Protein AF-0000000072577270 (afdb_homodimer)

Radius of gyration: 27.25 Å; Cα contacts (8 Å, |Δi|>4): 1438; chains: 2; bounding box: 67×80×68 Å

Sequence (692 aa):
MARPRIKDVARHAGVSEKTVSNVINDYAHVSDRTRQVVREAIEHLGYRVNLAGRHLRKGRTGIIALVVPELDIPYFAELARHVIREAEERSLTVLIHQSGADRDHELAALAGFGSTFVDGIILSPLALTADDLRDRTGFPPTVLLGELLEEGADHVAIDNERAAREATRHLIGLGRRTVLAVGGRDDSGLGTAQARTRGYRAALAEAGIAYDPAALLPVGSFRMPDGARAVARALAQGARPDALLCLNDQLALGALRALHEHGVSVPGDVAVIGFDDVEGGRFSVPTLSTVAPDKAAVAKVAVQLLQHRIEEATAPDGAVPGVQAQDRIVAHRLVLRESTQGHERRMARPRIKDVARHAGVSEKTVSNVINDYAHVSDRTRQVVREAIEHLGYRVNLAGRHLRKGRTGIIALVVPELDIPYFAELARHVIREAEERSLTVLIHQSGADRDHELAALAGFGSTFVDGIILSPLALTADDLRDRTGFPPTVLLGELLEEGADHVAIDNERAAREATRHLIGLGRRTVLAVGGRDDSGLGTAQARTRGYRAALAEAGIAYDPAALLPVGSFRMPDGARAVARALAQGARPDALLCLNDQLALGALRALHEHGVSVPGDVAVIGFDDVEGGRFSVPTLSTVAPDKAAVAKVAVQLLQHRIEEATAPDGAVPGVQAQDRIVAHRLVLRESTQGHERR

Solvent-accessible surface area (backbone atoms only — not comparable to full-atom values): 34987 Å² total; per-residue (Å²): 129,81,79,50,43,64,62,50,33,8,61,69,42,71,45,52,50,66,53,44,50,33,48,75,63,63,42,80,88,57,54,69,67,58,41,49,44,39,52,51,25,26,60,74,59,58,40,61,72,26,45,35,53,69,23,44,74,75,78,32,40,45,25,32,34,39,36,38,37,48,48,65,41,57,61,49,16,48,37,47,52,35,34,43,54,50,30,47,79,68,68,32,45,58,36,32,33,70,37,65,52,32,46,68,44,47,51,38,50,51,50,38,54,32,32,85,62,44,46,26,37,38,34,39,60,76,48,72,54,42,72,69,46,64,76,47,83,86,41,48,39,50,23,34,34,62,39,62,52,93,48,74,45,28,31,38,26,58,59,44,29,60,52,27,19,50,55,42,40,51,46,42,71,74,68,38,78,43,63,29,28,42,50,32,38,87,61,92,56,65,38,60,48,25,34,25,32,52,10,38,51,50,31,32,53,76,69,70,45,84,86,53,79,83,36,40,36,65,53,94,53,83,34,35,70,36,20,18,50,43,48,44,51,40,46,72,73,65,54,76,54,31,24,36,45,17,73,26,38,39,21,30,47,13,29,52,34,33,32,52,76,68,72,48,45,61,28,79,52,29,25,40,32,22,27,54,62,44,72,66,34,72,44,38,76,58,23,45,12,18,34,26,56,42,47,59,55,48,23,43,53,44,53,52,53,39,50,52,42,35,51,45,66,63,36,85,84,47,68,74,72,72,79,67,62,45,79,44,73,45,63,66,44,79,45,84,30,24,13,61,68,36,74,76,76,126,130,80,78,50,44,64,61,51,34,8,61,67,43,70,46,52,49,65,54,43,50,32,49,75,64,63,43,80,88,56,54,69,68,56,42,48,43,37,52,50,25,25,61,73,59,59,39,62,73,26,45,35,52,68,22,45,77,76,78,33,40,46,26,32,33,40,36,36,35,48,47,64,40,56,60,48,16,49,38,47,52,35,34,42,52,50,31,48,79,68,68,32,44,58,37,31,33,71,36,64,51,32,46,68,44,46,52,40,51,51,49,38,55,30,30,85,62,43,45,27,37,39,35,39,59,78,48,72,53,37,73,67,49,65,74,49,82,87,42,48,38,51,24,34,35,64,42,62,56,69,68,71,45,28,31,38,28,58,59,44,29,60,51,28,20,52,53,42,41,51,47,42,71,73,68,38,79,43,62,28,28,42,48,32,38,88,62,91,59,64,39,59,48,25,33,26,32,52,10,37,51,50,32,32,53,75,70,71,43,83,85,52,79,82,36,40,36,65,53,93,51,84,34,34,69,36,20,18,50,42,48,44,52,42,45,72,72,65,54,77,53,31,24,37,44,18,74,25,38,39,20,31,47,13,28,52,35,33,34,52,76,68,73,47,45,61,29,81,52,30,25,40,32,21,27,54,62,44,72,66,34,73,44,38,76,56,22,45,12,18,35,26,55,43,49,60,56,48,24,44,52,43,52,52,53,38,49,53,42,35,50,44,68,63,35,84,88,46,68,74,73,73,77,67,60,44,80,44,72,45,62,65,45,80,46,83,30,23,14,62,68,36,74,76,76,124

pLDDT: mean 86.1, std 15.37, range [37.66, 98.94]

Nearest PDB structures (foldseek):
  4kmr-assembly1_A  TM=9.549E-01  e=3.436E-30  Sanguibacter keddieii DSM 10542
  3oqo-assembly1_C  TM=8.670E-01  e=2.669E-25  Bacillus subtilis
  1rzr-assembly1_G  TM=8.436E-01  e=1.363E-25  Priestia megaterium
  1zvv-assembly2_B  TM=8.594E-01  e=1.793E-24  Bacillus subtilis
  3kjx-assembly2_C  TM=7.580E-01  e=2.885E-19  Ruegeria pomeroyi

Secondary structure (DSSP, 8-state):
-PPPPHHHHHHHHTS-HHHHHHHHTT-TTS-HHHHHHHHHHHHHHT----HHHHHHTTT--SEEEEEES-TTSHHHHHHHHHHHHHHHTTT-EEEEEE-TT-HHHHHHHHTGGGSTT-SEEEE--SS--HHHHHT-TT---EEEESS--SSSSEEEEE-HHHHHHHHHHHHHHTT---EEEET---SS--SHHHHHHHHHHHHHHHTTPPP-GGGEE--SSSSHHHHHHHHHHHHHTT---SEEEESSHHHHHHHHHHHHHTT--TTTT-EEEEES--HHHHHSSS--EEEEE-HHHHHHHHHHHHHHHHHHHH-TT---TT----EEEEPEEEE--HHHH-----/-PPPPHHHHHHHHTS-HHHHHHHHTT-TTS-HHHHHHHHHHHHHHT----HHHHHHTTT--SEEEEEES-TTSHHHHHHHHHHHHHHHTTT-EEEEEE-TT-HHHHHHHHTGGGSTT-SEEEE--SS--HHHHHT-TT---EEEESS--SSSSEEEEE-HHHHHHHHHHHHHHTT---EEEET---SS--SHHHHHHHHHHHHHHHHTPPP-GGGEE--SSSSHHHHHHHHHHHHHTT---SEEEESSHHHHHHHHHHHHHTT--TTTT-EEEEES--HHHHHSSS--EEEEE-HHHHHHHHHHHHHHHHHHHH-TT---TT----EEEEPEEEE--HHHH-----

Structure (mmCIF, N/CA/C/O backbone):
data_AF-0000000072577270-model_v1
#
loop_
_entity.id
_entity.type
_entity.pdbx_description
1 polymer 'LacI-family transcriptional regulator'
#
loop_
_atom_site.group_PDB
_atom_site.id
_atom_site.type_symbol
_atom_site.label_atom_id
_atom_site.label_alt_id
_atom_site.label_comp_id
_atom_site.label_asym_id
_atom_site.label_entity_id
_atom_site.label_seq_id
_atom_site.pdbx_PDB_ins_code
_atom_site.Cartn_x
_atom_site.Cartn_y
_atom_site.Cartn_z
_atom_site.occupancy
_atom_site.B_iso_or_equiv
_atom_site.auth_seq_id
_atom_site.auth_comp_id
_atom_site.auth_asym_id
_atom_site.auth_atom_id
_atom_site.pdbx_PDB_model_num
ATOM 1 N N . MET A 1 1 ? 16.25 36.812 12.57 1 38.94 1 MET A N 1
ATOM 2 C CA . MET A 1 1 ? 15.531 37.812 11.781 1 38.94 1 MET A CA 1
ATOM 3 C C . MET A 1 1 ? 14.086 37.375 11.555 1 38.94 1 MET A C 1
ATOM 5 O O . MET A 1 1 ? 13.789 36.188 11.539 1 38.94 1 MET A O 1
ATOM 9 N N . ALA A 1 2 ? 13.164 38.219 11.617 1 50.41 2 ALA A N 1
ATOM 10 C CA . ALA A 1 2 ? 11.742 37.906 11.469 1 50.41 2 ALA A CA 1
ATOM 11 C C . ALA A 1 2 ? 11.469 37.219 10.141 1 50.41 2 ALA A C 1
ATOM 13 O O . ALA A 1 2 ? 12.148 37.469 9.141 1 50.41 2 ALA A O 1
ATOM 14 N N . ARG A 1 3 ? 10.766 36.188 10.086 1 54.56 3 ARG A N 1
ATOM 15 C CA . ARG A 1 3 ? 10.391 35.5 8.852 1 54.56 3 ARG A CA 1
ATOM 16 C C . ARG A 1 3 ? 9.758 36.469 7.855 1 54.56 3 ARG A C 1
ATOM 18 O O . ARG A 1 3 ? 8.883 37.281 8.219 1 54.56 3 ARG A O 1
ATOM 25 N N . PRO A 1 4 ? 10.375 36.531 6.645 1 67.69 4 PRO A N 1
ATOM 26 C CA . PRO A 1 4 ? 9.82 37.5 5.672 1 67.69 4 PRO A CA 1
ATOM 27 C C . PRO A 1 4 ? 8.336 37.25 5.395 1 67.69 4 PRO A C 1
ATOM 29 O O . PRO A 1 4 ? 7.883 36.094 5.395 1 67.69 4 PRO A O 1
ATOM 32 N N . ARG A 1 5 ? 7.52 38.219 5.465 1 70.69 5 ARG A N 1
ATOM 33 C CA . ARG A 1 5 ? 6.094 38.219 5.148 1 70.69 5 ARG A CA 1
ATOM 34 C C . ARG A 1 5 ? 5.852 38.688 3.719 1 70.69 5 ARG A C 1
ATOM 36 O O . ARG A 1 5 ? 6.766 39.188 3.057 1 70.69 5 ARG A O 1
ATOM 43 N N . ILE A 1 6 ? 4.695 38.406 3.338 1 74.19 6 ILE A N 1
ATOM 44 C CA . ILE A 1 6 ? 4.324 38.812 1.989 1 74.19 6 IL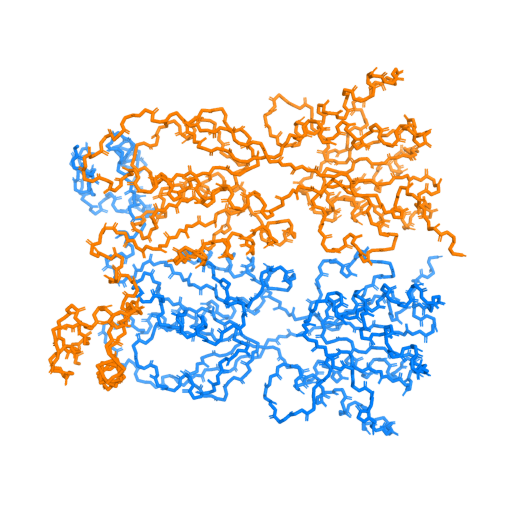E A CA 1
ATOM 45 C C . ILE A 1 6 ? 4.617 40.312 1.809 1 74.19 6 ILE A C 1
ATOM 47 O O . ILE A 1 6 ? 5.043 40.75 0.734 1 74.19 6 ILE A O 1
ATOM 51 N N . LYS A 1 7 ? 4.484 41.094 2.877 1 79.25 7 LYS A N 1
ATOM 52 C CA . LYS A 1 7 ? 4.723 42.531 2.82 1 79.25 7 LYS A CA 1
ATOM 53 C C . LYS A 1 7 ? 6.199 42.844 2.578 1 79.25 7 LYS A C 1
ATOM 55 O O . LYS A 1 7 ? 6.535 43.781 1.876 1 79.25 7 LYS A O 1
ATOM 60 N N . ASP A 1 8 ? 7.039 41.969 3.059 1 83.44 8 ASP A N 1
ATOM 61 C CA . ASP A 1 8 ? 8.469 42.156 2.863 1 83.44 8 ASP A CA 1
ATOM 62 C C . ASP A 1 8 ? 8.875 41.844 1.422 1 83.44 8 ASP A C 1
ATOM 64 O O . ASP A 1 8 ? 9.695 42.562 0.837 1 83.44 8 ASP A O 1
ATOM 68 N N . VAL A 1 9 ? 8.234 40.844 0.907 1 84 9 VAL A N 1
ATOM 69 C CA . VAL A 1 9 ? 8.453 40.469 -0.492 1 84 9 VAL A CA 1
ATOM 70 C C . VAL A 1 9 ? 7.98 41.625 -1.392 1 84 9 VAL A C 1
ATOM 72 O O . VAL A 1 9 ? 8.68 42.031 -2.326 1 84 9 VAL A O 1
ATOM 75 N N . ALA A 1 10 ? 6.867 42.125 -1.047 1 87.19 10 ALA A N 1
ATOM 76 C CA . ALA A 1 10 ? 6.289 43.219 -1.812 1 87.19 10 ALA A CA 1
ATOM 77 C C . ALA A 1 10 ? 7.199 44.438 -1.786 1 87.19 10 ALA A C 1
ATOM 79 O O . ALA A 1 10 ? 7.465 45.062 -2.826 1 87.19 10 ALA A O 1
ATOM 80 N N . ARG A 1 11 ? 7.684 44.75 -0.703 1 87.62 11 ARG A N 1
ATOM 81 C CA . ARG A 1 11 ? 8.57 45.875 -0.524 1 87.62 11 ARG A CA 1
ATOM 82 C C . ARG A 1 11 ? 9.867 45.688 -1.304 1 87.62 11 ARG A C 1
ATOM 84 O O . ARG A 1 11 ? 10.32 46.625 -1.99 1 87.62 11 ARG A O 1
ATOM 91 N N . HIS A 1 12 ? 10.32 44.531 -1.205 1 88.44 12 HIS A N 1
ATOM 92 C CA . HIS A 1 12 ? 11.586 44.25 -1.875 1 88.44 12 HIS A CA 1
ATOM 93 C C . HIS A 1 12 ? 11.422 44.25 -3.391 1 88.44 12 HIS A C 1
ATOM 95 O O . HIS A 1 12 ? 12.297 44.75 -4.113 1 88.44 12 HIS A O 1
ATOM 101 N N . ALA A 1 13 ? 10.352 43.75 -3.822 1 87.38 13 ALA A N 1
ATOM 102 C CA . ALA A 1 13 ? 10.078 43.656 -5.25 1 87.38 13 ALA A CA 1
ATOM 103 C C . ALA A 1 13 ? 9.516 44.938 -5.809 1 87.38 13 ALA A C 1
ATOM 105 O O . ALA A 1 13 ? 9.453 45.125 -7.027 1 87.38 13 ALA A O 1
ATOM 106 N N . GLY A 1 14 ? 9.156 45.844 -4.926 1 89.5 14 GLY A N 1
ATOM 107 C CA . GLY A 1 14 ? 8.57 47.094 -5.344 1 89.5 14 GLY A CA 1
ATOM 108 C C . GLY A 1 14 ? 7.18 46.938 -5.93 1 89.5 14 GLY A C 1
ATOM 109 O O . GLY A 1 14 ? 6.824 47.625 -6.883 1 89.5 14 GLY A O 1
ATOM 110 N N . VAL A 1 15 ? 6.547 45.938 -5.512 1 89.06 15 VAL A N 1
ATOM 111 C CA . VAL A 1 15 ? 5.188 45.688 -5.984 1 89.06 15 VAL A CA 1
ATOM 112 C C . VAL A 1 15 ? 4.23 45.656 -4.797 1 89.06 15 VAL A C 1
ATOM 114 O O . VAL A 1 15 ? 4.656 45.719 -3.643 1 89.06 15 VAL A O 1
ATOM 117 N N . SER A 1 16 ? 2.926 45.688 -5.074 1 82.25 16 SER A N 1
ATOM 118 C CA . SER A 1 16 ? 1.933 45.562 -4.012 1 82.25 16 SER A CA 1
ATOM 119 C C . SER A 1 16 ? 1.913 44.156 -3.436 1 82.25 16 SER A C 1
ATOM 121 O O . SER A 1 16 ? 2.361 43.188 -4.082 1 82.25 16 SER A O 1
ATOM 123 N N . GLU A 1 17 ? 1.423 43.938 -2.209 1 81.25 17 GLU A N 1
ATOM 124 C CA . GLU A 1 17 ? 1.242 42.625 -1.606 1 81.25 17 GLU A CA 1
ATOM 125 C C . GLU A 1 17 ? 0.325 41.75 -2.455 1 81.25 17 GLU A C 1
ATOM 127 O O . GLU A 1 17 ? 0.548 40.531 -2.578 1 81.25 17 GLU A O 1
ATOM 132 N N . LYS A 1 18 ? -0.621 42.406 -3.061 1 77 18 LYS A N 1
ATOM 133 C CA . LYS A 1 18 ? -1.542 41.719 -3.951 1 77 18 LYS A CA 1
ATOM 134 C C . LYS A 1 18 ? -0.81 41.125 -5.16 1 77 18 LYS A C 1
ATOM 136 O O . LYS A 1 18 ? -1.095 40.031 -5.594 1 77 18 LYS A O 1
ATOM 141 N N . THR A 1 19 ? 0.1 41.938 -5.68 1 80.38 19 THR A N 1
ATOM 142 C CA . THR A 1 19 ? 0.881 41.469 -6.824 1 80.38 19 THR A CA 1
ATOM 143 C C . THR A 1 19 ? 1.747 40.281 -6.445 1 80.38 19 THR A C 1
ATOM 145 O O . THR A 1 19 ? 1.86 39.312 -7.215 1 80.38 19 THR A O 1
ATOM 148 N N . VAL A 1 20 ? 2.318 40.281 -5.254 1 79.19 20 VAL A N 1
ATOM 149 C CA . VAL A 1 20 ? 3.109 39.156 -4.77 1 79.19 20 VAL A CA 1
ATOM 150 C C . VAL A 1 20 ? 2.223 37.906 -4.645 1 79.19 20 VAL A C 1
ATOM 152 O O . VAL A 1 20 ? 2.596 36.844 -5.09 1 79.19 20 VAL A O 1
ATOM 155 N N . SER A 1 21 ? 1.062 38.094 -4.117 1 72.69 21 SER A N 1
ATOM 156 C CA . SER A 1 21 ? 0.091 37.031 -3.984 1 72.69 21 SER A CA 1
ATOM 157 C C . SER A 1 21 ? -0.294 36.438 -5.348 1 72.69 21 SER A C 1
ATOM 159 O O . SER A 1 21 ? -0.379 35.219 -5.512 1 72.69 21 SER A O 1
ATOM 161 N N . ASN A 1 22 ? -0.431 37.375 -6.242 1 72.31 22 ASN A N 1
ATOM 162 C CA . ASN A 1 22 ? -0.801 36.969 -7.598 1 72.31 22 ASN A CA 1
ATOM 163 C C . ASN A 1 22 ? 0.3 36.156 -8.258 1 72.31 22 ASN A C 1
ATOM 165 O O . ASN A 1 22 ? 0.017 35.188 -8.938 1 72.31 22 ASN A O 1
ATOM 169 N N . VAL A 1 23 ? 1.443 36.531 -8.023 1 74.81 23 VAL A N 1
ATOM 170 C CA . VAL A 1 23 ? 2.572 35.812 -8.602 1 74.81 23 VAL A CA 1
ATOM 171 C C . VAL A 1 23 ? 2.701 34.438 -7.949 1 74.81 23 VAL A C 1
ATOM 173 O O . VAL A 1 23 ? 2.889 33.438 -8.641 1 74.81 23 VAL A O 1
ATOM 176 N N . ILE A 1 24 ? 2.51 34.406 -6.668 1 69.75 24 ILE A N 1
ATOM 177 C CA . ILE A 1 24 ? 2.646 33.188 -5.891 1 69.75 24 ILE A CA 1
ATOM 178 C C . ILE A 1 24 ? 1.554 32.188 -6.297 1 69.75 24 ILE A C 1
ATOM 180 O O . ILE A 1 24 ? 1.797 31 -6.375 1 69.75 24 ILE A O 1
ATOM 184 N N . ASN A 1 25 ? 0.423 32.75 -6.75 1 61.34 25 ASN A N 1
ATOM 185 C CA . ASN A 1 25 ? -0.723 31.938 -7.117 1 61.34 25 ASN A CA 1
ATOM 186 C C . ASN A 1 25 ? -0.826 31.75 -8.633 1 61.34 25 ASN A C 1
ATOM 188 O O . ASN A 1 25 ? -1.874 31.359 -9.148 1 61.34 25 ASN A O 1
ATOM 192 N N . ASP A 1 26 ? 0.134 32.031 -9.227 1 65.44 26 ASP A N 1
ATOM 193 C CA . ASP A 1 26 ? 0.275 31.938 -10.672 1 65.44 26 ASP A CA 1
ATOM 194 C C . ASP A 1 26 ? -0.909 32.562 -11.391 1 65.44 26 ASP A C 1
ATOM 196 O O . ASP A 1 26 ? -1.446 32 -12.344 1 65.44 26 ASP A O 1
ATOM 200 N N . TYR A 1 27 ? -1.293 33.656 -10.906 1 60.97 27 TYR A N 1
ATOM 201 C CA . TYR A 1 27 ? -2.348 34.438 -11.562 1 60.97 27 TYR A CA 1
ATOM 202 C C . TYR A 1 27 ? -1.917 34.875 -12.953 1 60.97 27 TYR A C 1
ATOM 204 O O . TYR A 1 27 ? -0.819 35.406 -13.133 1 60.97 27 TYR A O 1
ATOM 212 N N . ALA A 1 28 ? -2.678 34.5 -13.914 1 66.38 28 ALA A N 1
ATOM 213 C CA . ALA A 1 28 ? -2.348 34.625 -15.328 1 66.38 28 ALA A CA 1
ATOM 214 C C . ALA A 1 28 ? -2.084 36.062 -15.711 1 66.38 28 ALA A C 1
ATOM 216 O O . ALA A 1 28 ? -1.322 36.344 -16.641 1 66.38 28 ALA A O 1
ATOM 217 N N . HIS A 1 29 ? -2.615 36.969 -15.109 1 68.12 29 HIS A N 1
ATOM 218 C CA . HIS A 1 29 ? -2.553 38.344 -15.609 1 68.12 29 HIS A CA 1
ATOM 219 C C . HIS A 1 29 ? -1.383 39.094 -14.984 1 68.12 29 HIS A C 1
ATOM 221 O O . HIS A 1 29 ? -1.386 40.312 -14.953 1 68.12 29 HIS A O 1
ATOM 227 N N . VAL A 1 30 ? -0.421 38.438 -14.57 1 77.31 30 VAL A N 1
ATOM 228 C CA . VAL A 1 30 ? 0.791 39.094 -14.078 1 77.31 30 VAL A CA 1
ATOM 229 C C . VAL A 1 30 ? 1.874 39.031 -15.156 1 77.31 30 VAL A C 1
ATOM 231 O O . VAL A 1 30 ? 2.084 38 -15.781 1 77.31 30 VAL A O 1
ATOM 234 N N . SER A 1 31 ? 2.438 40.25 -15.516 1 81.44 31 SER A N 1
ATOM 235 C CA . SER A 1 31 ? 3.455 40.312 -16.562 1 81.44 31 SER A CA 1
ATOM 236 C C . SER A 1 31 ? 4.664 39.469 -16.219 1 81.44 31 SER A C 1
ATOM 238 O O . SER A 1 31 ? 4.941 39.219 -15.039 1 81.44 31 SER A O 1
ATOM 240 N N . ASP A 1 32 ? 5.387 39.094 -17.203 1 82.25 32 ASP A N 1
ATOM 241 C CA . ASP A 1 32 ? 6.57 38.25 -17.031 1 82.25 32 ASP A CA 1
ATOM 242 C C . ASP A 1 32 ? 7.637 38.969 -16.203 1 82.25 32 ASP A C 1
ATOM 244 O O . ASP A 1 32 ? 8.336 38.344 -15.406 1 82.25 32 ASP A O 1
ATOM 248 N N . ARG A 1 33 ? 7.75 40.188 -16.484 1 83.38 33 ARG A N 1
ATOM 249 C CA . ARG A 1 33 ? 8.734 40.969 -15.766 1 83.38 33 ARG A CA 1
ATOM 250 C C . ARG A 1 33 ? 8.414 41 -14.273 1 83.38 33 ARG A C 1
ATOM 252 O O . ARG A 1 33 ? 9.297 40.781 -13.445 1 83.38 33 ARG A O 1
ATOM 259 N N . THR A 1 34 ? 7.18 41.25 -13.945 1 85.06 34 THR A N 1
ATOM 260 C CA . THR A 1 34 ? 6.734 41.312 -12.555 1 85.06 34 THR A CA 1
ATOM 261 C C . THR A 1 34 ? 6.891 39.969 -11.875 1 85.06 34 THR A C 1
ATOM 263 O O . THR A 1 34 ? 7.332 39.875 -10.727 1 85.06 34 THR A O 1
ATOM 266 N N . ARG A 1 35 ? 6.566 38.969 -12.5 1 85.12 35 ARG A N 1
ATOM 267 C CA . ARG A 1 35 ? 6.715 37.594 -12 1 85.12 35 ARG A CA 1
ATOM 268 C C . ARG A 1 35 ? 8.172 37.312 -11.641 1 85.12 35 ARG A C 1
ATOM 270 O O . ARG A 1 35 ? 8.453 36.719 -10.586 1 85.12 35 ARG A O 1
ATOM 277 N N . GLN A 1 36 ? 8.953 37.719 -12.555 1 85.69 36 GLN A N 1
ATOM 278 C CA . GLN A 1 36 ? 10.383 37.469 -12.344 1 85.69 36 GLN A CA 1
ATOM 279 C C . GLN A 1 36 ? 10.891 38.219 -11.125 1 85.69 36 GLN A C 1
ATOM 281 O O . GLN A 1 36 ? 11.609 37.656 -10.297 1 85.69 36 GLN A O 1
ATOM 286 N N . VAL A 1 37 ? 10.57 39.5 -11.031 1 85.88 37 VAL A N 1
ATOM 287 C CA . VAL A 1 37 ? 11.055 40.344 -9.945 1 85.88 37 VAL A CA 1
ATOM 288 C C . VAL A 1 37 ? 10.539 39.812 -8.609 1 85.88 37 VAL A C 1
ATOM 290 O O . VAL A 1 37 ? 11.273 39.812 -7.621 1 85.88 37 VAL A O 1
ATOM 293 N N . VAL A 1 38 ? 9.289 39.344 -8.555 1 85.56 38 VAL A N 1
ATOM 294 C CA . VAL A 1 38 ? 8.688 38.812 -7.34 1 85.56 38 VAL A CA 1
ATOM 295 C C . VAL A 1 38 ? 9.344 37.5 -6.961 1 85.56 38 VAL A C 1
ATOM 297 O O . VAL A 1 38 ? 9.664 37.281 -5.793 1 85.56 38 VAL A O 1
ATOM 300 N N . ARG A 1 39 ? 9.523 36.719 -7.938 1 79.69 39 ARG A N 1
ATOM 301 C CA . ARG A 1 39 ? 10.172 35.438 -7.68 1 79.69 39 ARG A CA 1
ATOM 302 C C . ARG A 1 39 ? 11.586 35.625 -7.148 1 79.69 39 ARG A C 1
ATOM 304 O O . ARG A 1 39 ? 12.016 34.906 -6.234 1 79.69 39 ARG A O 1
ATOM 311 N N . GLU A 1 40 ? 12.297 36.562 -7.723 1 81.06 40 GLU A N 1
ATOM 312 C CA . GLU A 1 40 ? 13.641 36.906 -7.25 1 81.06 40 GLU A CA 1
ATOM 313 C C . GLU A 1 40 ? 13.609 37.406 -5.812 1 81.06 40 GLU A C 1
ATOM 315 O O . GLU A 1 40 ? 14.477 37.062 -5.008 1 81.06 40 GLU A O 1
ATOM 320 N N . ALA A 1 41 ? 12.648 38.25 -5.492 1 81.38 41 ALA A N 1
ATOM 321 C CA . ALA A 1 41 ? 12.484 38.75 -4.133 1 81.38 41 ALA A CA 1
ATOM 322 C C . ALA A 1 41 ? 12.172 37.625 -3.152 1 81.38 41 ALA A C 1
ATOM 324 O O . ALA A 1 41 ? 12.703 37.594 -2.041 1 81.38 41 ALA A O 1
ATOM 325 N N . ILE A 1 42 ? 11.297 36.719 -3.57 1 75.25 42 ILE A N 1
ATOM 326 C CA . ILE A 1 42 ? 10.93 35.562 -2.76 1 75.25 42 ILE A CA 1
ATOM 327 C C . ILE A 1 42 ? 12.172 34.75 -2.439 1 75.25 42 ILE A C 1
ATOM 329 O O . ILE A 1 42 ? 12.398 34.375 -1.286 1 75.25 42 ILE A O 1
ATOM 333 N N . GLU A 1 43 ? 12.93 34.625 -3.438 1 72.75 43 GLU A N 1
ATOM 334 C CA . GLU A 1 43 ? 14.164 33.844 -3.285 1 72.75 43 GLU A CA 1
ATOM 335 C C . GLU A 1 43 ? 15.156 34.594 -2.393 1 72.75 43 GLU A C 1
ATOM 337 O O . GLU A 1 43 ? 15.773 33.969 -1.512 1 72.75 43 GLU A O 1
ATOM 342 N N . HIS A 1 44 ? 15.281 35.875 -2.67 1 74.5 44 HIS A N 1
ATOM 343 C CA . HIS A 1 44 ? 16.25 36.688 -1.957 1 74.5 44 HIS A CA 1
ATOM 344 C C . HIS A 1 44 ? 15.914 36.781 -0.474 1 74.5 44 HIS A C 1
ATOM 346 O O . HIS A 1 44 ? 16.797 36.688 0.379 1 74.5 44 HIS A O 1
ATOM 352 N N . LEU A 1 45 ? 14.578 36.969 -0.183 1 72.56 45 LEU A N 1
ATOM 353 C CA . LEU A 1 45 ? 14.141 37.156 1.192 1 72.56 45 LEU A CA 1
ATOM 354 C C . LEU A 1 45 ? 13.898 35.844 1.894 1 72.56 45 LEU A C 1
ATOM 356 O O . LEU A 1 45 ? 13.781 35.781 3.121 1 72.56 45 LEU A O 1
ATOM 360 N N . GLY A 1 46 ? 13.914 34.844 1.017 1 62.69 46 GLY A N 1
ATOM 361 C CA . GLY A 1 46 ? 13.609 33.531 1.552 1 62.69 46 GLY A CA 1
ATOM 362 C C . GLY A 1 46 ? 12.164 33.406 1.98 1 62.69 46 GLY A C 1
ATOM 363 O O . GLY A 1 46 ? 11.867 32.75 2.99 1 62.69 46 GLY A O 1
ATOM 364 N N . TYR A 1 47 ? 11.344 34.281 1.259 1 59.84 47 TYR A N 1
ATOM 365 C CA . TYR A 1 47 ? 9.914 34.25 1.554 1 59.84 47 TYR A CA 1
ATOM 366 C C . TYR A 1 47 ? 9.32 32.906 1.163 1 59.84 47 TYR A C 1
ATOM 368 O O . TYR A 1 47 ? 9.562 32.406 0.063 1 59.84 47 TYR A O 1
ATOM 376 N N . ARG A 1 48 ? 8.805 32.312 1.922 1 52.5 48 ARG A N 1
ATOM 377 C CA . ARG A 1 48 ? 8.141 31.047 1.648 1 52.5 48 ARG A CA 1
ATOM 378 C C . ARG A 1 48 ? 6.625 31.188 1.703 1 52.5 48 ARG A C 1
ATOM 380 O O . ARG A 1 48 ? 6.09 31.812 2.619 1 52.5 48 ARG A O 1
ATOM 387 N N . VAL A 1 49 ? 6.031 31 0.428 1 46.94 49 VAL A N 1
ATOM 388 C CA . VAL A 1 49 ? 4.574 31.062 0.39 1 46.94 49 VAL A CA 1
ATOM 389 C C . VAL A 1 49 ? 3.996 30.156 1.475 1 46.94 49 VAL A C 1
ATOM 391 O O . VAL A 1 49 ? 4.359 28.969 1.568 1 46.94 49 VAL A O 1
ATOM 394 N N . ASN A 1 50 ? 3.699 30.781 2.473 1 42.03 50 ASN A N 1
ATOM 395 C CA . ASN A 1 50 ? 2.939 29.969 3.424 1 42.03 50 ASN A CA 1
ATOM 396 C C . ASN A 1 50 ? 1.697 29.359 2.777 1 42.03 50 ASN A C 1
ATOM 398 O O . ASN A 1 50 ? 0.784 30.094 2.379 1 42.03 50 ASN A O 1
ATOM 402 N N . LEU A 1 51 ? 1.835 28.422 1.95 1 41.78 51 LEU A N 1
ATOM 403 C CA . LEU A 1 51 ? 0.633 27.812 1.4 1 41.78 51 LEU A CA 1
ATOM 404 C C . LEU A 1 51 ? -0.545 27.969 2.357 1 41.78 51 LEU A C 1
ATOM 406 O O . LEU A 1 51 ? -1.69 28.094 1.92 1 41.78 51 LEU A O 1
ATOM 410 N N . ALA A 1 52 ? -0.2 27.859 3.658 1 40.06 52 ALA A N 1
ATOM 411 C CA . ALA A 1 52 ? -1.243 28.203 4.625 1 40.06 52 ALA A CA 1
ATOM 412 C C . ALA A 1 52 ? -1.706 29.641 4.449 1 40.06 52 ALA A C 1
ATOM 414 O O . ALA A 1 52 ? -2.877 29.953 4.672 1 40.06 52 ALA A O 1
ATOM 415 N N . GLY A 1 53 ? -0.837 30.469 4.016 1 42.5 53 GLY A N 1
ATOM 416 C CA . GLY A 1 53 ? -1.149 31.875 3.824 1 42.5 53 GLY A CA 1
ATOM 417 C C . GLY A 1 53 ? -2.098 32.125 2.668 1 42.5 53 GLY A C 1
ATOM 418 O O . GLY A 1 53 ? -2.943 33.031 2.732 1 42.5 53 GLY A O 1
ATOM 419 N N . ARG A 1 54 ? -1.791 31.516 1.591 1 42 54 ARG A N 1
ATOM 420 C CA . ARG A 1 54 ? -2.697 31.719 0.465 1 42 54 ARG A CA 1
ATOM 421 C C . ARG A 1 54 ? -4.129 31.359 0.844 1 42 54 ARG A C 1
ATOM 423 O O . ARG A 1 54 ? -5.07 32.062 0.448 1 42 54 ARG A O 1
ATOM 430 N N . HIS A 1 55 ? -4.301 30.156 1.384 1 43.12 55 HIS A N 1
ATOM 431 C CA . HIS A 1 55 ? -5.629 29.656 1.718 1 43.12 55 HIS A CA 1
ATOM 432 C C . HIS A 1 55 ? -6.211 30.406 2.914 1 43.12 55 HIS A C 1
ATOM 434 O O . HIS A 1 55 ? -7.434 30.516 3.039 1 43.12 55 HIS A O 1
ATOM 440 N N . LEU A 1 56 ? -5.316 31.094 3.697 1 43 56 LEU A N 1
ATOM 441 C CA . LEU A 1 56 ? -5.812 31.812 4.859 1 43 56 LEU A CA 1
ATOM 442 C C . LEU A 1 56 ? -6.707 32.969 4.434 1 43 56 LEU A C 1
ATOM 444 O O . LEU A 1 56 ? -7.613 33.375 5.172 1 43 56 LEU A O 1
ATOM 448 N N . ARG A 1 57 ? -6.469 33.531 3.369 1 44.5 57 ARG A N 1
ATOM 449 C CA . ARG A 1 57 ? -7.336 34.656 3.145 1 44.5 57 ARG A CA 1
ATOM 450 C C . ARG A 1 57 ? -8.805 34.25 3.104 1 44.5 57 ARG A C 1
ATOM 452 O O . ARG A 1 57 ? -9.688 35 3.504 1 44.5 57 ARG A O 1
ATOM 459 N N . LYS A 1 58 ? -9.086 33.125 2.5 1 52 58 LYS A N 1
ATOM 460 C CA . LYS A 1 58 ? -10.508 32.812 2.371 1 52 58 LYS A CA 1
ATOM 461 C C . LYS A 1 58 ? -10.953 31.859 3.486 1 52 58 LYS A C 1
ATOM 463 O O . LYS A 1 58 ? -12.023 31.25 3.396 1 52 58 LYS A O 1
ATOM 468 N N . GLY A 1 59 ? -10.117 31.781 4.547 1 61.78 59 GLY A N 1
ATOM 469 C CA . GLY A 1 59 ? -10.5 30.891 5.633 1 61.78 59 GLY A CA 1
ATOM 470 C C . GLY A 1 59 ? -10.273 29.422 5.309 1 61.78 59 GLY A C 1
ATOM 471 O O . GLY A 1 59 ? -10.852 28.547 5.957 1 61.78 59 GLY A O 1
ATOM 472 N N . ARG A 1 60 ? -9.664 29.266 4.125 1 74.38 60 ARG A N 1
ATOM 473 C CA . ARG A 1 60 ? -9.367 27.891 3.717 1 74.38 60 ARG A CA 1
ATOM 474 C C . ARG A 1 60 ? -7.875 27.609 3.799 1 74.38 60 ARG A C 1
ATOM 476 O O . ARG A 1 60 ? -7.051 28.484 3.543 1 74.38 60 ARG A O 1
ATOM 483 N N . THR A 1 61 ? -7.566 26.391 4.125 1 74.81 61 THR A N 1
ATOM 484 C CA . THR A 1 61 ? -6.172 25.969 4.223 1 74.81 61 THR A CA 1
ATOM 485 C C . THR A 1 61 ? -5.703 25.344 2.91 1 74.81 61 THR A C 1
ATOM 487 O O . THR A 1 61 ? -4.504 25.297 2.629 1 74.81 61 THR A O 1
ATOM 490 N N . GLY A 1 62 ? -6.652 24.859 2.098 1 81.88 62 GLY A N 1
ATOM 491 C CA . GLY A 1 62 ? -6.309 24.125 0.888 1 81.88 62 GLY A CA 1
ATOM 492 C C . GLY A 1 62 ? -5.875 22.703 1.155 1 81.88 62 GLY A C 1
ATOM 493 O O . GLY A 1 62 ? -5.387 22.016 0.255 1 81.88 62 GLY A O 1
ATOM 494 N N . ILE A 1 63 ? -6.102 22.266 2.369 1 84.25 63 ILE A N 1
ATOM 495 C CA . ILE A 1 63 ? -5.684 20.922 2.773 1 84.25 63 ILE A CA 1
ATOM 496 C C . ILE A 1 63 ? -6.91 20.078 3.096 1 84.25 63 ILE A C 1
ATOM 498 O O . ILE A 1 63 ? -7.836 20.531 3.764 1 84.25 63 ILE A O 1
ATOM 502 N N . ILE A 1 64 ? -6.922 18.891 2.557 1 90.88 64 ILE A N 1
ATOM 503 C CA . ILE A 1 64 ? -7.934 17.922 2.963 1 90.88 64 ILE A CA 1
ATOM 504 C C . ILE A 1 64 ? -7.258 16.672 3.52 1 90.88 64 ILE A C 1
ATOM 506 O O . ILE A 1 64 ? -6.109 16.375 3.186 1 90.88 64 ILE A O 1
ATOM 510 N N . ALA A 1 65 ? -7.996 15.992 4.359 1 91.25 65 ALA A N 1
ATOM 511 C CA . ALA A 1 65 ? -7.465 14.766 4.953 1 91.25 65 ALA A CA 1
ATOM 512 C C . ALA A 1 65 ? -8.141 13.531 4.363 1 91.25 65 ALA A C 1
ATOM 514 O O . ALA A 1 65 ? -9.359 13.531 4.148 1 91.25 65 ALA A O 1
ATOM 515 N N . LEU A 1 66 ? -7.324 12.586 4.008 1 94.5 66 LEU A N 1
ATOM 516 C CA . LEU A 1 66 ? -7.805 11.25 3.693 1 94.5 66 LEU A CA 1
ATOM 517 C C . LEU A 1 66 ? -7.48 10.273 4.824 1 94.5 66 LEU A C 1
ATOM 519 O O . LEU A 1 66 ? -6.312 10.078 5.16 1 94.5 66 LEU A O 1
ATOM 523 N N . VAL A 1 67 ? -8.539 9.703 5.391 1 92.81 67 VAL A N 1
ATOM 524 C CA . VAL A 1 67 ? -8.375 8.789 6.52 1 92.81 67 VAL A CA 1
ATOM 525 C C . VAL A 1 67 ? -8.773 7.379 6.102 1 92.81 67 VAL A C 1
ATOM 527 O O . VAL A 1 67 ? -9.938 7.129 5.77 1 92.81 67 VAL A O 1
ATOM 530 N N . VAL A 1 68 ? -7.773 6.5 6.133 1 92.88 68 VAL A N 1
ATOM 531 C CA . VAL A 1 68 ? -8.016 5.121 5.723 1 92.88 68 VAL A CA 1
ATOM 532 C C . VAL A 1 68 ? -7.59 4.172 6.84 1 92.88 68 VAL A C 1
ATOM 534 O O . VAL A 1 68 ? -6.734 4.508 7.66 1 92.88 68 VAL A O 1
ATOM 537 N N . PRO A 1 69 ? -8.164 2.969 6.859 1 89.62 69 PRO A N 1
ATOM 538 C CA . PRO A 1 69 ? -7.863 2.047 7.957 1 89.62 69 PRO A CA 1
ATOM 539 C C . PRO A 1 69 ? -6.441 1.493 7.887 1 89.62 69 PRO A C 1
ATOM 541 O O . PRO A 1 69 ? -5.746 1.438 8.906 1 89.62 69 PRO A O 1
ATOM 544 N N . GLU A 1 70 ? -6.055 1.051 6.695 1 90.06 70 GLU A N 1
ATOM 545 C CA . GLU A 1 70 ? -4.773 0.366 6.539 1 90.06 70 GLU A CA 1
ATOM 546 C C . GLU A 1 70 ? -4.148 0.671 5.18 1 90.06 70 GLU A C 1
ATOM 548 O O . GLU A 1 70 ? -4.594 0.156 4.152 1 90.06 70 GLU A O 1
ATOM 553 N N . LEU A 1 71 ? -3.023 1.324 5.191 1 88 71 LEU A N 1
ATOM 554 C CA . LEU A 1 71 ? -2.391 1.723 3.941 1 88 71 LEU A CA 1
ATOM 555 C C . LEU A 1 71 ? -1.648 0.549 3.309 1 88 71 LEU A C 1
ATOM 557 O O . LEU A 1 71 ? -1.335 0.577 2.117 1 88 71 LEU A O 1
ATOM 561 N N . ASP A 1 72 ? -1.333 -0.464 4.109 1 88.94 72 ASP A N 1
ATOM 562 C 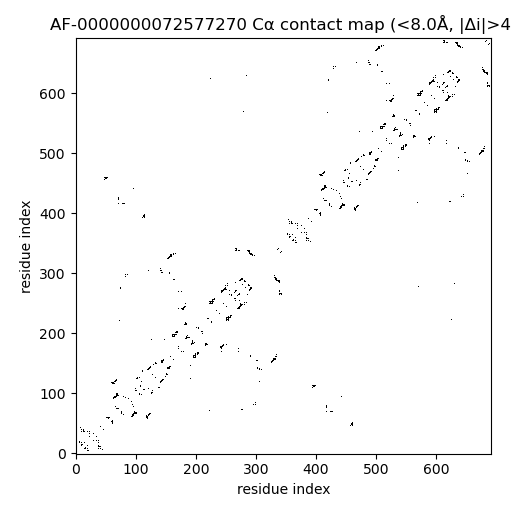CA . ASP A 1 72 ? -0.593 -1.597 3.562 1 88.94 72 ASP A CA 1
ATOM 563 C C . ASP A 1 72 ? -1.54 -2.627 2.949 1 88.94 72 ASP A C 1
ATOM 565 O O . ASP A 1 72 ? -1.107 -3.701 2.527 1 88.94 72 ASP A O 1
ATOM 569 N N . ILE A 1 73 ? -2.82 -2.377 2.926 1 91.94 73 ILE A N 1
ATOM 570 C CA . ILE A 1 73 ? -3.768 -3.029 2.027 1 91.94 73 ILE A CA 1
ATOM 571 C C . ILE A 1 73 ? -3.828 -2.27 0.704 1 91.94 73 ILE A C 1
ATOM 573 O O . ILE A 1 73 ? -4.234 -1.104 0.667 1 91.94 73 ILE A O 1
ATOM 577 N N . PRO A 1 74 ? -3.518 -2.971 -0.366 1 94.31 74 PRO A N 1
ATOM 578 C CA . PRO A 1 74 ? -3.277 -2.275 -1.632 1 94.31 74 PRO A CA 1
ATOM 579 C C . PRO A 1 74 ? -4.484 -1.465 -2.1 1 94.31 74 PRO A C 1
ATOM 581 O O . PRO A 1 74 ? -4.32 -0.399 -2.699 1 94.31 74 PRO A O 1
ATOM 584 N N . TYR A 1 75 ? -5.68 -1.868 -1.792 1 93.38 75 TYR A N 1
ATOM 585 C CA . TYR A 1 75 ? -6.875 -1.14 -2.203 1 93.38 75 TYR A CA 1
ATOM 586 C C . TYR A 1 75 ? -6.836 0.299 -1.703 1 93.38 75 TYR A C 1
ATOM 588 O O . TYR A 1 75 ? -7.062 1.236 -2.471 1 93.38 75 TYR A O 1
ATOM 596 N N . PHE A 1 76 ? -6.445 0.494 -0.498 1 93.5 76 PHE A N 1
ATOM 597 C CA . PHE A 1 76 ? -6.473 1.813 0.12 1 93.5 76 PHE A CA 1
ATOM 598 C C . PHE A 1 76 ? -5.34 2.684 -0.406 1 93.5 76 PHE A C 1
ATOM 600 O O . PHE A 1 76 ? -5.5 3.895 -0.572 1 93.5 76 PHE A O 1
ATOM 607 N N . ALA A 1 77 ? -4.215 2.07 -0.601 1 93.19 77 ALA A N 1
ATOM 608 C CA . ALA A 1 77 ? -3.096 2.818 -1.168 1 93.19 77 ALA A CA 1
ATOM 609 C C . ALA A 1 77 ? -3.41 3.285 -2.586 1 93.19 77 ALA A C 1
ATOM 611 O O . ALA A 1 77 ? -3.105 4.422 -2.955 1 93.19 77 ALA A O 1
ATOM 612 N N . GLU A 1 78 ? -3.992 2.379 -3.365 1 94.19 78 GLU A N 1
ATOM 613 C CA . GLU A 1 78 ? -4.387 2.734 -4.727 1 94.19 78 GLU A CA 1
ATOM 614 C C . GLU A 1 78 ? -5.461 3.818 -4.723 1 94.19 78 GLU A C 1
ATOM 616 O O . GLU A 1 78 ? -5.41 4.746 -5.531 1 94.19 78 GLU A O 1
ATOM 621 N N . LEU A 1 79 ? -6.387 3.697 -3.832 1 94.25 79 LEU A N 1
ATOM 622 C CA . LEU A 1 79 ? -7.422 4.715 -3.688 1 94.25 79 LEU A CA 1
ATOM 623 C C . LEU A 1 79 ? -6.812 6.062 -3.316 1 94.25 79 LEU A C 1
ATOM 625 O O . LEU A 1 79 ? -7.203 7.094 -3.867 1 94.25 79 LEU A O 1
ATOM 629 N N . ALA A 1 80 ? -5.902 6.035 -2.418 1 93.75 80 ALA A N 1
ATOM 630 C CA . ALA A 1 80 ? -5.219 7.254 -1.995 1 93.75 80 ALA A CA 1
ATOM 631 C C . ALA A 1 80 ? -4.547 7.945 -3.18 1 93.75 80 ALA A C 1
ATOM 633 O O . ALA A 1 80 ? -4.617 9.172 -3.312 1 93.75 80 ALA A O 1
ATOM 634 N N . ARG A 1 81 ? -3.938 7.188 -4.02 1 92.69 81 ARG A N 1
ATOM 635 C CA . ARG A 1 81 ? -3.293 7.746 -5.203 1 92.69 81 ARG A CA 1
ATOM 636 C C . ARG A 1 81 ? -4.301 8.477 -6.082 1 92.69 81 ARG A C 1
ATOM 638 O O . ARG A 1 81 ? -4.02 9.578 -6.57 1 92.69 81 ARG A O 1
ATOM 645 N N . HIS A 1 82 ? -5.441 7.914 -6.293 1 95.38 82 HIS A N 1
ATOM 646 C CA . HIS A 1 82 ? -6.484 8.531 -7.105 1 95.38 82 HIS A CA 1
ATOM 647 C C . HIS A 1 82 ? -7.023 9.789 -6.441 1 95.38 82 HIS A C 1
ATOM 649 O O . HIS A 1 82 ? -7.293 10.789 -7.121 1 95.38 82 HIS A O 1
ATOM 655 N N . VAL A 1 83 ? -7.164 9.75 -5.113 1 96.12 83 VAL A N 1
ATOM 656 C CA . VAL A 1 83 ? -7.656 10.914 -4.383 1 96.12 83 VAL A CA 1
ATOM 657 C C . VAL A 1 83 ? -6.652 12.062 -4.504 1 96.12 83 VAL A C 1
ATOM 659 O O . VAL A 1 83 ? -7.039 13.203 -4.746 1 96.12 83 VAL A O 1
ATOM 662 N N . ILE A 1 84 ? -5.414 11.734 -4.355 1 92.44 84 ILE A N 1
ATOM 663 C CA . ILE A 1 84 ? -4.352 12.727 -4.449 1 92.44 84 ILE A CA 1
ATOM 664 C C . ILE A 1 84 ? -4.363 13.367 -5.836 1 92.44 84 ILE A C 1
ATOM 666 O O . ILE A 1 84 ? -4.301 14.594 -5.965 1 92.44 84 ILE A O 1
ATOM 670 N N . ARG A 1 85 ? -4.445 12.562 -6.855 1 91.75 85 ARG A N 1
ATOM 671 C CA . ARG A 1 85 ? -4.461 13.062 -8.227 1 91.75 85 ARG A CA 1
ATOM 672 C C . ARG A 1 85 ? -5.648 13.992 -8.461 1 91.75 85 ARG A C 1
ATOM 674 O O . ARG A 1 85 ? -5.492 15.086 -9.008 1 91.75 85 ARG A O 1
ATOM 681 N N . GLU A 1 86 ? -6.805 13.562 -8.023 1 95.06 86 GLU A N 1
ATOM 682 C CA . GLU A 1 86 ? -8.016 14.367 -8.18 1 95.06 86 GLU A CA 1
ATOM 683 C C . GLU A 1 86 ? -7.906 15.68 -7.414 1 95.06 86 GLU A C 1
ATOM 685 O O . GLU A 1 86 ? -8.344 16.719 -7.902 1 95.06 86 GLU A O 1
ATOM 690 N N . ALA A 1 87 ? -7.379 15.609 -6.227 1 92.81 87 ALA A N 1
ATOM 691 C CA . ALA A 1 87 ? -7.211 16.797 -5.387 1 92.81 87 ALA A CA 1
ATOM 692 C C . ALA A 1 87 ? -6.227 17.781 -6.016 1 92.81 87 ALA A C 1
ATOM 694 O O . ALA A 1 87 ? -6.441 18.984 -5.973 1 92.81 87 ALA A O 1
ATOM 695 N N . GLU A 1 88 ? -5.195 17.234 -6.562 1 86.25 88 GLU A N 1
ATOM 696 C CA . GLU A 1 88 ? -4.184 18.062 -7.211 1 86.25 88 GLU A CA 1
ATOM 697 C C . GLU A 1 88 ? -4.789 18.875 -8.352 1 86.25 88 GLU A C 1
ATOM 699 O O . GLU A 1 88 ? -4.441 20.047 -8.539 1 86.25 88 GLU A O 1
ATOM 704 N N . GLU A 1 89 ? -5.664 18.281 -9.094 1 90.06 89 GLU A N 1
ATOM 705 C CA . GLU A 1 89 ? -6.348 18.969 -10.188 1 90.06 89 GLU A CA 1
ATOM 706 C C . GLU A 1 89 ? -7.156 20.156 -9.672 1 90.06 89 GLU A C 1
ATOM 708 O O . GLU A 1 89 ? -7.488 21.062 -10.438 1 90.06 89 GLU A O 1
ATOM 713 N N . ARG A 1 90 ? -7.371 20.188 -8.391 1 88.19 90 ARG A N 1
ATOM 714 C CA . ARG A 1 90 ? -8.18 21.219 -7.77 1 88.19 90 ARG A CA 1
ATOM 715 C C . ARG A 1 90 ? -7.336 22.078 -6.824 1 88.19 90 ARG A C 1
ATOM 717 O O . ARG A 1 90 ? -7.875 22.828 -6.004 1 88.19 90 ARG A O 1
ATOM 724 N N . SER A 1 91 ? -6.07 21.844 -6.887 1 84.88 91 SER A N 1
ATOM 725 C CA . SER A 1 91 ? -5.078 22.578 -6.113 1 84.88 91 SER A CA 1
ATOM 726 C C . SER A 1 91 ? -5.258 22.344 -4.617 1 84.88 91 SER A C 1
ATOM 728 O O . SER A 1 91 ? -5.129 23.281 -3.818 1 84.88 91 SER A O 1
ATOM 730 N N . LEU A 1 92 ? -5.727 21.188 -4.293 1 86.31 92 LEU A N 1
ATOM 731 C CA . LEU A 1 92 ? -5.816 20.75 -2.904 1 86.31 92 LEU A CA 1
ATOM 732 C C . LEU A 1 92 ? -4.652 19.828 -2.551 1 86.31 92 LEU A C 1
ATOM 734 O O . LEU A 1 92 ? -4.238 19 -3.363 1 86.31 92 LEU A O 1
ATOM 738 N N . THR A 1 93 ? -4.156 20.016 -1.355 1 84 93 THR A N 1
ATOM 739 C CA . THR A 1 93 ? -3.162 19.109 -0.806 1 84 93 THR A CA 1
ATOM 740 C C . THR A 1 93 ? -3.824 18.047 0.062 1 84 93 THR A C 1
ATOM 742 O O . THR A 1 93 ? -4.707 18.344 0.867 1 84 93 THR A O 1
ATOM 745 N N . VAL A 1 94 ? -3.359 16.812 -0.144 1 89.94 94 VAL A N 1
ATOM 746 C CA . VAL A 1 94 ? -3.949 15.719 0.626 1 89.94 94 VAL A CA 1
ATOM 747 C C . VAL A 1 94 ? -2.961 15.242 1.688 1 89.94 94 VAL A C 1
ATOM 749 O O . VAL A 1 94 ? -1.813 14.914 1.375 1 89.94 94 VAL A O 1
ATOM 752 N N . LEU A 1 95 ? -3.445 15.258 2.895 1 87.81 95 LEU A N 1
ATOM 753 C CA . LEU A 1 95 ? -2.742 14.578 3.979 1 87.81 95 LEU A CA 1
ATOM 754 C C . LEU A 1 95 ? -3.449 13.281 4.359 1 87.81 95 LEU A C 1
ATOM 756 O O . LEU A 1 95 ? -4.672 13.258 4.508 1 87.81 95 LEU A O 1
ATOM 760 N N . ILE A 1 96 ? -2.615 12.297 4.496 1 91.62 96 ILE A N 1
ATOM 761 C CA . ILE A 1 96 ? -3.195 10.984 4.738 1 91.62 96 ILE A CA 1
ATOM 762 C C . ILE A 1 96 ? -2.951 10.57 6.191 1 91.62 96 ILE A C 1
ATOM 764 O O . ILE A 1 96 ? -1.864 10.789 6.73 1 91.62 96 ILE A O 1
ATOM 768 N N . HIS A 1 97 ? -4 10.016 6.754 1 88.44 97 HIS A N 1
ATOM 769 C CA . HIS A 1 97 ? -3.912 9.453 8.094 1 88.44 97 HIS A CA 1
ATOM 770 C C . HIS A 1 97 ? -4.449 8.023 8.125 1 88.44 97 HIS A C 1
ATOM 772 O O . HIS A 1 97 ? -5.504 7.738 7.555 1 88.44 97 HIS A O 1
ATOM 778 N N . GLN A 1 98 ? -3.625 7.168 8.68 1 88.62 98 GLN A N 1
ATOM 779 C CA . GLN A 1 98 ? -4.086 5.801 8.898 1 88.62 98 GLN A CA 1
ATOM 780 C C . GLN A 1 98 ? -4.707 5.648 10.281 1 88.62 98 GLN A C 1
ATOM 782 O O . GLN A 1 98 ? -4.043 5.867 11.297 1 88.62 98 GLN A O 1
ATOM 787 N N . SER A 1 99 ? -5.957 5.152 10.375 1 87.25 99 SER A N 1
ATOM 788 C CA . SER A 1 99 ? -6.688 5.098 11.633 1 87.25 99 SER A CA 1
ATOM 789 C C . SER A 1 99 ? -6.496 3.754 12.328 1 87.25 99 SER A C 1
ATOM 791 O O . SER A 1 99 ? -6.777 3.619 13.523 1 87.25 99 SER A O 1
ATOM 793 N N . GLY A 1 100 ? -6.086 2.695 11.516 1 83.5 100 GLY A N 1
ATOM 794 C CA . GLY A 1 100 ? -5.977 1.354 12.07 1 83.5 100 GLY A CA 1
ATOM 795 C C . GLY A 1 100 ? -7.32 0.733 12.398 1 83.5 100 GLY A C 1
ATOM 796 O O . GLY A 1 100 ? -7.414 -0.117 13.289 1 83.5 100 GLY A O 1
ATOM 797 N N . ALA A 1 101 ? -8.367 1.222 11.867 1 82.44 101 ALA A N 1
ATOM 798 C CA . ALA A 1 101 ? -9.734 0.763 12.109 1 82.44 101 ALA A CA 1
ATOM 799 C C . ALA A 1 101 ? -10.102 0.902 13.586 1 82.44 101 ALA A C 1
ATOM 801 O O . ALA A 1 101 ? -10.875 0.098 14.117 1 82.44 101 ALA A O 1
ATOM 802 N N . ASP A 1 102 ? -9.469 1.822 14.188 1 83.75 102 ASP A N 1
ATOM 803 C CA . ASP A 1 102 ? -9.742 2.113 15.594 1 83.75 102 ASP A CA 1
ATOM 804 C C . ASP A 1 102 ? -10.766 3.238 15.734 1 83.75 102 ASP A C 1
ATOM 806 O O . ASP A 1 102 ? -10.602 4.309 15.141 1 83.75 102 ASP A O 1
ATOM 810 N N . ARG A 1 103 ? -11.75 2.982 16.531 1 82.88 103 ARG A N 1
ATOM 811 C CA . ARG A 1 103 ? -12.859 3.922 16.641 1 82.88 103 ARG A CA 1
ATOM 812 C C . ARG A 1 103 ? -12.375 5.277 17.156 1 82.88 103 ARG A C 1
ATOM 814 O O . ARG A 1 103 ? -12.773 6.32 16.641 1 82.88 103 ARG A O 1
ATOM 821 N N . ASP A 1 104 ? -11.516 5.234 18.094 1 77.75 104 ASP A N 1
ATOM 822 C CA . ASP A 1 104 ? -11.031 6.484 18.672 1 77.75 104 ASP A CA 1
ATOM 823 C C . ASP A 1 104 ? -10.234 7.289 17.641 1 77.75 104 ASP A C 1
ATOM 825 O O . ASP A 1 104 ? -10.352 8.516 17.578 1 77.75 104 ASP A O 1
ATOM 829 N N . HIS A 1 105 ? -9.5 6.625 16.859 1 79.62 105 HIS A N 1
ATOM 830 C CA . HIS A 1 105 ? -8.711 7.289 15.82 1 79.62 105 HIS A CA 1
ATOM 831 C C . HIS A 1 105 ? -9.602 7.867 14.734 1 79.62 105 HIS A C 1
ATOM 833 O O . HIS A 1 105 ? -9.344 8.961 14.227 1 79.62 105 HIS A O 1
ATOM 839 N N . GLU A 1 106 ? -10.586 7.129 14.406 1 84.69 106 GLU A N 1
ATOM 840 C CA . GLU A 1 106 ? -11.508 7.617 13.391 1 84.69 106 GLU A CA 1
ATOM 841 C C . GLU A 1 106 ? -12.289 8.836 13.883 1 84.69 106 GLU A C 1
ATOM 843 O O . GLU A 1 106 ? -12.492 9.797 13.141 1 84.69 106 GLU A O 1
ATOM 848 N N . LEU A 1 107 ? -12.656 8.812 15.125 1 78.19 107 LEU A N 1
ATOM 849 C CA . LEU A 1 107 ? -13.359 9.945 15.719 1 78.19 107 LEU A CA 1
ATOM 850 C C . LEU A 1 107 ? -12.453 11.172 15.789 1 78.19 107 LEU A C 1
ATOM 852 O O . LEU A 1 107 ? -12.898 12.289 15.516 1 78.19 107 LEU A O 1
ATOM 856 N N . ALA A 1 108 ? -11.234 10.914 16.156 1 74.88 108 ALA A N 1
ATOM 857 C CA . ALA A 1 108 ? -10.266 12.008 16.203 1 74.88 108 ALA A CA 1
ATOM 858 C C . ALA A 1 108 ? -10.078 12.641 14.828 1 74.88 108 ALA A C 1
ATOM 860 O O . ALA A 1 108 ? -9.977 13.867 14.711 1 74.88 108 ALA A O 1
ATOM 861 N N . ALA A 1 109 ? -10.031 11.805 13.875 1 77.56 109 ALA A N 1
ATOM 862 C CA . ALA A 1 109 ? -9.898 12.297 12.508 1 77.56 109 ALA A CA 1
ATOM 863 C C . ALA A 1 109 ? -11.102 13.141 12.102 1 77.56 109 ALA A C 1
ATOM 865 O O . ALA A 1 109 ? -10.945 14.195 11.477 1 77.56 109 ALA A O 1
ATOM 866 N N . LEU A 1 110 ? -12.234 12.672 12.5 1 76.31 110 LEU A N 1
ATOM 867 C CA . LEU A 1 110 ? -13.469 13.383 12.188 1 76.31 110 LEU A CA 1
ATOM 868 C C . LEU A 1 110 ? -13.469 14.773 12.82 1 76.31 110 LEU A C 1
ATOM 870 O O . LEU A 1 110 ? -14.031 15.719 12.266 1 76.31 110 LEU A O 1
ATOM 874 N N . ALA A 1 111 ? -12.812 14.852 13.898 1 69.69 111 ALA A N 1
ATOM 875 C CA . ALA A 1 111 ? -12.758 16.125 14.617 1 69.69 111 ALA A CA 1
ATOM 876 C C . ALA A 1 111 ? -11.648 17.016 14.062 1 69.69 111 ALA A C 1
ATOM 878 O O . ALA A 1 111 ? -11.375 18.078 14.602 1 69.69 111 ALA A O 1
ATOM 879 N N . GLY A 1 112 ? -11.086 16.578 12.969 1 65.75 112 GLY A N 1
ATOM 880 C CA . GLY A 1 112 ? -10.039 17.359 12.32 1 65.75 112 GLY A CA 1
ATOM 881 C C . GLY A 1 112 ? -8.727 17.344 13.086 1 65.75 112 GLY A C 1
ATOM 882 O O . GLY A 1 112 ? -7.961 18.312 13.031 1 65.75 112 GLY A O 1
ATOM 883 N N . PHE A 1 113 ? -8.578 16.312 13.773 1 60.44 113 PHE A N 1
ATOM 884 C CA . PHE A 1 113 ? -7.375 16.156 14.578 1 60.44 113 PHE A CA 1
ATOM 885 C C . PHE A 1 113 ? -7.203 17.328 15.539 1 60.44 113 PHE A C 1
ATOM 887 O O . PHE A 1 113 ? -6.078 17.734 15.828 1 60.44 113 PHE A O 1
ATOM 894 N N . GLY A 1 114 ? -8.359 17.828 15.828 1 53 114 GLY A N 1
ATOM 895 C CA . GLY A 1 114 ? -8.383 18.938 16.781 1 53 114 GLY A CA 1
ATOM 896 C C . GLY A 1 114 ? -7.859 20.234 16.203 1 53 114 GLY A C 1
ATOM 897 O O . GLY A 1 114 ? -7.664 21.203 16.938 1 53 114 GLY A O 1
ATOM 898 N N . SER A 1 115 ? -7.453 20.125 15.008 1 54.84 115 SER A N 1
ATOM 899 C CA . SER A 1 115 ? -6.852 21.328 14.43 1 54.84 115 SER A CA 1
ATOM 900 C C . SER A 1 115 ? -7.621 21.797 13.195 1 54.84 115 SER A C 1
ATOM 902 O O . SER A 1 115 ? -8.438 21.047 12.648 1 54.84 115 SER A O 1
ATOM 904 N N . THR A 1 116 ? -7.637 23.031 13 1 59.56 116 THR A N 1
ATOM 905 C CA . THR A 1 116 ? -8.32 23.703 11.898 1 59.56 116 THR A CA 1
ATOM 906 C C . THR A 1 116 ? -7.465 23.703 10.641 1 59.56 116 THR A C 1
ATOM 908 O O . THR A 1 116 ? -7.633 24.547 9.766 1 59.56 116 THR A O 1
ATOM 911 N N . PHE A 1 117 ? -6.684 22.688 10.578 1 67.12 117 PHE A N 1
ATOM 912 C CA . PHE A 1 117 ? -5.766 22.844 9.461 1 67.12 117 PHE A CA 1
ATOM 913 C C . PHE A 1 117 ? -6.281 22.094 8.234 1 67.12 117 PHE A C 1
ATOM 915 O O . PHE A 1 117 ? -5.703 22.203 7.148 1 67.12 117 PHE A O 1
ATOM 922 N N . VAL A 1 118 ? -7.453 21.375 8.344 1 82.06 118 VAL A N 1
ATOM 923 C CA . VAL A 1 118 ? -7.992 20.703 7.164 1 82.06 118 VAL A CA 1
ATOM 924 C C . VAL A 1 118 ? -9.352 21.312 6.801 1 82.06 118 VAL A C 1
ATOM 926 O O . VAL A 1 118 ? -10.156 21.609 7.684 1 82.06 118 VAL A O 1
ATOM 929 N N . ASP A 1 119 ? -9.516 21.516 5.57 1 85.12 119 ASP A N 1
ATOM 930 C CA . ASP A 1 119 ? -10.773 22.062 5.086 1 85.12 119 ASP A CA 1
ATOM 931 C C . ASP A 1 119 ? -11.867 21 5.047 1 85.12 119 ASP A C 1
ATOM 933 O O . ASP A 1 119 ? -13.055 21.312 5.078 1 85.12 119 ASP A O 1
ATOM 937 N N . GLY A 1 120 ? -11.5 19.797 4.957 1 90.38 120 GLY A N 1
ATOM 938 C CA . GLY A 1 120 ? -12.445 18.688 4.855 1 90.38 120 GLY A CA 1
ATOM 939 C C . GLY A 1 120 ? -11.781 17.328 4.98 1 90.38 120 GLY A C 1
ATOM 940 O O . GLY A 1 120 ? -10.555 17.219 4.945 1 90.38 120 GLY A O 1
ATOM 941 N N . ILE A 1 121 ? -12.703 16.281 5.117 1 91.25 121 ILE A N 1
ATOM 942 C CA . ILE A 1 121 ? -12.188 14.953 5.395 1 91.25 121 ILE A CA 1
ATOM 943 C C . ILE A 1 121 ? -12.883 13.938 4.492 1 91.25 121 ILE A C 1
ATOM 945 O O . ILE A 1 121 ? -14.102 13.977 4.324 1 91.25 121 ILE A O 1
ATOM 949 N N . ILE A 1 122 ? -12.078 13.164 3.875 1 93.56 122 ILE A N 1
ATOM 950 C CA . ILE A 1 122 ? -12.555 11.922 3.289 1 93.56 122 ILE A CA 1
ATOM 951 C C . ILE A 1 122 ? -12.188 10.75 4.203 1 93.56 122 ILE A C 1
ATOM 953 O O . ILE A 1 122 ? -11.016 10.523 4.496 1 93.56 122 ILE A O 1
ATOM 957 N N . LEU A 1 123 ? -13.195 10.023 4.613 1 91.56 123 LEU A N 1
ATOM 958 C CA . LEU A 1 123 ? -12.984 9 5.633 1 91.56 123 LEU A CA 1
ATOM 959 C C . LEU A 1 123 ? -13.539 7.656 5.176 1 91.56 123 LEU A C 1
ATOM 961 O O . LEU A 1 123 ? -14.672 7.574 4.691 1 91.56 123 LEU A O 1
ATOM 965 N N . SER A 1 124 ? -12.68 6.668 5.184 1 90.31 124 SER A N 1
ATOM 966 C CA . SER A 1 124 ? -13.109 5.285 5.039 1 90.31 124 SER A CA 1
ATOM 967 C C . SER A 1 124 ? -13.234 4.598 6.395 1 90.31 124 SER A C 1
ATOM 969 O O . SER A 1 124 ? -12.297 3.943 6.855 1 90.31 124 SER A O 1
ATOM 971 N N . PRO A 1 125 ? -14.422 4.578 6.957 1 84.94 125 PRO A N 1
ATOM 972 C CA . PRO A 1 125 ? -14.602 4.094 8.328 1 84.94 125 PRO A CA 1
ATOM 973 C C . PRO A 1 125 ? -14.836 2.586 8.398 1 84.94 125 PRO A C 1
ATOM 975 O O . PRO A 1 125 ? -15.484 2.021 7.508 1 84.94 125 PRO A O 1
ATOM 978 N N . LEU A 1 126 ? -14.258 1.999 9.445 1 80.44 126 LEU A N 1
ATOM 979 C CA . LEU A 1 126 ? -14.539 0.59 9.695 1 80.44 126 LEU A CA 1
ATOM 980 C C . LEU A 1 126 ? -15.031 0.382 11.125 1 80.44 126 LEU A C 1
ATOM 982 O O . LEU A 1 126 ? -15.586 -0.67 11.453 1 80.44 126 LEU A O 1
ATOM 986 N N . ALA A 1 127 ? -14.922 1.459 11.93 1 78.94 127 ALA A N 1
ATOM 987 C CA . ALA A 1 127 ? -15.25 1.272 13.344 1 78.94 127 ALA A CA 1
ATOM 988 C C . ALA A 1 127 ? -16.359 2.217 13.781 1 78.94 127 ALA A C 1
ATOM 990 O O . ALA A 1 127 ? -16.969 2.023 14.836 1 78.94 127 ALA A O 1
ATOM 991 N N . LEU A 1 128 ? -16.641 3.221 12.969 1 79.12 128 LEU A N 1
ATOM 992 C CA . LEU A 1 128 ? -17.641 4.219 13.344 1 79.12 128 LEU A CA 1
ATOM 993 C C . LEU A 1 128 ? -19.062 3.674 13.156 1 79.12 128 LEU A C 1
ATOM 995 O O . LEU A 1 128 ? -19.297 2.84 12.281 1 79.12 128 LEU A O 1
ATOM 999 N N . THR A 1 129 ? -19.938 4.156 13.93 1 75.5 129 THR A N 1
ATOM 1000 C CA . THR A 1 129 ? -21.359 3.875 13.797 1 75.5 129 THR A CA 1
ATOM 1001 C C . THR A 1 129 ? -22.125 5.117 13.328 1 75.5 129 THR A C 1
ATOM 1003 O O . THR A 1 129 ? -21.562 6.215 13.305 1 75.5 129 THR A O 1
ATOM 1006 N N . ALA A 1 130 ? -23.344 4.918 12.953 1 73.56 130 ALA A N 1
ATOM 1007 C CA . ALA A 1 130 ? -24.188 6.035 12.539 1 73.56 130 ALA A CA 1
ATOM 1008 C C . ALA A 1 130 ? -24.328 7.066 13.656 1 73.56 130 ALA A C 1
ATOM 1010 O O . ALA A 1 130 ? -24.391 8.273 13.391 1 73.56 130 ALA A O 1
ATOM 1011 N N . ASP A 1 131 ? -24.312 6.586 14.844 1 73.25 131 ASP A N 1
ATOM 1012 C CA . ASP A 1 131 ? -24.469 7.469 16 1 73.25 131 ASP A CA 1
ATOM 1013 C C . ASP A 1 131 ? -23.266 8.391 16.156 1 73.25 131 ASP A C 1
ATOM 1015 O O . ASP A 1 131 ? -23.406 9.531 16.609 1 73.25 131 ASP A O 1
ATOM 1019 N N . ASP A 1 132 ? -22.172 7.922 15.711 1 74.81 132 ASP A N 1
ATOM 1020 C CA . ASP A 1 132 ? -20.938 8.711 15.82 1 74.81 132 ASP A CA 1
ATOM 1021 C C . ASP A 1 132 ? -20.984 9.922 14.891 1 74.81 132 ASP A C 1
ATOM 1023 O O . ASP A 1 132 ? -20.359 10.953 15.164 1 74.81 132 ASP A O 1
ATOM 1027 N N . LEU A 1 133 ? -21.766 9.883 13.859 1 73.25 133 LEU A N 1
ATOM 1028 C CA . LEU A 1 133 ? -21.781 10.906 12.82 1 73.25 133 LEU A CA 1
ATOM 1029 C C . LEU A 1 133 ? -22.891 11.922 13.078 1 73.25 133 LEU A C 1
ATOM 1031 O O . LEU A 1 133 ? -22.875 13.023 12.516 1 73.25 133 LEU A O 1
ATOM 1035 N N . ARG A 1 134 ? -23.922 11.609 13.805 1 64.25 134 ARG A N 1
ATOM 1036 C CA . ARG A 1 134 ? -25.062 12.477 14.055 1 64.25 134 ARG A CA 1
ATOM 1037 C C . ARG A 1 134 ? -24.672 13.68 14.898 1 64.25 134 ARG A C 1
ATOM 1039 O O . ARG A 1 134 ? -25.188 14.781 14.703 1 64.25 134 ARG A O 1
ATOM 1046 N N . ASP A 1 135 ? -23.906 13.438 15.852 1 54.34 135 ASP A N 1
ATOM 1047 C CA . ASP A 1 135 ? -23.656 14.461 16.859 1 54.34 135 ASP A CA 1
ATOM 1048 C C . ASP A 1 135 ? -22.516 15.383 16.438 1 54.34 135 ASP A C 1
ATOM 1050 O O . ASP A 1 135 ? -21.875 16 17.297 1 54.34 135 ASP A O 1
ATOM 1054 N N . ARG A 1 136 ? -22.422 15.625 15.133 1 57.62 136 ARG A N 1
ATOM 1055 C CA . ARG A 1 136 ? -21.094 16.172 14.883 1 57.62 136 ARG A CA 1
ATOM 1056 C C . ARG A 1 136 ? -21.172 17.625 14.422 1 57.62 136 ARG A C 1
ATOM 1058 O O . ARG A 1 136 ? -20.781 17.938 13.305 1 57.62 136 ARG A O 1
ATOM 1065 N N . THR A 1 137 ? -21.797 18.422 15.227 1 55.97 137 THR A N 1
ATOM 1066 C CA . THR A 1 137 ? -21.734 19.859 15.047 1 55.97 137 THR A CA 1
ATOM 1067 C C . THR A 1 137 ? -20.281 20.344 15.156 1 55.97 137 THR A C 1
ATOM 1069 O O . THR A 1 137 ? -19.562 19.953 16.078 1 55.97 137 THR A O 1
ATOM 1072 N N . GLY A 1 138 ? -19.766 20.969 14.055 1 61.97 138 GLY A N 1
ATOM 1073 C CA . GLY A 1 138 ? -18.469 21.609 14.109 1 61.97 138 GLY A CA 1
ATOM 1074 C C . GLY A 1 138 ? -17.375 20.797 13.438 1 61.97 138 GLY A C 1
ATOM 1075 O O . GLY A 1 138 ? -16.234 21.25 13.336 1 61.97 138 GLY A O 1
ATOM 1076 N N . PHE A 1 139 ? -17.844 19.656 12.977 1 72.12 139 PHE A N 1
ATOM 1077 C CA . PHE A 1 139 ? -16.859 18.859 12.273 1 72.12 139 PHE A CA 1
ATOM 1078 C C . PHE A 1 139 ? -16.641 19.375 10.859 1 72.12 139 PHE A C 1
ATOM 1080 O O . PHE A 1 139 ? -17.547 19.953 10.258 1 72.12 139 PHE A O 1
ATOM 1087 N N . PRO A 1 140 ? -15.391 19.281 10.438 1 80.56 140 PRO A N 1
ATOM 1088 C CA . PRO A 1 140 ? -15.188 19.656 9.031 1 80.56 140 PRO A CA 1
ATOM 1089 C C . PRO A 1 140 ? -16.062 18.828 8.078 1 80.56 140 PRO A C 1
ATOM 1091 O O . PRO A 1 140 ? -16.484 17.734 8.422 1 80.56 140 PRO A O 1
ATOM 1094 N N . PRO A 1 141 ? -16.422 19.469 6.957 1 87.56 141 PRO A N 1
ATOM 1095 C CA . PRO A 1 141 ? -17.109 18.688 5.926 1 87.56 141 PRO A CA 1
ATOM 1096 C C . PRO A 1 141 ? -16.469 17.312 5.711 1 87.56 141 PRO A C 1
ATOM 1098 O O . PRO A 1 141 ? -15.242 17.203 5.668 1 87.56 141 PRO A O 1
ATOM 1101 N N . THR A 1 142 ? -17.344 16.281 5.648 1 89.5 142 THR A N 1
ATOM 1102 C CA . THR A 1 142 ? -16.828 14.914 5.602 1 89.5 142 THR A CA 1
ATOM 1103 C C . THR A 1 142 ? -17.578 14.094 4.547 1 89.5 142 THR A C 1
ATOM 1105 O O . THR A 1 142 ? -18.797 14.203 4.41 1 89.5 142 THR A O 1
ATOM 1108 N N . VAL A 1 143 ? -16.859 13.375 3.768 1 91.69 143 VAL A N 1
ATOM 1109 C CA . VAL A 1 143 ? -17.391 12.375 2.844 1 91.69 143 VAL A CA 1
ATOM 1110 C C . VAL A 1 143 ? -16.922 10.984 3.26 1 91.69 143 VAL A C 1
ATOM 1112 O O . VAL A 1 143 ? -15.734 10.773 3.533 1 91.69 143 VAL A O 1
ATOM 1115 N N . LEU A 1 144 ? -17.844 10.047 3.371 1 91.06 144 LEU A N 1
ATOM 1116 C CA . LEU A 1 144 ? -17.531 8.672 3.766 1 91.06 144 LEU A CA 1
ATOM 1117 C C . LEU A 1 144 ? -17.344 7.785 2.541 1 91.06 144 LEU A C 1
ATOM 1119 O O . LEU A 1 144 ? -18.094 7.902 1.568 1 91.06 144 LEU A O 1
ATOM 1123 N N . LEU A 1 145 ? -16.328 6.906 2.627 1 91.56 145 LEU A N 1
ATOM 1124 C CA . LEU A 1 145 ? -16.078 5.926 1.577 1 91.56 145 LEU A CA 1
ATOM 1125 C C . LEU A 1 145 ? -16.422 4.52 2.055 1 91.56 145 LEU A C 1
ATOM 1127 O O . LEU A 1 145 ? -16.062 4.137 3.172 1 91.56 145 LEU A O 1
ATOM 1131 N N . GLY A 1 146 ? -17.047 3.639 1.094 1 84.12 146 GLY A N 1
ATOM 1132 C CA . GLY A 1 146 ? -17.234 2.215 1.317 1 84.12 146 GLY A CA 1
ATOM 1133 C C . GLY A 1 146 ? -18.422 1.896 2.191 1 84.12 146 GLY A C 1
ATOM 1134 O O . GLY A 1 146 ? -19.547 1.788 1.696 1 84.12 146 GLY A O 1
ATOM 1135 N N . GLU A 1 147 ? -18.266 2.094 3.576 1 72.62 147 GLU A N 1
ATOM 1136 C CA . GLU A 1 147 ? -19.25 1.646 4.547 1 72.62 147 GLU A CA 1
ATOM 1137 C C . GLU A 1 147 ? -20.438 2.621 4.621 1 72.62 147 GLU A C 1
ATOM 1139 O O . GLU A 1 147 ? -20.234 3.838 4.629 1 72.62 147 GLU A O 1
ATOM 1144 N N . LEU A 1 148 ? -21.594 1.994 4.352 1 63.56 148 LEU A N 1
ATOM 1145 C CA . LEU A 1 148 ? -22.797 2.814 4.457 1 63.56 148 LEU A CA 1
ATOM 1146 C C . LEU A 1 148 ? -23.188 3.033 5.914 1 63.56 148 LEU A C 1
ATOM 1148 O O . LEU A 1 148 ? -23.391 2.07 6.66 1 63.56 148 LEU A O 1
ATOM 1152 N N . LEU A 1 149 ? -22.969 4.285 6.246 1 62.5 149 LEU A N 1
ATOM 1153 C CA . LEU A 1 149 ? -23.484 4.652 7.559 1 62.5 149 LEU A CA 1
ATOM 1154 C C . LEU A 1 149 ? -24.812 5.406 7.426 1 62.5 149 LEU A C 1
ATOM 1156 O O . LEU A 1 149 ? -25.031 6.094 6.426 1 62.5 149 LEU A O 1
ATOM 1160 N N . GLU A 1 150 ? -26.031 4.859 7.555 1 59.22 150 GLU A N 1
ATOM 1161 C CA . GLU A 1 150 ? -27.406 5.281 7.328 1 59.22 150 GLU A CA 1
ATOM 1162 C C . GLU A 1 150 ? -27.531 6.801 7.348 1 59.22 150 GLU A C 1
ATOM 1164 O O . GLU A 1 150 ? -28.312 7.375 6.598 1 59.22 150 GLU A O 1
ATOM 1169 N N . GLU A 1 151 ? -26.859 7.598 8.266 1 61.81 151 GLU A N 1
ATOM 1170 C CA . GLU A 1 151 ? -27.219 9 8.453 1 61.81 151 GLU A CA 1
ATOM 1171 C C . GLU A 1 151 ? -25.969 9.867 8.648 1 61.81 151 GLU A C 1
ATOM 1173 O O . GLU A 1 151 ? -24.922 9.375 9.055 1 61.81 151 GLU A O 1
ATOM 1178 N N . GLY A 1 152 ? -26.016 11.109 7.805 1 65.12 152 GLY A N 1
ATOM 1179 C CA . GLY A 1 152 ? -25.25 12.227 8.344 1 65.12 152 GLY A CA 1
ATOM 1180 C C . GLY A 1 152 ? -24.156 12.711 7.414 1 65.12 152 GLY A C 1
ATOM 1181 O O . GLY A 1 152 ? -23.719 13.867 7.5 1 65.12 152 GLY A O 1
ATOM 1182 N N . ALA A 1 153 ? -23.641 11.797 6.492 1 78.5 153 ALA A N 1
ATOM 1183 C CA . ALA A 1 153 ? -22.562 12.297 5.641 1 78.5 153 ALA A CA 1
ATOM 1184 C C . ALA A 1 153 ? -22.672 11.727 4.227 1 78.5 153 ALA A C 1
ATOM 1186 O O . ALA A 1 153 ? -23.281 10.68 4.02 1 78.5 153 ALA A O 1
ATOM 1187 N N . ASP A 1 154 ? -22.188 12.562 3.289 1 89 154 ASP A N 1
ATOM 1188 C CA . ASP A 1 154 ? -22.062 12.039 1.931 1 89 154 ASP A CA 1
ATOM 1189 C C . ASP A 1 154 ? -21.312 10.711 1.918 1 89 154 ASP A C 1
ATOM 1191 O O . ASP A 1 154 ? -20.375 10.516 2.705 1 89 154 ASP A O 1
ATOM 1195 N N . HIS A 1 155 ? -21.812 9.891 1.104 1 91.19 155 HIS A N 1
ATOM 1196 C CA . HIS A 1 155 ? -21.25 8.539 1.037 1 91.19 155 HIS A CA 1
ATOM 1197 C C . HIS A 1 155 ? -21.016 8.109 -0.408 1 91.19 155 HIS A C 1
ATOM 1199 O O . HIS A 1 155 ? -21.859 8.375 -1.278 1 91.19 155 HIS A O 1
ATOM 1205 N N . VAL A 1 156 ? -19.859 7.57 -0.684 1 93.94 156 VAL A N 1
ATOM 1206 C CA . VAL A 1 156 ? -19.516 7.043 -2 1 93.94 156 VAL A CA 1
ATOM 1207 C C . VAL A 1 156 ? -19.125 5.57 -1.881 1 93.94 156 VAL A C 1
ATOM 1209 O O . VAL A 1 156 ? -18.25 5.219 -1.085 1 93.94 156 VAL A O 1
ATOM 1212 N N . ALA A 1 157 ? -19.766 4.688 -2.625 1 93.12 157 ALA A N 1
ATOM 1213 C CA . ALA A 1 157 ? -19.453 3.258 -2.607 1 93.12 157 ALA A CA 1
ATOM 1214 C C . ALA A 1 157 ? -19.906 2.586 -3.904 1 93.12 157 ALA A C 1
ATOM 1216 O O . ALA A 1 157 ? -20.531 3.221 -4.754 1 93.12 157 ALA A O 1
ATOM 1217 N N . ILE A 1 158 ? -19.5 1.366 -4.102 1 94.94 158 ILE A N 1
ATOM 1218 C CA . ILE A 1 158 ? -20.141 0.539 -5.117 1 94.94 158 ILE A CA 1
ATOM 1219 C C . ILE A 1 158 ? -21.281 -0.259 -4.48 1 94.94 158 ILE A C 1
ATOM 1221 O O . ILE A 1 158 ? -21.422 -0.293 -3.256 1 94.94 158 ILE A O 1
ATOM 1225 N N . ASP A 1 159 ? -22.125 -0.782 -5.328 1 95.44 159 ASP A N 1
ATOM 1226 C CA . ASP A 1 159 ? -23.156 -1.708 -4.852 1 95.44 159 ASP A CA 1
ATOM 1227 C C . ASP A 1 159 ? -22.547 -3.072 -4.527 1 95.44 159 ASP A C 1
ATOM 1229 O O . ASP A 1 159 ? -22.531 -3.967 -5.375 1 95.44 159 ASP A O 1
ATOM 1233 N N . ASN A 1 160 ? -22.125 -3.211 -3.303 1 96.19 160 ASN A N 1
ATOM 1234 C CA . ASN A 1 160 ? -21.391 -4.395 -2.869 1 96.19 160 ASN A CA 1
ATOM 1235 C C . ASN A 1 160 ? -22.25 -5.648 -2.928 1 96.19 160 ASN A C 1
ATOM 1237 O O . ASN A 1 160 ? -21.75 -6.738 -3.207 1 96.19 160 ASN A O 1
ATOM 1241 N N . GLU A 1 161 ? -23.484 -5.488 -2.615 1 96.75 161 GLU A N 1
ATOM 1242 C CA . GLU A 1 161 ? -24.375 -6.641 -2.701 1 96.75 161 GLU A CA 1
ATOM 1243 C C . GLU A 1 161 ? -24.531 -7.109 -4.145 1 96.75 161 GLU A C 1
ATOM 1245 O O . GLU A 1 161 ? -24.406 -8.297 -4.438 1 96.75 161 GLU A O 1
ATOM 1250 N N . ARG A 1 162 ? -24.766 -6.211 -4.996 1 97.88 162 ARG A N 1
ATOM 1251 C CA . ARG A 1 162 ? -24.891 -6.543 -6.414 1 97.88 162 ARG A CA 1
ATOM 1252 C C . ARG A 1 162 ? -23.594 -7.129 -6.949 1 97.88 162 ARG A C 1
ATOM 1254 O O . ARG A 1 162 ? -23.609 -8.102 -7.703 1 97.88 162 ARG A O 1
ATOM 1261 N N . ALA A 1 163 ? -22.516 -6.555 -6.574 1 98.5 163 ALA A N 1
ATOM 1262 C CA . ALA A 1 163 ? -21.203 -6.996 -7.043 1 98.5 163 ALA A CA 1
ATOM 1263 C C . ALA A 1 163 ? -20.922 -8.438 -6.613 1 98.5 163 ALA A C 1
ATOM 1265 O O . ALA A 1 163 ? -20.469 -9.258 -7.418 1 98.5 163 ALA A O 1
ATOM 1266 N N . ALA A 1 164 ? -21.219 -8.711 -5.375 1 98.75 164 ALA A N 1
ATOM 1267 C CA . ALA A 1 164 ? -20.969 -10.055 -4.863 1 98.75 164 ALA A CA 1
ATOM 1268 C C . ALA A 1 164 ? -21.922 -11.062 -5.504 1 98.75 164 ALA A C 1
ATOM 1270 O O . ALA A 1 164 ? -21.531 -12.211 -5.762 1 98.75 164 ALA A O 1
ATOM 1271 N N . ARG A 1 165 ? -23.125 -10.609 -5.727 1 98.81 165 ARG A N 1
ATOM 1272 C CA . ARG A 1 165 ? -24.094 -11.453 -6.406 1 98.81 165 ARG A CA 1
ATOM 1273 C C . ARG A 1 165 ? -23.609 -11.82 -7.809 1 98.81 165 ARG A C 1
ATOM 1275 O O . ARG A 1 165 ? -23.656 -12.984 -8.203 1 98.81 165 ARG A O 1
ATOM 1282 N N . GLU A 1 166 ? -23.094 -10.852 -8.477 1 98.81 166 GLU A N 1
ATOM 1283 C CA . GLU A 1 166 ? -22.578 -11.047 -9.828 1 98.81 166 GLU A CA 1
ATOM 1284 C C . GLU A 1 166 ? -21.375 -12 -9.828 1 98.81 166 GLU A C 1
ATOM 1286 O O . GLU A 1 166 ? -21.297 -12.898 -10.664 1 98.81 166 GLU A O 1
ATOM 1291 N N . ALA A 1 167 ? -20.5 -11.812 -8.898 1 98.94 167 ALA A N 1
ATOM 1292 C CA . ALA A 1 167 ? -19.312 -12.656 -8.789 1 98.94 167 ALA A CA 1
ATOM 1293 C C . ALA A 1 167 ? -19.688 -14.102 -8.477 1 98.94 167 ALA A C 1
ATOM 1295 O O . ALA A 1 167 ? -19.156 -15.031 -9.078 1 98.94 167 ALA A O 1
ATOM 1296 N N . THR A 1 168 ? -20.594 -14.227 -7.582 1 98.94 168 THR A N 1
ATOM 1297 C CA . THR A 1 168 ? -21.047 -15.562 -7.195 1 98.94 168 THR A CA 1
ATOM 1298 C C . THR A 1 168 ? -21.781 -16.234 -8.352 1 98.94 168 THR A C 1
ATOM 1300 O O . THR A 1 168 ? -21.578 -17.422 -8.617 1 98.94 168 THR A O 1
ATOM 1303 N N . ARG A 1 169 ? -22.625 -15.484 -9.039 1 98.81 169 ARG A N 1
ATOM 1304 C CA . ARG A 1 169 ? -23.328 -15.992 -10.211 1 98.81 169 ARG A CA 1
ATOM 1305 C C . ARG A 1 169 ? -22.359 -16.516 -11.258 1 98.81 169 ARG A C 1
ATOM 1307 O O . ARG A 1 169 ? -22.609 -17.531 -11.898 1 98.81 169 ARG A O 1
ATOM 1314 N N . HIS A 1 170 ? -21.297 -15.781 -11.422 1 98.88 170 HIS A N 1
ATOM 1315 C CA . HIS A 1 170 ? -20.281 -16.219 -12.375 1 98.88 170 HIS A CA 1
ATOM 1316 C C . HIS A 1 170 ? -19.719 -17.578 -11.992 1 98.88 170 HIS A C 1
ATOM 1318 O O . HIS A 1 170 ? -19.594 -18.469 -12.844 1 98.88 170 HIS A O 1
ATOM 1324 N N . LEU A 1 171 ? -19.391 -17.766 -10.719 1 98.88 171 LEU A N 1
ATOM 1325 C CA . LEU A 1 171 ? -18.875 -19.031 -10.242 1 98.88 171 LEU A CA 1
ATOM 1326 C C . LEU A 1 171 ? -19.875 -20.156 -10.484 1 98.88 171 LEU A C 1
ATOM 1328 O O . LEU A 1 171 ? -19.516 -21.219 -10.992 1 98.88 171 LEU A O 1
ATOM 1332 N N . ILE A 1 172 ? -21.125 -19.906 -10.156 1 98.81 172 ILE A N 1
ATOM 1333 C CA . ILE A 1 172 ? -22.188 -20.891 -10.32 1 98.81 172 ILE A CA 1
ATOM 1334 C C . ILE A 1 172 ? -22.375 -21.188 -11.805 1 98.81 172 ILE A C 1
ATOM 1336 O O . ILE A 1 172 ? -22.594 -22.344 -12.195 1 98.81 172 ILE A O 1
ATOM 1340 N N . GLY A 1 173 ? -22.266 -20.156 -12.594 1 98.56 173 GLY A N 1
ATOM 1341 C CA . GLY A 1 173 ? -22.391 -20.297 -14.039 1 98.56 173 GLY A CA 1
ATOM 1342 C C . GLY A 1 173 ? -21.312 -21.188 -14.641 1 98.56 173 GLY A C 1
ATOM 1343 O O . GLY A 1 173 ? -21.531 -21.797 -15.688 1 98.56 173 GLY A O 1
ATOM 1344 N N . LEU A 1 174 ? -20.188 -21.312 -13.992 1 98.25 174 LEU A N 1
ATOM 1345 C CA . LEU A 1 174 ? -19.094 -22.172 -14.43 1 98.25 174 LEU A CA 1
ATOM 1346 C C . LEU A 1 174 ? -19.328 -23.625 -14 1 98.25 174 LEU A C 1
ATOM 1348 O O . LEU A 1 174 ? -18.484 -24.484 -14.25 1 98.25 174 LEU A O 1
ATOM 1352 N N . GLY A 1 175 ? -20.406 -23.844 -13.32 1 98.25 175 GLY A N 1
ATOM 1353 C CA . GLY A 1 175 ? -20.75 -25.188 -12.875 1 98.25 175 GLY A CA 1
ATOM 1354 C C . GLY A 1 175 ? -20.344 -25.469 -11.438 1 98.25 175 GLY A C 1
ATOM 1355 O O . GLY A 1 175 ? -20.531 -26.578 -10.945 1 98.25 175 GLY A O 1
ATOM 1356 N N . ARG A 1 176 ? -19.859 -24.453 -10.742 1 98.44 176 ARG A N 1
ATOM 1357 C CA . ARG A 1 176 ? -19.438 -24.625 -9.352 1 98.44 176 ARG A CA 1
ATOM 1358 C C . ARG A 1 176 ? -20.656 -24.641 -8.422 1 98.44 176 ARG A C 1
ATOM 1360 O O . ARG A 1 176 ? -21.609 -23.875 -8.609 1 98.44 176 ARG A O 1
ATOM 1367 N N . ARG A 1 177 ? -20.609 -25.516 -7.387 1 98.12 177 ARG A N 1
ATOM 1368 C CA . ARG A 1 177 ? -21.781 -25.703 -6.555 1 98.12 177 ARG A CA 1
ATOM 1369 C C . ARG A 1 177 ? -21.438 -25.594 -5.074 1 98.12 177 ARG A C 1
ATOM 1371 O O . ARG A 1 177 ? -22.297 -25.281 -4.246 1 98.12 177 ARG A O 1
ATOM 1378 N N . THR A 1 178 ? -20.219 -25.906 -4.711 1 98.5 178 THR A N 1
ATOM 1379 C CA . THR A 1 178 ? -19.766 -25.766 -3.332 1 98.5 178 THR A CA 1
ATOM 1380 C C . THR A 1 178 ? -18.875 -24.531 -3.172 1 98.5 178 THR A C 1
ATOM 1382 O O . THR A 1 178 ? -17.656 -24.641 -3.125 1 98.5 178 THR A O 1
ATOM 1385 N N . VAL A 1 179 ? -19.562 -23.406 -3.004 1 98.75 179 VAL A N 1
ATOM 1386 C CA . VAL A 1 179 ? -18.875 -22.125 -2.975 1 98.75 179 VAL A CA 1
ATOM 1387 C C . VAL A 1 179 ? -18.719 -21.656 -1.53 1 98.75 179 VAL A C 1
ATOM 1389 O O . VAL A 1 179 ? -19.703 -21.453 -0.821 1 98.75 179 VAL A O 1
ATOM 1392 N N . LEU A 1 180 ? -17.469 -21.5 -1.059 1 98.88 180 LEU A N 1
ATOM 1393 C CA . LEU A 1 180 ? -17.203 -20.906 0.244 1 98.88 180 LEU A CA 1
ATOM 1394 C C . LEU A 1 180 ? -16.938 -19.406 0.108 1 98.88 180 LEU A C 1
ATOM 1396 O O . LEU A 1 180 ? -16.375 -18.953 -0.895 1 98.88 180 LEU A O 1
ATOM 1400 N N . ALA A 1 181 ? -17.375 -18.688 1.113 1 98.88 181 ALA A N 1
ATOM 1401 C CA . ALA A 1 181 ? -17.109 -17.266 1.176 1 98.88 181 ALA A CA 1
ATOM 1402 C C . ALA A 1 181 ? -16.047 -16.938 2.219 1 98.88 181 ALA A C 1
ATOM 1404 O O . ALA A 1 181 ? -16.297 -17 3.422 1 98.88 181 ALA A O 1
ATOM 1405 N N . VAL A 1 182 ? -14.859 -16.562 1.75 1 98.88 182 VAL A N 1
ATOM 1406 C CA . VAL A 1 182 ? -13.758 -16.25 2.652 1 98.88 182 VAL A CA 1
ATOM 1407 C C . VAL A 1 182 ? -13.906 -14.812 3.156 1 98.88 182 VAL A C 1
ATOM 1409 O O . VAL A 1 182 ? -13.875 -13.859 2.369 1 98.88 182 VAL A O 1
ATOM 1412 N N . GLY A 1 183 ? -14.109 -14.617 4.445 1 98.06 183 GLY A N 1
ATOM 1413 C CA . GLY A 1 183 ? -14.359 -13.312 5.039 1 98.06 183 GLY A CA 1
ATOM 1414 C C . GLY A 1 183 ? -15.844 -13.008 5.199 1 98.06 183 GLY A C 1
ATOM 1415 O O . GLY A 1 183 ? -16.219 -11.891 5.562 1 98.06 183 GLY A O 1
ATOM 1416 N N . GLY A 1 184 ? -16.688 -13.969 4.941 1 97.12 184 GLY A N 1
ATOM 1417 C CA . GLY A 1 184 ? -18.125 -13.773 5.023 1 97.12 184 GLY A CA 1
ATOM 1418 C C . GLY A 1 184 ? -18.609 -13.477 6.43 1 97.12 184 GLY A C 1
ATOM 1419 O O . GLY A 1 184 ? -18.031 -13.977 7.406 1 97.12 184 GLY A O 1
ATOM 1420 N N . ARG A 1 185 ? -19.578 -12.602 6.461 1 93.44 185 ARG A N 1
ATOM 1421 C CA . ARG A 1 185 ? -20.203 -12.203 7.727 1 93.44 185 ARG A CA 1
ATOM 1422 C C . ARG A 1 185 ? -21.719 -12.242 7.625 1 93.44 185 ARG A C 1
ATOM 1424 O O . ARG A 1 185 ? -22.297 -11.703 6.68 1 93.44 185 ARG A O 1
ATOM 1431 N N . ASP A 1 186 ? -22.312 -12.852 8.602 1 89.5 186 ASP A N 1
ATOM 1432 C CA . ASP A 1 186 ? -23.781 -12.945 8.547 1 89.5 186 ASP A CA 1
ATOM 1433 C C . ASP A 1 186 ? -24.406 -12.211 9.727 1 89.5 186 ASP A C 1
ATOM 1435 O O . ASP A 1 186 ? -25.609 -12.375 10 1 89.5 186 ASP A O 1
ATOM 1439 N N . ASP A 1 187 ? -23.703 -11.383 10.367 1 86.69 187 ASP A N 1
ATOM 1440 C CA . ASP A 1 187 ? -24.281 -10.57 11.438 1 86.69 187 ASP A CA 1
ATOM 1441 C C . ASP A 1 187 ? -25.031 -9.375 10.875 1 86.69 187 ASP A C 1
ATOM 1443 O O . ASP A 1 187 ? -24.984 -9.109 9.672 1 86.69 187 ASP A O 1
ATOM 1447 N N . SER A 1 188 ? -25.828 -8.742 11.641 1 79.25 188 SER A N 1
ATOM 1448 C CA . SER A 1 188 ? -26.781 -7.719 11.219 1 79.25 188 SER A CA 1
ATOM 1449 C C . SER A 1 188 ? -26.078 -6.41 10.891 1 79.25 188 SER A C 1
ATOM 1451 O O . SER A 1 188 ? -26.719 -5.422 10.523 1 79.25 188 SER A O 1
ATOM 1453 N N . GLY A 1 189 ? -24.922 -6.418 10.68 1 76.94 189 GLY A N 1
ATOM 1454 C CA . GLY A 1 189 ? -24.219 -5.172 10.43 1 76.94 189 GLY A CA 1
ATOM 1455 C C . GLY A 1 189 ? -24.375 -4.684 9 1 76.94 189 GLY A C 1
ATOM 1456 O O . GLY A 1 189 ? -24.891 -5.402 8.141 1 76.94 189 GLY A O 1
ATOM 1457 N N . LEU A 1 190 ? -24.109 -3.375 8.742 1 73 190 LEU A N 1
ATOM 1458 C CA . LEU A 1 190 ? -24.281 -2.738 7.438 1 73 190 LEU A CA 1
ATOM 1459 C C . LEU A 1 190 ? -22.938 -2.58 6.734 1 73 190 LEU A C 1
ATOM 1461 O O . LEU A 1 190 ? -22.828 -1.855 5.742 1 73 190 LEU A O 1
ATOM 1465 N N . GLY A 1 191 ? -22.047 -3.314 7.125 1 84.12 191 GLY A N 1
ATOM 1466 C CA . GLY A 1 191 ? -20.703 -3.143 6.578 1 84.12 191 GLY A CA 1
ATOM 1467 C C . GLY A 1 191 ? -20.516 -3.818 5.23 1 84.12 191 GLY A C 1
ATOM 1468 O O . GLY A 1 191 ? -21.422 -4.52 4.758 1 84.12 191 GLY A O 1
ATOM 1469 N N . THR A 1 192 ? -19.438 -3.529 4.566 1 89.94 192 THR A N 1
ATOM 1470 C CA . THR A 1 192 ? -19.109 -4.051 3.244 1 89.94 192 THR A CA 1
ATOM 1471 C C . THR A 1 192 ? -19.109 -5.574 3.246 1 89.94 192 THR A C 1
ATOM 1473 O O . THR A 1 192 ? -19.656 -6.199 2.336 1 89.94 192 THR A O 1
ATOM 1476 N N . ALA A 1 193 ? -18.562 -6.195 4.277 1 92.81 193 ALA A N 1
ATOM 1477 C CA . ALA A 1 193 ? -18.531 -7.652 4.363 1 92.81 193 ALA A CA 1
ATOM 1478 C C . ALA A 1 193 ? -19.938 -8.234 4.434 1 92.81 193 ALA A C 1
ATOM 1480 O O . ALA A 1 193 ? -20.219 -9.258 3.809 1 92.81 193 ALA A O 1
ATOM 1481 N N . GLN A 1 194 ? -20.797 -7.582 5.164 1 93.44 194 GLN A N 1
ATOM 1482 C CA . GLN A 1 194 ? -22.188 -8.023 5.285 1 93.44 194 GLN A CA 1
ATOM 1483 C C . GLN A 1 194 ? -22.922 -7.891 3.959 1 93.44 194 GLN A C 1
ATOM 1485 O O . GLN A 1 194 ? -23.641 -8.805 3.547 1 93.44 194 GLN A O 1
ATOM 1490 N N . ALA A 1 195 ? -22.719 -6.789 3.322 1 93.81 195 ALA A N 1
ATOM 1491 C CA . ALA A 1 195 ? -23.375 -6.555 2.033 1 93.81 195 ALA A CA 1
ATOM 1492 C C . ALA A 1 195 ? -22.922 -7.582 0.999 1 93.81 195 ALA A C 1
ATOM 1494 O O . ALA A 1 195 ? -23.75 -8.125 0.256 1 93.81 195 ALA A O 1
ATOM 1495 N N . ARG A 1 196 ? -21.641 -7.859 0.947 1 97.19 196 ARG A N 1
ATOM 1496 C CA . ARG A 1 196 ? -21.125 -8.844 0 1 97.19 196 ARG A CA 1
ATOM 1497 C C . ARG A 1 196 ? -21.625 -10.242 0.333 1 97.19 196 ARG A C 1
ATOM 1499 O O . ARG A 1 196 ? -21.922 -11.031 -0.566 1 97.19 196 ARG A O 1
ATOM 1506 N N . THR A 1 197 ? -21.734 -10.508 1.603 1 97.94 197 THR A N 1
ATOM 1507 C CA . THR A 1 197 ? -22.266 -11.805 2.016 1 97.94 197 THR A CA 1
ATOM 1508 C C . THR A 1 197 ? -23.734 -11.938 1.605 1 97.94 197 THR A C 1
ATOM 1510 O O . THR A 1 197 ? -24.172 -13 1.162 1 97.94 197 THR A O 1
ATOM 1513 N N . ARG A 1 198 ? -24.5 -10.852 1.736 1 97.12 198 ARG A N 1
ATOM 1514 C CA . ARG A 1 198 ? -25.891 -10.859 1.286 1 97.12 198 ARG A CA 1
ATOM 1515 C C . ARG A 1 198 ? -25.969 -11.148 -0.209 1 97.12 198 ARG A C 1
ATOM 1517 O O . ARG A 1 198 ? -26.844 -11.906 -0.653 1 97.12 198 ARG A O 1
ATOM 1524 N N . GLY A 1 199 ? -25.062 -10.555 -0.964 1 98.31 199 GLY A N 1
ATOM 1525 C CA . GLY A 1 199 ? -25.016 -10.812 -2.395 1 98.31 199 GLY A CA 1
ATOM 1526 C C . GLY A 1 199 ? -24.688 -12.258 -2.727 1 98.31 199 GLY A C 1
ATOM 1527 O O . GLY A 1 199 ? -25.312 -12.852 -3.611 1 98.31 199 GLY A O 1
ATOM 1528 N N . TYR A 1 200 ? -23.781 -12.797 -1.964 1 98.69 200 TYR A N 1
ATOM 1529 C CA . TYR A 1 200 ? -23.391 -14.203 -2.068 1 98.69 200 TYR A CA 1
ATOM 1530 C C . TYR A 1 200 ? -24.594 -15.109 -1.82 1 98.69 200 TYR A C 1
ATOM 1532 O O . TYR A 1 200 ? -24.891 -15.984 -2.635 1 98.69 200 TYR A O 1
ATOM 1540 N N . ARG A 1 201 ? -25.312 -14.859 -0.822 1 98.38 201 ARG A N 1
ATOM 1541 C CA . ARG A 1 201 ? -26.469 -15.664 -0.447 1 98.38 201 ARG A CA 1
ATOM 1542 C C . ARG A 1 201 ? -27.578 -15.539 -1.479 1 98.38 201 ARG A C 1
ATOM 1544 O O . ARG A 1 201 ? -28.25 -16.516 -1.797 1 98.38 201 ARG A O 1
ATOM 1551 N N . ALA A 1 202 ? -27.781 -14.367 -1.967 1 98.44 202 ALA A N 1
ATOM 1552 C CA . ALA A 1 202 ? -28.812 -14.125 -2.971 1 98.44 202 ALA A CA 1
ATOM 1553 C C . ALA A 1 202 ? -28.547 -14.938 -4.234 1 98.44 202 ALA A C 1
ATOM 1555 O O . ALA A 1 202 ? -29.469 -15.516 -4.812 1 98.44 202 ALA A O 1
ATOM 1556 N N . ALA A 1 203 ? -27.281 -14.977 -4.641 1 98.81 203 ALA A N 1
ATOM 1557 C CA . ALA A 1 203 ? -26.906 -15.734 -5.832 1 98.81 203 ALA A CA 1
ATOM 1558 C C . ALA A 1 203 ? -27.141 -17.219 -5.629 1 98.81 203 ALA A C 1
ATOM 1560 O O . ALA A 1 203 ? -27.609 -17.922 -6.535 1 98.81 203 ALA A O 1
ATOM 1561 N N . LEU A 1 204 ? -26.828 -17.734 -4.445 1 98.69 204 LEU A N 1
ATOM 1562 C CA . LEU A 1 204 ? -27.094 -19.125 -4.133 1 98.69 204 LEU A CA 1
ATOM 1563 C C . LEU A 1 204 ? -28.578 -19.438 -4.23 1 98.69 204 LEU A C 1
ATOM 1565 O O . LEU A 1 204 ? -28.984 -20.422 -4.863 1 98.69 204 LEU A O 1
ATOM 1569 N N . ALA A 1 205 ? -29.359 -18.562 -3.66 1 98.56 205 ALA A N 1
ATOM 1570 C CA . ALA A 1 205 ? -30.812 -18.734 -3.645 1 98.56 205 ALA A CA 1
ATOM 1571 C C . ALA A 1 205 ? -31.375 -18.75 -5.062 1 98.56 205 ALA A C 1
ATOM 1573 O O . ALA A 1 205 ? -32.219 -19.594 -5.395 1 98.56 205 ALA A O 1
ATOM 1574 N N . GLU A 1 206 ? -30.922 -17.875 -5.855 1 98.44 206 GLU A N 1
ATOM 1575 C CA . GLU A 1 206 ? -31.375 -17.766 -7.238 1 98.44 206 GLU A CA 1
ATOM 1576 C C . GLU A 1 206 ? -31.078 -19.047 -8.016 1 98.44 206 GLU A C 1
ATOM 1578 O O . GLU A 1 206 ? -31.828 -19.422 -8.922 1 98.44 206 GLU A O 1
ATOM 1583 N N . ALA A 1 207 ? -30.031 -19.719 -7.613 1 98.38 207 ALA A N 1
ATOM 1584 C CA . ALA A 1 207 ? -29.609 -20.906 -8.328 1 98.38 207 ALA A CA 1
ATOM 1585 C C . ALA A 1 207 ? -30.172 -22.172 -7.676 1 98.38 207 ALA A C 1
ATOM 1587 O O . ALA A 1 207 ? -29.906 -23.281 -8.133 1 98.38 207 ALA A O 1
ATOM 1588 N N . GLY A 1 208 ? -30.844 -22.031 -6.613 1 98.19 208 GLY A N 1
ATOM 1589 C CA . GLY A 1 208 ? -31.422 -23.172 -5.906 1 98.19 208 GLY A CA 1
ATOM 1590 C C . GLY A 1 208 ? -30.406 -23.938 -5.102 1 98.19 208 GLY A C 1
ATOM 1591 O O . GLY A 1 208 ? -30.578 -25.141 -4.844 1 98.19 208 GLY A O 1
ATOM 1592 N N . ILE A 1 209 ? -29.312 -23.312 -4.797 1 98.31 209 ILE A N 1
ATOM 1593 C CA . ILE A 1 209 ? -28.281 -23.938 -3.965 1 98.31 209 ILE A CA 1
ATOM 1594 C C . ILE A 1 209 ? -28.531 -23.594 -2.496 1 98.31 209 ILE A C 1
ATOM 1596 O O . ILE A 1 209 ? -28.703 -22.422 -2.145 1 98.31 209 ILE A O 1
ATOM 1600 N N . ALA A 1 210 ? -28.609 -24.609 -1.653 1 97.19 210 ALA A N 1
ATOM 1601 C CA . ALA A 1 210 ? -28.891 -24.406 -0.233 1 97.19 210 ALA A CA 1
ATOM 1602 C C . ALA A 1 210 ? -27.734 -23.672 0.443 1 97.19 210 ALA A C 1
ATOM 1604 O O . ALA A 1 210 ? -26.562 -24 0.222 1 97.19 210 ALA A O 1
ATOM 1605 N N . TYR A 1 211 ? -28.078 -22.719 1.182 1 96.25 211 TYR A N 1
ATOM 1606 C CA . TYR A 1 211 ? -27.094 -21.969 1.956 1 96.25 211 TYR A CA 1
ATOM 1607 C C . TYR A 1 211 ? -26.703 -22.734 3.219 1 96.25 211 TYR A C 1
ATOM 1609 O O . TYR A 1 211 ? -27.578 -23.203 3.959 1 96.25 211 TYR A O 1
ATOM 1617 N N . ASP A 1 212 ? -25.406 -22.844 3.451 1 96.19 212 ASP A N 1
ATOM 1618 C CA . ASP A 1 212 ? -24.844 -23.422 4.664 1 96.19 212 ASP A CA 1
ATOM 1619 C C . ASP A 1 212 ? -24.016 -22.391 5.426 1 96.19 212 ASP A C 1
ATOM 1621 O O . ASP A 1 212 ? -22.969 -21.953 4.938 1 96.19 212 ASP A O 1
ATOM 1625 N N . PRO A 1 213 ? -24.375 -22.031 6.637 1 95.75 213 PRO A N 1
ATOM 1626 C CA . PRO A 1 213 ? -23.594 -21.062 7.398 1 95.75 213 PRO A CA 1
ATOM 1627 C C . PRO A 1 213 ? -22.125 -21.453 7.547 1 95.75 213 PRO A C 1
ATOM 1629 O O . PRO A 1 213 ? -21.266 -20.594 7.68 1 95.75 213 PRO A O 1
ATOM 1632 N N . ALA A 1 214 ? -21.859 -22.734 7.465 1 95.88 214 ALA A N 1
ATOM 1633 C CA . ALA A 1 214 ? -20.484 -23.219 7.586 1 95.88 214 ALA A CA 1
ATOM 1634 C C . ALA A 1 214 ? -19.656 -22.859 6.355 1 95.88 214 ALA A C 1
ATOM 1636 O O . ALA A 1 214 ? -18.438 -22.953 6.375 1 95.88 214 ALA A O 1
ATOM 1637 N N . ALA A 1 215 ? -20.375 -22.391 5.336 1 97.81 215 ALA A N 1
ATOM 1638 C CA . ALA A 1 215 ? -19.688 -22 4.105 1 97.81 215 ALA A CA 1
ATOM 1639 C C . ALA A 1 215 ? -19.031 -20.625 4.258 1 97.81 215 ALA A C 1
ATOM 1641 O O . ALA A 1 215 ? -18.219 -20.234 3.426 1 97.81 215 ALA A O 1
ATOM 1642 N N . LEU A 1 216 ? -19.391 -19.938 5.328 1 98.44 216 LEU A N 1
ATOM 1643 C CA . LEU A 1 216 ? -18.719 -18.672 5.641 1 98.44 216 LEU A CA 1
ATOM 1644 C C . LEU A 1 216 ? -17.438 -18.938 6.449 1 98.44 216 LEU A C 1
ATOM 1646 O O . LEU A 1 216 ? -17.5 -19.562 7.512 1 98.44 216 LEU A O 1
ATOM 1650 N N . LEU A 1 217 ? -16.312 -18.469 5.93 1 98.62 217 LEU A N 1
ATOM 1651 C CA . LEU A 1 217 ? -15.039 -18.594 6.633 1 98.62 217 LEU A CA 1
ATOM 1652 C C . LEU A 1 217 ? -14.641 -17.266 7.277 1 98.62 217 LEU A C 1
ATOM 1654 O O . LEU A 1 217 ? -14.125 -16.375 6.598 1 98.62 217 LEU A O 1
ATOM 1658 N N . PRO A 1 218 ? -14.875 -17.125 8.539 1 95.94 218 PRO A N 1
ATOM 1659 C CA . PRO A 1 218 ? -14.523 -15.859 9.195 1 95.94 218 PRO A CA 1
ATOM 1660 C C . PRO A 1 218 ? -13.023 -15.602 9.219 1 95.94 218 PRO A C 1
ATOM 1662 O O . PRO A 1 218 ? -12.227 -16.547 9.273 1 95.94 218 PRO A O 1
ATOM 1665 N N . VAL A 1 219 ? -12.664 -14.344 9.156 1 96.81 219 VAL A N 1
ATOM 1666 C CA . VAL A 1 219 ? -11.266 -13.953 9.234 1 96.81 219 VAL A CA 1
ATOM 1667 C C . VAL A 1 219 ? -11.109 -12.797 10.219 1 96.81 219 VAL A C 1
ATOM 1669 O O . VAL A 1 219 ? -12.055 -12.039 10.453 1 96.81 219 VAL A O 1
ATOM 1672 N N . GLY A 1 220 ? -9.914 -12.719 10.773 1 91.94 220 GLY A N 1
ATOM 1673 C CA . GLY A 1 220 ? -9.625 -11.633 11.688 1 91.94 220 GLY A CA 1
ATOM 1674 C C . GLY A 1 220 ? -9.266 -10.336 10.984 1 91.94 220 GLY A C 1
ATOM 1675 O O . GLY A 1 220 ? -9.43 -9.25 11.547 1 91.94 220 GLY A O 1
ATOM 1676 N N . SER A 1 221 ? -8.695 -10.445 9.828 1 93.25 221 SER A N 1
ATOM 1677 C CA . SER A 1 221 ? -8.305 -9.32 8.977 1 93.25 221 SER A CA 1
ATOM 1678 C C . SER A 1 221 ? -8.398 -9.695 7.5 1 93.25 221 SER A C 1
ATOM 1680 O O . SER A 1 221 ? -8.484 -10.875 7.152 1 93.25 221 SER A O 1
ATOM 1682 N N . PHE A 1 222 ? -8.445 -8.695 6.719 1 94.94 222 PHE A N 1
ATOM 1683 C CA . PHE A 1 222 ? -8.586 -8.922 5.285 1 94.94 222 PHE A CA 1
ATOM 1684 C C . PHE A 1 222 ? -7.23 -8.867 4.598 1 94.94 222 PHE A C 1
ATOM 1686 O O . PHE A 1 222 ? -7.043 -8.117 3.637 1 94.94 222 PHE A O 1
ATOM 1693 N N . ARG A 1 223 ? -6.367 -9.703 5.086 1 96.12 223 ARG A N 1
ATOM 1694 C CA . ARG A 1 223 ? -4.996 -9.773 4.594 1 96.12 223 ARG A CA 1
ATOM 1695 C C . ARG A 1 223 ? -4.695 -11.164 4.031 1 96.12 223 ARG A C 1
ATOM 1697 O O . ARG A 1 223 ? -5.469 -12.102 4.223 1 96.12 223 ARG A O 1
ATOM 1704 N N . MET A 1 224 ? -3.561 -11.258 3.396 1 98.19 224 MET A N 1
ATOM 1705 C CA . MET A 1 224 ? -3.193 -12.5 2.727 1 98.19 224 MET A CA 1
ATOM 1706 C C . MET A 1 224 ? -3.047 -13.641 3.734 1 98.19 224 MET A C 1
ATOM 1708 O O . MET A 1 224 ? -3.582 -14.727 3.529 1 98.19 224 MET A O 1
ATOM 1712 N N . PRO A 1 225 ? -2.367 -13.398 4.887 1 98.25 225 PRO A N 1
ATOM 1713 C CA . PRO A 1 225 ? -2.242 -14.508 5.84 1 98.25 225 PRO A CA 1
ATOM 1714 C C . PRO A 1 225 ? -3.596 -15.016 6.336 1 98.25 225 PRO A C 1
ATOM 1716 O O . PRO A 1 225 ? -3.762 -16.219 6.559 1 98.25 225 PRO A O 1
ATOM 1719 N N . ASP A 1 226 ? -4.527 -14.133 6.473 1 98.44 226 ASP A N 1
ATOM 1720 C CA . ASP A 1 226 ? -5.852 -14.5 6.961 1 98.44 226 ASP A CA 1
ATOM 1721 C C . ASP A 1 226 ? -6.598 -15.359 5.938 1 98.44 226 ASP A C 1
ATOM 1723 O O . ASP A 1 226 ? -7.25 -16.344 6.293 1 98.44 226 ASP A O 1
ATOM 1727 N N . GLY A 1 227 ? -6.473 -14.992 4.676 1 98.75 227 GLY A N 1
ATOM 1728 C CA . GLY A 1 227 ? -7.051 -15.812 3.623 1 98.75 227 GLY A CA 1
ATOM 1729 C C . GLY A 1 227 ? -6.434 -17.188 3.529 1 98.75 227 GLY A C 1
ATOM 1730 O O . GLY A 1 227 ? -7.148 -18.188 3.43 1 98.75 227 GLY A O 1
ATOM 1731 N N . ALA A 1 228 ? -5.129 -17.203 3.641 1 98.81 228 ALA A N 1
ATOM 1732 C CA . ALA A 1 228 ? -4.402 -18.469 3.58 1 98.81 228 ALA A CA 1
ATOM 1733 C C . ALA A 1 228 ? -4.801 -19.375 4.734 1 98.81 228 ALA A C 1
ATOM 1735 O O . ALA A 1 228 ? -5.109 -20.547 4.523 1 98.81 228 ALA A O 1
ATOM 1736 N N . ARG A 1 229 ? -4.836 -18.797 5.91 1 98.75 229 ARG A N 1
ATOM 1737 C CA . ARG A 1 229 ? -5.141 -19.578 7.105 1 98.75 229 ARG A CA 1
ATOM 1738 C C . ARG A 1 229 ? -6.574 -20.094 7.062 1 98.75 229 ARG A C 1
ATOM 1740 O O . ARG A 1 229 ? -6.832 -21.25 7.43 1 98.75 229 ARG A O 1
ATOM 1747 N N . ALA A 1 230 ? -7.469 -19.266 6.656 1 98.81 230 ALA A N 1
ATOM 1748 C CA . ALA A 1 230 ? -8.883 -19.656 6.617 1 98.81 230 ALA A CA 1
ATOM 1749 C C . ALA A 1 230 ? -9.102 -20.812 5.664 1 98.81 230 ALA A C 1
ATOM 1751 O O . ALA A 1 230 ? -9.789 -21.781 6.004 1 98.81 230 ALA A O 1
ATOM 1752 N N . VAL A 1 231 ? -8.547 -20.781 4.508 1 98.88 231 VAL A N 1
ATOM 1753 C CA . VAL A 1 231 ? -8.734 -21.812 3.494 1 98.88 231 VAL A CA 1
ATOM 1754 C C . VAL A 1 231 ? -7.996 -23.094 3.91 1 98.88 231 VAL A C 1
ATOM 1756 O O . VAL A 1 231 ? -8.539 -24.188 3.799 1 98.88 231 VAL A O 1
ATOM 1759 N N . ALA A 1 232 ? -6.797 -22.922 4.43 1 98.75 232 ALA A N 1
ATOM 1760 C CA . ALA A 1 232 ? -6.039 -24.078 4.898 1 98.75 232 ALA A CA 1
ATOM 1761 C C . ALA A 1 232 ? -6.801 -24.828 5.988 1 98.75 232 ALA A C 1
ATOM 1763 O O . ALA A 1 232 ? -6.867 -26.062 5.977 1 98.75 232 ALA A O 1
ATOM 1764 N N . ARG A 1 233 ? -7.344 -24.062 6.906 1 98.62 233 ARG A N 1
ATOM 1765 C CA . ARG A 1 233 ? -8.109 -24.656 8 1 98.62 233 ARG A CA 1
ATOM 1766 C C . ARG A 1 233 ? -9.336 -25.406 7.473 1 98.62 233 ARG A C 1
ATOM 1768 O O . ARG A 1 233 ? -9.625 -26.516 7.914 1 98.62 233 ARG A O 1
ATOM 1775 N N . ALA A 1 234 ? -10.055 -24.828 6.543 1 98.56 234 ALA A N 1
ATOM 1776 C CA . ALA A 1 234 ? -11.234 -25.453 5.961 1 98.56 234 ALA A CA 1
ATOM 1777 C C . ALA A 1 234 ? -10.875 -26.766 5.27 1 98.56 234 ALA A C 1
ATOM 1779 O O . ALA A 1 234 ? -11.562 -27.766 5.449 1 98.56 234 ALA A O 1
ATOM 1780 N N . LEU A 1 235 ? -9.789 -26.766 4.531 1 98.25 235 LEU A N 1
ATOM 1781 C CA . LEU A 1 235 ? -9.344 -27.969 3.838 1 98.25 235 LEU A CA 1
ATOM 1782 C C . LEU A 1 235 ? -8.945 -29.062 4.832 1 98.25 235 LEU A C 1
ATOM 1784 O O . LEU A 1 235 ? -9.297 -30.219 4.652 1 98.25 235 LEU A O 1
ATOM 1788 N N . ALA A 1 236 ? -8.305 -28.609 5.859 1 97.69 236 ALA A N 1
ATOM 1789 C CA . ALA A 1 236 ? -7.867 -29.562 6.887 1 97.69 236 ALA A CA 1
ATOM 1790 C C . ALA A 1 236 ? -9.062 -30.188 7.598 1 97.69 236 ALA A C 1
ATOM 1792 O O . ALA A 1 236 ? -8.992 -31.328 8.039 1 97.69 236 ALA A O 1
ATOM 1793 N N . GLN A 1 237 ? -10.094 -29.469 7.645 1 97.5 237 GLN A N 1
ATOM 1794 C CA . GLN A 1 237 ? -11.305 -29.938 8.328 1 97.5 237 GLN A CA 1
ATOM 1795 C C . GLN A 1 237 ? -12.188 -30.75 7.395 1 97.5 237 GLN A C 1
ATOM 1797 O O . GLN A 1 237 ? -13.281 -31.156 7.773 1 97.5 237 GLN A O 1
ATOM 1802 N N . GLY A 1 238 ? -11.758 -30.891 6.168 1 96.81 238 GLY A N 1
ATOM 1803 C CA . GLY A 1 238 ? -12.438 -31.828 5.289 1 96.81 238 GLY A CA 1
ATOM 1804 C C . GLY A 1 238 ? -13.281 -31.156 4.227 1 96.81 238 GLY A C 1
ATOM 1805 O O . GLY A 1 238 ? -13.922 -31.828 3.416 1 96.81 238 GLY A O 1
ATOM 1806 N N . ALA A 1 239 ? -13.234 -29.828 4.172 1 97.31 239 ALA A N 1
ATOM 1807 C CA . ALA A 1 239 ? -13.984 -29.109 3.137 1 97.31 239 ALA A CA 1
ATOM 1808 C C . ALA A 1 239 ? -13.398 -29.391 1.753 1 97.31 239 ALA A C 1
ATOM 1810 O O . ALA A 1 239 ? -12.18 -29.484 1.594 1 97.31 239 ALA A O 1
ATOM 1811 N N . ARG A 1 240 ? -14.328 -29.547 0.812 1 97.62 240 ARG A N 1
ATOM 1812 C CA . ARG A 1 240 ? -13.938 -29.719 -0.582 1 97.62 240 ARG A CA 1
ATOM 1813 C C . ARG A 1 240 ? -14.695 -28.766 -1.495 1 97.62 240 ARG A C 1
ATOM 1815 O O . ARG A 1 240 ? -15.469 -29.203 -2.354 1 97.62 240 ARG A O 1
ATOM 1822 N N . PRO A 1 241 ? -14.367 -27.5 -1.346 1 98.62 241 PRO A N 1
ATOM 1823 C CA . PRO A 1 241 ? -15.047 -26.531 -2.211 1 98.62 241 PRO A CA 1
ATOM 1824 C C . PRO A 1 241 ? -14.625 -26.656 -3.674 1 98.62 241 PRO A C 1
ATOM 1826 O O . PRO A 1 241 ? -13.539 -27.156 -3.969 1 98.62 241 PRO A O 1
ATOM 1829 N N . ASP A 1 242 ? -15.477 -26.25 -4.516 1 98.81 242 ASP A N 1
ATOM 1830 C CA . ASP A 1 242 ? -15.055 -26.141 -5.91 1 98.81 242 ASP A CA 1
ATOM 1831 C C . ASP A 1 242 ? -14.984 -24.672 -6.348 1 98.81 242 ASP A C 1
ATOM 1833 O O . ASP A 1 242 ? -14.625 -24.391 -7.488 1 98.81 242 ASP A O 1
ATOM 1837 N N . ALA A 1 243 ? -15.305 -23.766 -5.402 1 98.94 243 ALA A N 1
ATOM 1838 C CA . ALA A 1 243 ? -15.125 -22.328 -5.66 1 98.94 243 ALA A CA 1
ATOM 1839 C C . ALA A 1 243 ? -14.953 -21.562 -4.359 1 98.94 243 ALA A C 1
ATOM 1841 O O . ALA A 1 243 ? -15.438 -21.984 -3.309 1 98.94 243 ALA A O 1
ATOM 1842 N N . LEU A 1 244 ? -14.242 -20.469 -4.445 1 98.94 244 LEU A N 1
ATOM 1843 C CA . LEU A 1 244 ? -14.086 -19.516 -3.35 1 98.94 244 LEU A CA 1
ATOM 1844 C C . LEU A 1 244 ? -14.477 -18.109 -3.789 1 98.94 244 LEU A C 1
ATOM 1846 O O . LEU A 1 244 ? -13.977 -17.609 -4.801 1 98.94 244 LEU A O 1
ATOM 1850 N N . LEU A 1 245 ? -15.406 -17.531 -3.107 1 98.94 245 LEU A N 1
ATOM 1851 C CA . LEU A 1 245 ? -15.609 -16.094 -3.143 1 98.94 245 LEU A CA 1
ATOM 1852 C C . LEU A 1 245 ? -14.867 -15.406 -1.999 1 98.94 245 LEU A C 1
ATOM 1854 O O . LEU A 1 245 ? -15.297 -15.484 -0.844 1 98.94 245 LEU A O 1
ATOM 1858 N N . CYS A 1 246 ? -13.773 -14.805 -2.344 1 98.94 246 CYS A N 1
ATOM 1859 C CA . CYS A 1 246 ? -13.016 -14.062 -1.334 1 98.94 246 CYS A CA 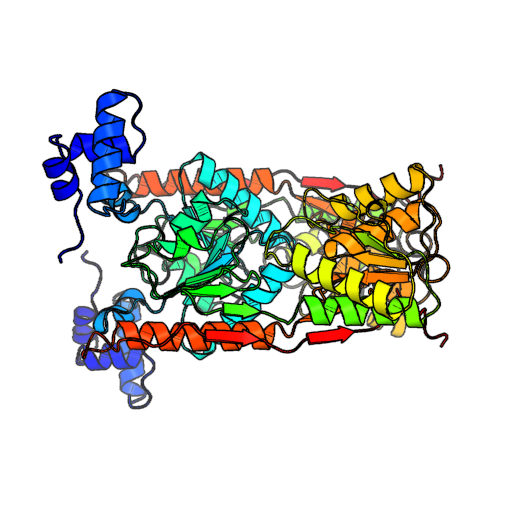1
ATOM 1860 C C . CYS A 1 246 ? -13.445 -12.602 -1.298 1 98.94 246 CYS A C 1
ATOM 1862 O O . CYS A 1 246 ? -13.555 -11.961 -2.342 1 98.94 246 CYS A O 1
ATOM 1864 N N . LEU A 1 247 ? -13.602 -12.062 -0.185 1 98.56 247 LEU A N 1
ATOM 1865 C CA . LEU A 1 247 ? -14.258 -10.766 -0.073 1 98.56 247 LEU A CA 1
ATOM 1866 C C . LEU A 1 247 ? -13.266 -9.633 -0.356 1 98.56 247 LEU A C 1
ATOM 1868 O O . LEU A 1 247 ? -13.648 -8.461 -0.362 1 98.56 247 LEU A O 1
ATOM 1872 N N . ASN A 1 248 ? -12.039 -9.891 -0.589 1 98.06 248 ASN A N 1
ATOM 1873 C CA . ASN A 1 248 ? -11.117 -8.992 -1.27 1 98.06 248 ASN A CA 1
ATOM 1874 C C . ASN A 1 248 ? -9.953 -9.75 -1.898 1 98.06 248 ASN A C 1
ATOM 1876 O O . ASN A 1 248 ? -9.82 -10.961 -1.701 1 98.06 248 ASN A O 1
ATOM 1880 N N . ASP A 1 249 ? -9.18 -9.062 -2.652 1 98.69 249 ASP A N 1
ATOM 1881 C CA . ASP A 1 249 ? -8.078 -9.68 -3.389 1 98.69 249 ASP A CA 1
ATOM 1882 C C . ASP A 1 249 ? -7.008 -10.203 -2.438 1 98.69 249 ASP A C 1
ATOM 1884 O O . ASP A 1 249 ? -6.375 -11.227 -2.709 1 98.69 249 ASP A O 1
ATOM 1888 N N . GLN A 1 250 ? -6.777 -9.539 -1.314 1 98.38 250 GLN A N 1
ATOM 1889 C CA . GLN A 1 250 ? -5.781 -10.016 -0.363 1 98.38 250 GLN A CA 1
ATOM 1890 C C . GLN A 1 250 ? -6.141 -11.406 0.164 1 98.38 250 GLN A C 1
ATOM 1892 O O . GLN A 1 250 ? -5.301 -12.305 0.173 1 98.38 250 GLN A O 1
ATOM 1897 N N . LEU A 1 251 ? -7.383 -11.562 0.514 1 98.75 251 LEU A N 1
ATOM 1898 C CA . LEU A 1 251 ? -7.84 -12.883 0.952 1 98.75 251 LEU A CA 1
ATOM 1899 C C . LEU A 1 251 ? -7.707 -13.906 -0.17 1 98.75 251 LEU A C 1
ATOM 1901 O O . LEU A 1 251 ? -7.293 -15.039 0.067 1 98.75 251 LEU A O 1
ATOM 1905 N N . ALA A 1 252 ? -8.031 -13.484 -1.36 1 98.94 252 ALA A N 1
ATOM 1906 C CA . ALA A 1 252 ? -7.98 -14.383 -2.514 1 98.94 252 ALA A CA 1
ATOM 1907 C C . ALA A 1 252 ? -6.547 -14.82 -2.803 1 98.94 252 ALA A C 1
ATOM 1909 O O . ALA A 1 252 ? -6.293 -15.992 -3.082 1 98.94 252 ALA A O 1
ATOM 1910 N N . LEU A 1 253 ? -5.645 -13.867 -2.729 1 98.75 253 LEU A N 1
ATOM 1911 C CA . LEU A 1 253 ? -4.238 -14.18 -2.982 1 98.75 253 LEU A CA 1
ATOM 1912 C C . LEU A 1 253 ? -3.689 -15.117 -1.91 1 98.75 253 LEU A C 1
ATOM 1914 O O . LEU A 1 253 ? -2.914 -16.031 -2.213 1 98.75 253 LEU A O 1
ATOM 1918 N N . GLY A 1 254 ? -4.117 -14.883 -0.667 1 98.88 254 GLY A N 1
ATOM 1919 C CA . GLY A 1 254 ? -3.795 -15.836 0.383 1 98.88 254 GLY A CA 1
ATOM 1920 C C . GLY A 1 254 ? -4.387 -17.219 0.142 1 98.88 254 GLY A C 1
ATOM 1921 O O . GLY A 1 254 ? -3.727 -18.234 0.366 1 98.88 254 GLY A O 1
ATOM 1922 N N . ALA A 1 255 ? -5.578 -17.219 -0.328 1 98.94 255 ALA A N 1
ATOM 1923 C CA . ALA A 1 255 ? -6.266 -18.469 -0.636 1 98.94 255 ALA A CA 1
ATOM 1924 C C . ALA A 1 255 ? -5.543 -19.234 -1.745 1 98.94 255 ALA A C 1
ATOM 1926 O O . ALA A 1 255 ? -5.391 -20.453 -1.669 1 98.94 255 ALA A O 1
ATOM 1927 N N . LEU A 1 256 ? -5.113 -18.531 -2.791 1 98.75 256 LEU A N 1
ATOM 1928 C CA . LEU A 1 256 ? -4.375 -19.156 -3.881 1 98.75 256 LEU A CA 1
ATOM 1929 C C . LEU A 1 256 ? -3.129 -19.875 -3.355 1 98.75 256 LEU A C 1
ATOM 1931 O O . LEU A 1 256 ? -2.816 -20.984 -3.785 1 98.75 256 LEU A O 1
ATOM 1935 N N . ARG A 1 257 ? -2.461 -19.219 -2.416 1 98.44 257 ARG A N 1
ATOM 1936 C CA . ARG A 1 257 ? -1.264 -19.812 -1.828 1 98.44 257 ARG A CA 1
ATOM 1937 C C . ARG A 1 257 ? -1.604 -21.094 -1.072 1 98.44 257 ARG A C 1
ATOM 1939 O O . ARG A 1 257 ? -0.928 -22.109 -1.232 1 98.44 257 ARG A O 1
ATOM 1946 N N . ALA A 1 258 ? -2.629 -21 -0.24 1 98.62 258 ALA A N 1
ATOM 1947 C CA . ALA A 1 258 ? -3.045 -22.172 0.538 1 98.62 258 ALA A CA 1
ATOM 1948 C C . ALA A 1 258 ? -3.439 -23.328 -0.374 1 98.62 258 ALA A C 1
ATOM 1950 O O . ALA A 1 258 ? -3.07 -24.484 -0.122 1 98.62 258 ALA A O 1
ATOM 1951 N N . LEU A 1 259 ? -4.172 -23.047 -1.455 1 98.69 259 LEU A N 1
ATOM 1952 C CA . LEU A 1 259 ? -4.57 -24.078 -2.408 1 98.69 259 LEU A CA 1
ATOM 1953 C C . LEU A 1 259 ? -3.352 -24.703 -3.074 1 98.69 259 LEU A C 1
ATOM 1955 O O . LEU A 1 259 ? -3.271 -25.922 -3.201 1 98.69 259 LEU A O 1
ATOM 1959 N N . HIS A 1 260 ? -2.41 -23.875 -3.436 1 97.75 260 HIS A N 1
ATOM 1960 C CA . HIS A 1 260 ? -1.169 -24.344 -4.035 1 97.75 260 HIS A CA 1
ATOM 1961 C C . HIS A 1 260 ? -0.427 -25.297 -3.098 1 97.75 260 HIS A C 1
ATOM 1963 O O . HIS A 1 260 ? 0.023 -26.359 -3.516 1 97.75 260 HIS A O 1
ATOM 1969 N N . GLU A 1 261 ? -0.375 -24.938 -1.886 1 97.19 261 GLU A N 1
ATOM 1970 C CA . GLU A 1 261 ? 0.354 -25.734 -0.896 1 97.19 261 GLU A CA 1
ATOM 1971 C C . GLU A 1 261 ? -0.326 -27.078 -0.65 1 97.19 261 GLU A C 1
ATOM 1973 O O . GLU A 1 261 ? 0.321 -28.031 -0.232 1 97.19 261 GLU A O 1
ATOM 1978 N N . HIS A 1 262 ? -1.585 -27.125 -0.975 1 97.56 262 HIS A N 1
ATOM 1979 C CA . HIS A 1 262 ? -2.344 -28.359 -0.751 1 97.56 262 HIS A CA 1
ATOM 1980 C C . HIS A 1 262 ? -2.527 -29.125 -2.049 1 97.56 262 HIS A C 1
ATOM 1982 O O . HIS A 1 262 ? -3.285 -30.109 -2.094 1 97.56 262 HIS A O 1
ATOM 1988 N N . GLY A 1 263 ? -1.909 -28.672 -3.094 1 96.81 263 GLY A N 1
ATOM 1989 C CA . GLY A 1 263 ? -1.943 -29.375 -4.363 1 96.81 263 GLY A CA 1
ATOM 1990 C C . GLY A 1 263 ? -3.271 -29.234 -5.086 1 96.81 263 GLY A C 1
ATOM 1991 O O . GLY A 1 263 ? -3.637 -30.094 -5.891 1 96.81 263 GLY A O 1
ATOM 1992 N N . VAL A 1 264 ? -4.047 -28.219 -4.773 1 98.19 264 VAL A N 1
ATOM 1993 C CA . VAL A 1 264 ? -5.352 -27.984 -5.379 1 98.19 264 VAL A CA 1
ATOM 1994 C C . VAL A 1 264 ? -5.203 -27.047 -6.578 1 98.19 264 VAL A C 1
ATOM 1996 O O . VAL A 1 264 ? -4.652 -25.953 -6.461 1 98.19 264 VAL A O 1
ATOM 1999 N N . SER A 1 265 ? -5.664 -27.438 -7.703 1 97.75 265 SER A N 1
ATOM 2000 C CA . SER A 1 265 ? -5.484 -26.672 -8.93 1 97.75 265 SER A CA 1
ATOM 2001 C C . SER A 1 265 ? -6.512 -25.547 -9.039 1 97.75 265 SER A C 1
ATOM 2003 O O . SER A 1 265 ? -7.676 -25.734 -8.68 1 97.75 265 SER A O 1
ATOM 2005 N N . VAL A 1 266 ? -6.113 -24.453 -9.5 1 98.56 266 VAL A N 1
ATOM 2006 C CA . VAL A 1 266 ? -6.969 -23.312 -9.781 1 98.56 266 VAL A CA 1
ATOM 2007 C C . VAL A 1 266 ? -6.855 -22.922 -11.25 1 98.56 266 VAL A C 1
ATOM 2009 O O . VAL A 1 266 ? -5.758 -22.641 -11.742 1 98.56 266 VAL A O 1
ATOM 2012 N N . PRO A 1 267 ? -7.961 -22.891 -11.953 1 98.25 267 PRO A N 1
ATOM 2013 C CA . PRO A 1 267 ? -9.352 -23.109 -11.523 1 98.25 267 PRO A CA 1
ATOM 2014 C C . PRO A 1 267 ? -9.797 -24.562 -11.672 1 98.25 267 PRO A C 1
ATOM 2016 O O . PRO A 1 267 ? -10.992 -24.859 -11.586 1 98.25 267 PRO A O 1
ATOM 2019 N N . GLY A 1 268 ? -8.906 -25.422 -11.961 1 98.12 268 GLY A N 1
ATOM 2020 C CA . GLY A 1 268 ? -9.266 -26.812 -12.242 1 98.12 268 GLY A CA 1
ATOM 2021 C C . GLY A 1 268 ? -10.117 -27.438 -11.156 1 98.12 268 GLY A C 1
ATOM 2022 O O . GLY A 1 268 ? -11.195 -27.969 -11.422 1 98.12 268 GLY A O 1
ATOM 2023 N N . ASP A 1 269 ? -9.719 -27.406 -9.961 1 98.44 269 ASP A N 1
ATOM 2024 C CA . ASP A 1 269 ? -10.438 -27.953 -8.812 1 98.44 269 ASP A CA 1
ATOM 2025 C C . ASP A 1 269 ? -11.289 -26.891 -8.141 1 98.44 269 ASP A C 1
ATOM 2027 O O . ASP A 1 269 ? -12.438 -27.141 -7.77 1 98.44 269 ASP A O 1
ATOM 2031 N N . VAL A 1 270 ? -10.672 -25.703 -7.98 1 98.88 270 VAL A N 1
ATOM 2032 C CA . VAL A 1 270 ? -11.336 -24.625 -7.246 1 98.88 270 VAL A CA 1
ATOM 2033 C C . VAL A 1 270 ? -11.195 -23.312 -8.008 1 98.88 270 VAL A C 1
ATOM 2035 O O . VAL A 1 270 ? -10.078 -22.859 -8.266 1 98.88 270 VAL A O 1
ATOM 2038 N N . ALA A 1 271 ? -12.297 -22.719 -8.414 1 98.94 271 ALA A N 1
ATOM 2039 C CA . ALA A 1 271 ? -12.281 -21.359 -8.977 1 98.94 271 ALA A CA 1
ATOM 2040 C C . ALA A 1 271 ? -12.25 -20.312 -7.867 1 98.94 271 ALA A C 1
ATOM 2042 O O . ALA A 1 271 ? -12.883 -20.484 -6.824 1 98.94 271 ALA A O 1
ATOM 2043 N N . VAL A 1 272 ? -11.484 -19.219 -8.078 1 98.94 272 VAL A N 1
ATOM 2044 C CA . VAL A 1 272 ? -11.305 -18.219 -7.035 1 98.94 272 VAL A CA 1
ATOM 2045 C C . VAL A 1 272 ? -11.594 -16.828 -7.59 1 98.94 272 VAL A C 1
ATOM 2047 O O . VAL A 1 272 ? -11.117 -16.469 -8.664 1 98.94 272 VAL A O 1
ATOM 2050 N N . ILE A 1 273 ? -12.422 -16.078 -6.914 1 98.94 273 ILE A N 1
ATOM 2051 C CA . ILE A 1 273 ? -12.695 -14.68 -7.25 1 98.94 273 ILE A CA 1
ATOM 2052 C C . ILE A 1 273 ? -12.461 -13.797 -6.027 1 98.94 273 ILE A C 1
ATOM 2054 O O . ILE A 1 273 ? -12.781 -14.18 -4.902 1 98.94 273 ILE A O 1
ATOM 2058 N N . GLY A 1 274 ? -11.836 -12.656 -6.277 1 98.88 274 GLY A N 1
ATOM 2059 C CA . GLY A 1 274 ? -11.656 -11.68 -5.219 1 98.88 274 GLY A CA 1
ATOM 2060 C C . GLY A 1 274 ? -12.398 -10.383 -5.473 1 98.88 274 GLY A C 1
ATOM 2061 O O . GLY A 1 274 ? -13.398 -10.367 -6.191 1 98.88 274 GLY A O 1
ATOM 2062 N N . PHE A 1 275 ? -12.031 -9.297 -4.77 1 98.56 275 PHE A N 1
ATOM 2063 C CA . PHE A 1 275 ? -12.539 -7.934 -4.879 1 98.56 275 PHE A CA 1
ATOM 2064 C C . PHE A 1 275 ? -11.391 -6.926 -4.836 1 98.56 275 PHE A C 1
ATOM 2066 O O . PHE A 1 275 ? -10.43 -7.102 -4.09 1 98.56 275 PHE A O 1
ATOM 2073 N N . ASP A 1 276 ? -11.539 -5.82 -5.648 1 97.69 276 ASP A N 1
ATOM 2074 C CA . ASP A 1 276 ? -10.703 -4.633 -5.547 1 97.69 276 ASP A CA 1
ATOM 2075 C C . ASP A 1 276 ? -9.898 -4.418 -6.828 1 97.69 276 ASP A C 1
ATOM 2077 O O . ASP A 1 276 ? -9.656 -3.277 -7.23 1 97.69 276 ASP A O 1
ATOM 2081 N N . ASP A 1 277 ? -9.414 -5.543 -7.449 1 98.31 277 ASP A N 1
ATOM 2082 C CA . ASP A 1 277 ? -8.555 -5.5 -8.633 1 98.31 277 ASP A CA 1
ATOM 2083 C C . ASP A 1 277 ? -7.219 -4.828 -8.312 1 98.31 277 ASP A C 1
ATOM 2085 O O . ASP A 1 277 ? -6.82 -3.875 -8.992 1 98.31 277 ASP A O 1
ATOM 2089 N N . VAL A 1 278 ? -6.574 -5.363 -7.34 1 97.31 278 VAL A N 1
ATOM 2090 C CA . VAL A 1 278 ? -5.266 -4.836 -6.969 1 97.31 278 VAL A CA 1
ATOM 2091 C C . VAL A 1 278 ? -4.203 -5.359 -7.934 1 97.31 278 VAL A C 1
ATOM 2093 O O . VAL A 1 278 ? -4.41 -6.371 -8.602 1 97.31 278 VAL A O 1
ATOM 2096 N N . GLU A 1 279 ? -3.057 -4.715 -7.996 1 95.88 279 GLU A N 1
ATOM 2097 C CA . GLU A 1 279 ? -1.987 -5.035 -8.938 1 95.88 279 GLU A CA 1
ATOM 2098 C C . GLU A 1 279 ? -1.527 -6.48 -8.773 1 95.88 279 GLU A C 1
ATOM 2100 O O . GLU A 1 279 ? -1.325 -7.191 -9.758 1 95.88 279 GLU A O 1
ATOM 2105 N N . GLY A 1 280 ? -1.407 -6.965 -7.539 1 96.75 280 GLY A N 1
ATOM 2106 C CA . GLY A 1 280 ? -0.94 -8.312 -7.266 1 96.75 280 GLY A CA 1
ATOM 2107 C C . GLY A 1 280 ? -1.758 -9.383 -7.973 1 96.75 280 GLY A C 1
ATOM 2108 O O . GLY A 1 280 ? -1.224 -10.422 -8.367 1 96.75 280 GLY A O 1
ATOM 2109 N N . GLY A 1 281 ? -3.043 -9.086 -8.156 1 98.12 281 GLY A N 1
ATOM 2110 C CA . GLY A 1 281 ? -3.918 -10.047 -8.805 1 98.12 281 GLY A CA 1
ATOM 2111 C C . GLY A 1 281 ? -3.635 -10.211 -10.281 1 98.12 281 GLY A C 1
ATOM 2112 O O . GLY A 1 281 ? -3.961 -11.242 -10.875 1 98.12 281 GLY A O 1
ATOM 2113 N N . ARG A 1 282 ? -2.99 -9.219 -10.883 1 97.56 282 ARG A N 1
ATOM 2114 C CA . ARG A 1 282 ? -2.686 -9.227 -12.305 1 97.56 282 ARG A CA 1
ATOM 2115 C C . ARG A 1 282 ? -1.392 -9.984 -12.586 1 97.56 282 ARG A C 1
ATOM 2117 O O . ARG A 1 282 ? -1.112 -10.344 -13.734 1 97.56 282 ARG A O 1
ATOM 2124 N N . PHE A 1 283 ? -0.631 -10.289 -11.492 1 97.81 283 PHE A N 1
ATOM 2125 C CA . PHE A 1 283 ? 0.693 -10.859 -11.703 1 97.81 283 PHE A CA 1
ATOM 2126 C C . PHE A 1 283 ? 0.85 -12.156 -10.922 1 97.81 283 PHE A C 1
ATOM 2128 O O . PHE A 1 283 ? 1.909 -12.789 -10.969 1 97.81 283 PHE A O 1
ATOM 2135 N N . SER A 1 284 ? -0.233 -12.547 -10.25 1 97.69 284 SER A N 1
ATOM 2136 C CA . SER A 1 284 ? -0.208 -13.812 -9.523 1 97.69 284 SER A CA 1
ATOM 2137 C C . SER A 1 284 ? -0.263 -15 -10.484 1 97.69 284 SER A C 1
ATOM 2139 O O . SER A 1 284 ? -0.522 -14.828 -11.68 1 97.69 284 SER A O 1
ATOM 2141 N N . VAL A 1 285 ? 0.095 -16.203 -9.977 1 96.19 285 VAL A N 1
ATOM 2142 C CA . VAL A 1 285 ? -0.069 -17.469 -10.695 1 96.19 285 VAL A CA 1
ATOM 2143 C C . VAL A 1 285 ? -1.033 -18.375 -9.938 1 96.19 285 VAL A C 1
ATOM 2145 O O . VAL A 1 285 ? -0.687 -18.922 -8.883 1 96.19 285 VAL A O 1
ATOM 2148 N N . PRO A 1 286 ? -2.252 -18.547 -10.5 1 97.88 286 PRO A N 1
ATOM 2149 C CA . PRO A 1 286 ? -2.844 -17.859 -11.656 1 97.88 286 PRO A CA 1
ATOM 2150 C C . PRO A 1 286 ? -3.205 -16.406 -11.367 1 97.88 286 PRO A C 1
ATOM 2152 O O . PRO A 1 286 ? -3.264 -16 -10.211 1 97.88 286 PRO A O 1
ATOM 2155 N N . THR A 1 287 ? -3.402 -15.617 -12.492 1 98.5 287 THR A N 1
ATOM 2156 C CA . THR A 1 287 ? -3.953 -14.281 -12.297 1 98.5 287 THR A CA 1
ATOM 2157 C C . THR A 1 287 ? -5.371 -14.352 -11.742 1 98.5 287 THR A C 1
ATOM 2159 O O . THR A 1 287 ? -6.07 -15.352 -11.945 1 98.5 287 THR A O 1
ATOM 2162 N N . LEU A 1 288 ? -5.82 -13.305 -11.094 1 98.81 288 LEU A N 1
ATOM 2163 C CA . LEU A 1 288 ? -6.98 -13.406 -10.219 1 98.81 288 LEU A CA 1
ATOM 2164 C C . LEU A 1 288 ? -8.188 -12.711 -10.828 1 98.81 288 LEU A C 1
ATOM 2166 O O . LEU A 1 288 ? -8.133 -11.523 -11.141 1 98.81 288 LEU A O 1
ATOM 2170 N N . SER A 1 289 ? -9.258 -13.469 -11.039 1 98.94 289 SER A N 1
ATOM 2171 C CA . SER A 1 289 ? -10.555 -12.852 -11.305 1 98.94 289 SER A CA 1
ATOM 2172 C C . SER A 1 289 ? -11.039 -12.039 -10.109 1 98.94 289 SER A C 1
ATOM 2174 O O . SER A 1 289 ? -10.844 -12.445 -8.961 1 98.94 289 SER A O 1
ATOM 2176 N N . THR A 1 290 ? -11.633 -10.875 -10.398 1 98.88 290 THR A N 1
ATOM 2177 C CA . THR A 1 290 ? -11.938 -9.969 -9.297 1 98.88 290 THR A CA 1
ATOM 2178 C C . THR A 1 290 ? -13.047 -9 -9.688 1 98.88 290 THR A C 1
ATOM 2180 O O . THR A 1 290 ? -13.281 -8.758 -10.867 1 98.88 290 THR A O 1
ATOM 2183 N N . VAL A 1 291 ? -13.797 -8.555 -8.688 1 98.88 291 VAL A N 1
ATOM 2184 C CA . VAL A 1 291 ? -14.648 -7.379 -8.867 1 98.88 291 VAL A CA 1
ATOM 2185 C C . VAL A 1 291 ? -13.805 -6.109 -8.758 1 98.88 291 VAL A C 1
ATOM 2187 O O . VAL A 1 291 ? -13.078 -5.926 -7.781 1 98.88 291 VAL A O 1
ATOM 2190 N N . ALA A 1 292 ? -13.906 -5.328 -9.758 1 98.75 292 ALA A N 1
ATOM 2191 C CA . ALA A 1 292 ? -13.125 -4.094 -9.797 1 98.75 292 ALA A CA 1
ATOM 2192 C C . ALA A 1 292 ? -14.008 -2.873 -9.578 1 98.75 292 ALA A C 1
ATOM 2194 O O . ALA A 1 292 ? -14.742 -2.463 -10.484 1 98.75 292 ALA A O 1
ATOM 2195 N N . PRO A 1 293 ? -14.008 -2.283 -8.328 1 97.88 293 PRO A N 1
ATOM 2196 C CA . PRO A 1 293 ? -14.617 -0.955 -8.242 1 97.88 293 PRO A CA 1
ATOM 2197 C C . PRO A 1 293 ? -13.914 0.078 -9.117 1 97.88 293 PRO A C 1
ATOM 2199 O O . PRO A 1 293 ? -12.703 -0.005 -9.328 1 97.88 293 PRO A O 1
ATOM 2202 N N . ASP A 1 294 ? -14.656 0.92 -9.688 1 97.44 294 ASP A N 1
ATOM 2203 C CA . ASP A 1 294 ? -14.031 2.047 -10.383 1 97.44 294 ASP A CA 1
ATOM 2204 C C . ASP A 1 294 ? -13.406 3.023 -9.383 1 97.44 294 ASP A C 1
ATOM 2206 O O . ASP A 1 294 ? -13.992 4.059 -9.07 1 97.44 294 ASP A O 1
ATOM 2210 N N . LYS A 1 295 ? -12.195 2.783 -8.984 1 96.62 295 LYS A N 1
ATOM 2211 C CA . LYS A 1 295 ? -11.523 3.533 -7.926 1 96.62 295 LYS A CA 1
ATOM 2212 C C . LYS A 1 295 ? -11.328 4.992 -8.328 1 96.62 295 LYS A C 1
ATOM 2214 O O . LYS A 1 295 ? -11.43 5.891 -7.488 1 96.62 295 LYS A O 1
ATOM 2219 N N . ALA A 1 296 ? -11.008 5.18 -9.586 1 96.75 296 ALA A N 1
ATOM 2220 C CA . ALA A 1 296 ? -10.852 6.547 -10.078 1 96.75 296 ALA A CA 1
ATOM 2221 C C . ALA A 1 296 ? -12.141 7.34 -9.914 1 96.75 296 ALA A C 1
ATOM 2223 O O . ALA A 1 296 ? -12.125 8.492 -9.469 1 96.75 296 ALA A O 1
ATOM 2224 N N . ALA A 1 297 ? -13.203 6.707 -10.25 1 97.38 297 ALA A N 1
ATOM 2225 C CA . ALA A 1 297 ? -14.508 7.359 -10.117 1 97.38 297 ALA A CA 1
ATOM 2226 C C . ALA A 1 297 ? -14.852 7.594 -8.648 1 97.38 297 ALA A C 1
ATOM 2228 O O . ALA A 1 297 ? -15.414 8.633 -8.289 1 97.38 297 ALA A O 1
ATOM 2229 N N . VAL A 1 298 ? -14.555 6.609 -7.809 1 96.31 298 VAL A N 1
ATOM 2230 C CA . VAL A 1 298 ? -14.781 6.762 -6.375 1 96.31 298 VAL A CA 1
ATOM 2231 C C . VAL A 1 298 ? -14.055 8 -5.867 1 96.31 298 VAL A C 1
ATOM 2233 O O . VAL A 1 298 ? -14.641 8.844 -5.188 1 96.31 298 VAL A O 1
ATOM 2236 N N . ALA A 1 299 ? -12.805 8.117 -6.211 1 96.88 299 ALA A N 1
ATOM 2237 C CA . ALA A 1 299 ? -11.984 9.25 -5.789 1 96.88 299 ALA A CA 1
ATOM 2238 C C . ALA A 1 299 ? -12.547 10.562 -6.324 1 96.88 299 ALA A C 1
ATOM 2240 O O . ALA A 1 299 ? -12.672 11.539 -5.586 1 96.88 299 ALA A O 1
ATOM 2241 N N . LYS A 1 300 ? -12.867 10.562 -7.57 1 97.38 300 LYS A N 1
ATOM 2242 C CA . LYS A 1 300 ? -13.375 11.766 -8.227 1 97.38 300 LYS A CA 1
ATOM 2243 C C . LYS A 1 300 ? -14.656 12.258 -7.559 1 97.38 300 LYS A C 1
ATOM 2245 O O . LYS A 1 300 ? -14.766 13.43 -7.191 1 97.38 300 LYS A O 1
ATOM 2250 N N . VAL A 1 301 ? -15.586 11.367 -7.379 1 97.06 301 VAL A N 1
ATOM 2251 C CA . VAL A 1 301 ? -16.875 11.711 -6.789 1 97.06 301 VAL A CA 1
ATOM 2252 C C . VAL A 1 301 ? -16.672 12.18 -5.348 1 97.06 301 VAL A C 1
ATOM 2254 O O . VAL A 1 301 ? -17.266 13.18 -4.926 1 97.06 301 VAL A O 1
ATOM 2257 N N . ALA A 1 302 ? -15.836 11.516 -4.613 1 96.38 302 ALA A N 1
ATOM 2258 C CA . ALA A 1 302 ? -15.594 11.859 -3.217 1 96.38 302 ALA A CA 1
ATOM 2259 C C . ALA A 1 302 ? -15 13.266 -3.098 1 96.38 302 ALA A C 1
ATOM 2261 O O . ALA A 1 302 ? -15.469 14.078 -2.293 1 96.38 302 ALA A O 1
ATOM 2262 N N . VAL A 1 303 ? -14.008 13.57 -3.885 1 96.75 303 VAL A N 1
ATOM 2263 C CA . VAL A 1 303 ? -13.336 14.867 -3.834 1 96.75 303 VAL A CA 1
ATOM 2264 C C . VAL A 1 303 ? -14.305 15.969 -4.273 1 96.75 303 VAL A C 1
ATOM 2266 O O . VAL A 1 303 ? -14.344 17.047 -3.666 1 96.75 303 VAL A O 1
ATOM 2269 N N . GLN A 1 304 ? -15.078 15.695 -5.309 1 96.06 304 GLN A N 1
ATOM 2270 C CA . GLN A 1 304 ? -16.047 16.672 -5.797 1 96.06 304 GLN A CA 1
ATOM 2271 C C . GLN A 1 304 ? -17.094 16.984 -4.734 1 96.06 304 GLN A C 1
ATOM 2273 O O . GLN A 1 304 ? -17.422 18.141 -4.5 1 96.06 304 GLN A O 1
ATOM 2278 N N . LEU A 1 305 ? -17.609 15.93 -4.137 1 94.75 305 LEU A N 1
ATOM 2279 C CA . LEU A 1 305 ? -18.594 16.125 -3.074 1 94.75 305 LEU A CA 1
ATOM 2280 C C . LEU A 1 305 ? -18 16.922 -1.923 1 94.75 305 LEU A C 1
ATOM 2282 O O . LEU A 1 305 ? -18.641 17.844 -1.404 1 94.75 305 LEU A O 1
ATOM 2286 N N . LEU A 1 306 ? -16.797 16.562 -1.541 1 94.19 306 LEU A N 1
ATOM 2287 C CA . LEU A 1 306 ? -16.141 17.266 -0.437 1 94.19 306 LEU A CA 1
ATOM 2288 C C . LEU A 1 306 ? -15.922 18.734 -0.771 1 94.19 306 LEU A C 1
ATOM 2290 O O . LEU A 1 306 ? -16.156 19.609 0.066 1 94.19 306 LEU A O 1
ATOM 2294 N N . GLN A 1 307 ? -15.469 18.969 -1.934 1 92.81 307 GLN A N 1
ATOM 2295 C CA . GLN A 1 307 ? -15.258 20.344 -2.369 1 92.81 307 GLN A CA 1
ATOM 2296 C C . GLN A 1 307 ? -16.547 21.156 -2.291 1 92.81 307 GLN A C 1
ATOM 2298 O O . GLN A 1 307 ? -16.531 22.297 -1.828 1 92.81 307 GLN A O 1
ATOM 2303 N N . HIS A 1 308 ? -17.594 20.578 -2.773 1 91.12 308 HIS A N 1
ATOM 2304 C CA . HIS A 1 308 ? -18.891 21.234 -2.699 1 91.12 308 HIS A CA 1
ATOM 2305 C C . HIS A 1 308 ? -19.266 21.562 -1.258 1 91.12 308 HIS A C 1
ATOM 2307 O O . HIS A 1 308 ? -19.703 22.688 -0.973 1 91.12 308 HIS A O 1
ATOM 2313 N N . ARG A 1 309 ? -19.016 20.625 -0.365 1 89.69 309 ARG A N 1
ATOM 2314 C CA . ARG A 1 309 ? -19.344 20.828 1.042 1 89.69 309 ARG A CA 1
ATOM 2315 C C . ARG A 1 309 ? -18.453 21.906 1.664 1 89.69 309 ARG A C 1
ATOM 2317 O O . ARG A 1 309 ? -18.922 22.688 2.508 1 89.69 309 ARG A O 1
ATOM 2324 N N . ILE A 1 310 ? -17.25 21.906 1.307 1 87.38 310 ILE A N 1
ATOM 2325 C CA . ILE A 1 310 ? -16.328 22.922 1.799 1 87.38 310 ILE A CA 1
ATOM 2326 C C . ILE A 1 310 ? -16.781 24.297 1.336 1 87.38 310 ILE A C 1
ATOM 2328 O O . ILE A 1 310 ? -16.781 25.25 2.119 1 87.38 310 ILE A O 1
ATOM 2332 N N . GLU A 1 311 ? -17.125 24.438 0.131 1 85.88 311 GLU A N 1
ATOM 2333 C CA . GLU A 1 311 ? -17.594 25.703 -0.425 1 85.88 311 GLU A CA 1
ATOM 2334 C C . GLU A 1 311 ? -18.875 26.172 0.257 1 85.88 311 GLU A C 1
ATOM 2336 O O . GLU A 1 311 ? -19.047 27.359 0.538 1 85.88 311 GLU A O 1
ATOM 2341 N N . GLU A 1 312 ? -19.719 25.25 0.5 1 83.69 312 GLU A N 1
ATOM 2342 C CA . GLU A 1 312 ? -20.969 25.578 1.205 1 83.69 312 GLU A CA 1
ATOM 2343 C C . GLU A 1 312 ? -20.688 26.078 2.617 1 83.69 312 GLU A C 1
ATOM 2345 O O . GLU A 1 312 ? -21.328 27.016 3.09 1 83.69 312 GLU A O 1
ATOM 2350 N N . ALA A 1 313 ? -19.766 25.406 3.232 1 77.75 313 ALA A N 1
ATOM 2351 C CA . ALA A 1 313 ? -19.438 25.75 4.617 1 77.75 313 ALA A CA 1
ATOM 2352 C C . ALA A 1 313 ? -18.766 27.109 4.707 1 77.75 313 ALA A C 1
ATOM 2354 O O . ALA A 1 313 ? -18.844 27.781 5.738 1 77.75 313 ALA A O 1
ATOM 2355 N N . THR A 1 314 ? -18.125 27.531 3.654 1 74.44 314 THR A N 1
ATOM 2356 C CA . THR A 1 314 ? -17.359 28.766 3.691 1 74.44 314 THR A CA 1
ATOM 2357 C C . THR A 1 314 ? -18.109 29.891 2.984 1 74.44 314 THR A C 1
ATOM 2359 O O . THR A 1 314 ? -17.609 31.016 2.879 1 74.44 314 THR A O 1
ATOM 2362 N N . ALA A 1 315 ? -19.188 29.562 2.445 1 71.38 315 ALA A N 1
ATOM 2363 C CA . ALA A 1 315 ? -19.984 30.578 1.775 1 71.38 315 ALA A CA 1
ATOM 2364 C C . ALA A 1 315 ? -20.5 31.625 2.771 1 71.38 315 ALA A C 1
ATOM 2366 O O . ALA A 1 315 ? -20.828 31.281 3.912 1 71.38 315 ALA A O 1
ATOM 2367 N N . PRO A 1 316 ? -20.172 32.969 2.461 1 61.69 316 PRO A N 1
ATOM 2368 C CA . PRO A 1 316 ? -20.594 34.031 3.367 1 61.69 316 PRO A CA 1
ATOM 2369 C C . PRO A 1 316 ? -22.047 33.875 3.844 1 61.69 316 PRO A C 1
ATOM 2371 O O . PRO A 1 316 ? -22.375 34.25 4.973 1 61.69 316 PRO A O 1
ATOM 2374 N N . ASP A 1 317 ? -22.938 33.719 2.881 1 55.75 317 ASP A N 1
ATOM 2375 C CA . ASP A 1 317 ? -24.328 33.594 3.312 1 55.75 317 ASP A CA 1
ATOM 2376 C C . ASP A 1 317 ? -24.547 32.312 4.105 1 55.75 317 ASP A C 1
ATOM 2378 O O . ASP A 1 317 ? -25.672 32 4.512 1 55.75 317 ASP A O 1
ATOM 2382 N N . GLY A 1 318 ? -23.75 31.984 5.062 1 51.41 318 GLY A N 1
ATOM 2383 C CA . GLY A 1 318 ? -23.656 30.906 6.027 1 51.41 318 GLY A CA 1
ATOM 2384 C C . GLY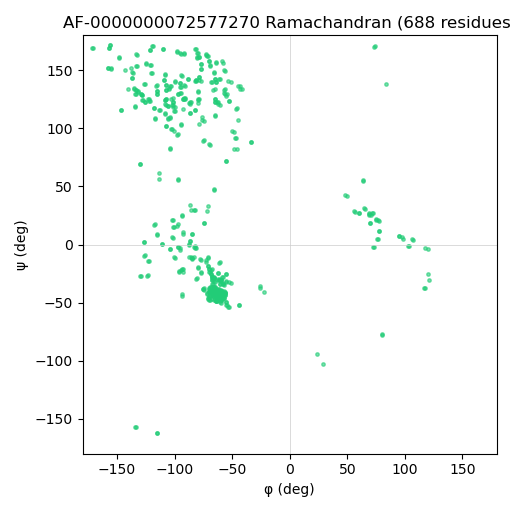 A 1 318 ? -24.375 29.641 5.582 1 51.41 318 GLY A C 1
ATOM 2385 O O . GLY A 1 318 ? -23.75 28.609 5.371 1 51.41 318 GLY A O 1
ATOM 2386 N N . ALA A 1 319 ? -25.641 29.562 6.059 1 48.41 319 ALA A N 1
ATOM 2387 C CA . ALA A 1 319 ? -26.562 28.484 6.391 1 48.41 319 ALA A CA 1
ATOM 2388 C C . ALA A 1 319 ? -27.078 27.797 5.129 1 48.41 319 ALA A C 1
ATOM 2390 O O . ALA A 1 319 ? -28.125 28.188 4.59 1 48.41 319 ALA A O 1
ATOM 2391 N N . VAL A 1 320 ? -26.328 27.75 3.977 1 46.97 320 VAL A N 1
ATOM 2392 C CA . VAL A 1 320 ? -27.203 27 3.082 1 46.97 320 VAL A CA 1
ATOM 2393 C C . VAL A 1 320 ? -27.719 25.75 3.795 1 46.97 320 VAL A C 1
ATOM 2395 O O . VAL A 1 320 ? -26.953 24.844 4.105 1 46.97 320 VAL A O 1
ATOM 2398 N N . PRO A 1 321 ? -28.594 25.828 4.477 1 45.16 321 PRO A N 1
ATOM 2399 C CA . PRO A 1 321 ? -29.422 24.828 5.164 1 45.16 321 PRO A CA 1
ATOM 2400 C C . PRO A 1 321 ? -29.844 23.688 4.246 1 45.16 321 PRO A C 1
ATOM 2402 O O . PRO A 1 321 ? -30.141 23.906 3.068 1 45.16 321 PRO A O 1
ATOM 2405 N N . GLY A 1 322 ? -29.469 22.422 4.438 1 52.72 322 GLY A N 1
ATOM 2406 C CA . GLY A 1 322 ? -30.359 21.328 4.098 1 52.72 322 GLY A CA 1
ATOM 2407 C C . GLY A 1 322 ? -29.781 20.391 3.051 1 52.72 322 GLY A C 1
ATOM 2408 O O . GLY A 1 322 ? -30.531 19.703 2.35 1 52.72 322 GLY A O 1
ATOM 2409 N N . VAL A 1 323 ? -28.625 20.844 2.635 1 59.34 323 VAL A N 1
ATOM 2410 C CA . VAL A 1 323 ? -28.359 19.859 1.585 1 59.34 323 VAL A CA 1
ATOM 2411 C C . VAL A 1 323 ? -28.188 18.484 2.199 1 59.34 323 VAL A C 1
ATOM 2413 O O . VAL A 1 323 ? -27.438 18.312 3.152 1 59.34 323 VAL A O 1
ATOM 2416 N N . GLN A 1 324 ? -29.109 17.688 1.953 1 75 324 GLN A N 1
ATOM 2417 C CA . GLN A 1 324 ? -29.188 16.281 2.377 1 75 324 GLN A CA 1
ATOM 2418 C C . GLN A 1 324 ? -27.953 15.5 1.948 1 75 324 GLN A C 1
ATOM 2420 O O . GLN A 1 324 ? -27.438 15.703 0.852 1 75 324 GLN A O 1
ATOM 2425 N N . ALA A 1 325 ? -27.422 14.844 2.881 1 83.69 325 ALA A N 1
ATOM 2426 C CA . ALA A 1 325 ? -26.344 13.906 2.574 1 83.69 325 ALA A CA 1
ATOM 2427 C C . ALA A 1 325 ? -26.688 13.07 1.346 1 83.69 325 ALA A C 1
ATOM 2429 O O . ALA A 1 325 ? -27.844 12.695 1.138 1 83.69 325 ALA A O 1
ATOM 2430 N N . GLN A 1 326 ? -25.688 12.93 0.499 1 88.12 326 GLN A N 1
ATOM 2431 C CA . GLN A 1 326 ? -25.859 12.172 -0.733 1 88.12 326 GLN A CA 1
ATOM 2432 C C . GLN A 1 326 ? -25.219 10.797 -0.626 1 88.12 326 GLN A C 1
ATOM 2434 O O . GLN A 1 326 ? -24.141 10.656 -0.03 1 88.12 326 GLN A O 1
ATOM 2439 N N . ASP A 1 327 ? -25.953 9.852 -1.108 1 89.81 327 ASP A N 1
ATOM 2440 C CA . ASP A 1 327 ? -25.422 8.508 -1.312 1 89.81 327 ASP A CA 1
ATOM 2441 C C . ASP A 1 327 ? -25.141 8.25 -2.791 1 89.81 327 ASP A C 1
ATOM 2443 O O . ASP A 1 327 ? -26.062 8.125 -3.59 1 89.81 327 ASP A O 1
ATOM 2447 N N . ARG A 1 328 ? -23.844 8.195 -3.131 1 93.5 328 ARG A N 1
ATOM 2448 C CA . ARG A 1 328 ? -23.453 8.008 -4.527 1 93.5 328 ARG A CA 1
ATOM 2449 C C . ARG A 1 328 ? -22.891 6.605 -4.758 1 93.5 328 ARG A C 1
ATOM 2451 O O . ARG A 1 328 ? -22 6.164 -4.039 1 93.5 328 ARG A O 1
ATOM 2458 N N . ILE A 1 329 ? -23.484 5.93 -5.684 1 94.62 329 ILE A N 1
ATOM 2459 C CA . ILE A 1 329 ? -23.031 4.598 -6.07 1 94.62 329 ILE A CA 1
ATOM 2460 C C . ILE A 1 329 ? -22.234 4.68 -7.367 1 94.62 329 ILE A C 1
ATOM 2462 O O . ILE A 1 329 ? -22.734 5.168 -8.383 1 94.62 329 ILE A O 1
ATOM 2466 N N . VAL A 1 330 ? -21.016 4.27 -7.312 1 96 330 VAL A N 1
ATOM 2467 C CA . VAL A 1 330 ? -20.156 4.266 -8.492 1 96 330 VAL A CA 1
ATOM 2468 C C . VAL A 1 330 ? -20.141 2.871 -9.117 1 96 330 VAL A C 1
ATOM 2470 O O . VAL A 1 330 ? -20.531 1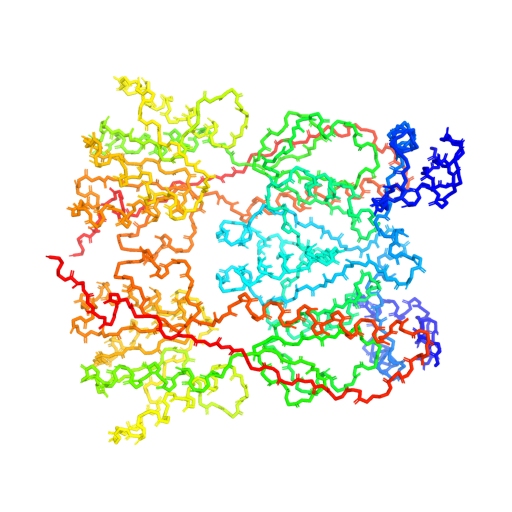.893 -8.477 1 96 330 VAL A O 1
ATOM 2473 N N . ALA A 1 331 ? -19.656 2.818 -10.32 1 96.75 331 ALA A N 1
ATOM 2474 C CA . ALA A 1 331 ? -19.703 1.582 -11.094 1 96.75 331 ALA A CA 1
ATOM 2475 C C . ALA A 1 331 ? -18.625 0.609 -10.633 1 96.75 331 ALA A C 1
ATOM 2477 O O . ALA A 1 331 ? -17.641 1.013 -10 1 96.75 331 ALA A O 1
ATOM 2478 N N . HIS A 1 332 ? -18.844 -0.656 -10.852 1 98.12 332 HIS A N 1
ATOM 2479 C CA . HIS A 1 332 ? -17.875 -1.739 -10.742 1 98.12 332 HIS A CA 1
ATOM 2480 C C . HIS A 1 332 ? -17.938 -2.654 -11.961 1 98.12 332 HIS A C 1
ATOM 2482 O O . HIS A 1 332 ? -18.859 -2.57 -12.766 1 98.12 332 HIS A O 1
ATOM 2488 N N . ARG A 1 333 ? -16.891 -3.432 -12.125 1 98.5 333 ARG A N 1
ATOM 2489 C CA . ARG A 1 333 ? -16.875 -4.438 -13.188 1 98.5 333 ARG A CA 1
ATOM 2490 C C . ARG A 1 333 ? -16.328 -5.762 -12.672 1 98.5 333 ARG A C 1
ATOM 2492 O O . ARG A 1 333 ? -15.484 -5.781 -11.773 1 98.5 333 ARG A O 1
ATOM 2499 N N . LEU A 1 334 ? -16.828 -6.816 -13.227 1 98.75 334 LEU A N 1
ATOM 2500 C CA . LEU A 1 334 ? -16.234 -8.133 -13.016 1 98.75 334 LEU A CA 1
ATOM 2501 C C . LEU A 1 334 ? -15.117 -8.383 -14.023 1 98.75 334 LEU A C 1
ATOM 2503 O O . LEU A 1 334 ? -15.359 -8.461 -15.227 1 98.75 334 LEU A O 1
ATOM 2507 N N . VAL A 1 335 ? -13.914 -8.469 -13.539 1 98.81 335 VAL A N 1
ATOM 2508 C CA . VAL A 1 335 ? -12.742 -8.719 -14.383 1 98.81 335 VAL A CA 1
ATOM 2509 C C . VAL A 1 335 ? -12.352 -10.188 -14.297 1 98.81 335 VAL A C 1
ATOM 2511 O O . VAL A 1 335 ? -11.938 -10.672 -13.242 1 98.81 335 VAL A O 1
ATOM 2514 N N . LEU A 1 336 ? -12.477 -10.859 -15.375 1 98.75 336 LEU A N 1
ATOM 2515 C CA . LEU A 1 336 ? -12.242 -12.297 -15.391 1 98.75 336 LEU A CA 1
ATOM 2516 C C . LEU A 1 336 ? -10.82 -12.609 -15.867 1 98.75 336 LEU A C 1
ATOM 2518 O O . LEU A 1 336 ? -10.359 -12.055 -16.859 1 98.75 336 LEU A O 1
ATOM 2522 N N . ARG A 1 337 ? -10.125 -13.461 -15.062 1 98.5 337 ARG A N 1
ATOM 2523 C CA . ARG A 1 337 ? -8.758 -13.867 -15.367 1 98.5 337 ARG A CA 1
ATOM 2524 C C . ARG A 1 337 ? -8.57 -15.367 -15.188 1 98.5 337 ARG A C 1
ATOM 2526 O O . ARG A 1 337 ? -9.547 -16.125 -15.219 1 98.5 337 ARG A O 1
ATOM 2533 N N . GLU A 1 338 ? -7.371 -15.82 -14.977 1 98.5 338 GLU A N 1
ATOM 2534 C CA . GLU A 1 338 ? -7.016 -17.234 -15.031 1 98.5 338 GLU A CA 1
ATOM 2535 C C . GLU A 1 338 ? -7.668 -18 -13.883 1 98.5 338 GLU A C 1
ATOM 2537 O O . GLU A 1 338 ? -7.996 -19.188 -14.031 1 98.5 338 GLU A O 1
ATOM 2542 N N . SER A 1 339 ? -7.945 -17.344 -12.742 1 98.81 339 SER A N 1
ATOM 2543 C CA . SER A 1 339 ? -8.359 -18.062 -11.547 1 98.81 339 SER A CA 1
ATOM 2544 C C . SER A 1 339 ? -9.789 -18.594 -11.688 1 98.81 339 SER A C 1
ATOM 2546 O O . SER A 1 339 ? -10.234 -19.406 -10.875 1 98.81 339 SER A O 1
ATOM 2548 N N . THR A 1 340 ? -10.531 -18.062 -12.719 1 98.69 340 THR A N 1
ATOM 2549 C CA . THR A 1 340 ? -11.844 -18.641 -13 1 98.69 340 THR A CA 1
ATOM 2550 C C . THR A 1 340 ? -11.922 -19.109 -14.445 1 98.69 340 THR A C 1
ATOM 2552 O O . THR A 1 340 ? -12.68 -20.047 -14.758 1 98.69 340 THR A O 1
ATOM 2555 N N . GLN A 1 341 ? -11.141 -18.5 -15.32 1 96.56 341 GLN A N 1
ATOM 2556 C CA . GLN A 1 341 ? -11.297 -18.766 -16.75 1 96.56 341 GLN A CA 1
ATOM 2557 C C . GLN A 1 341 ? -10.25 -19.766 -17.25 1 96.56 341 GLN A C 1
ATOM 2559 O O . GLN A 1 341 ? -10.383 -20.312 -18.344 1 96.56 341 GLN A O 1
ATOM 2564 N N . GLY A 1 342 ? -9.312 -20.031 -16.484 1 94.19 342 GLY A N 1
ATOM 2565 C CA . GLY A 1 342 ? -8.219 -20.875 -16.938 1 94.19 342 GLY A CA 1
ATOM 2566 C C . GLY A 1 342 ? -7.285 -20.172 -17.906 1 94.19 342 GLY A C 1
ATOM 2567 O O . GLY A 1 342 ? -7.41 -18.969 -18.125 1 94.19 342 GLY A O 1
ATOM 2568 N N . HIS A 1 343 ? -6.188 -20.828 -18.203 1 82.81 343 HIS A N 1
ATOM 2569 C CA . HIS A 1 343 ? -5.195 -20.266 -19.109 1 82.81 343 HIS A CA 1
ATOM 2570 C C . HIS A 1 343 ? -5.66 -20.375 -20.562 1 82.81 343 HIS A C 1
ATOM 2572 O O . HIS A 1 343 ? -6.332 -21.328 -20.938 1 82.81 343 HIS A O 1
ATOM 2578 N N . GLU A 1 344 ? -6.07 -19.141 -21.203 1 58.56 344 GLU A N 1
ATOM 2579 C CA . GLU A 1 344 ? -6.375 -19.312 -22.625 1 58.56 344 GLU A CA 1
ATOM 2580 C C . GLU A 1 344 ? -5.285 -20.109 -23.328 1 58.56 344 GLU A C 1
ATOM 2582 O O . GLU A 1 344 ? -4.094 -19.875 -23.109 1 58.56 344 GLU A O 1
ATOM 2587 N N . ARG A 1 345 ? -5.48 -21.328 -23.359 1 45 345 ARG A N 1
ATOM 2588 C CA . ARG A 1 345 ? -4.602 -22.109 -24.219 1 45 345 ARG A CA 1
ATOM 2589 C C . ARG A 1 345 ? -4.215 -21.312 -25.469 1 45 345 ARG A C 1
ATOM 2591 O O . ARG A 1 345 ? -5.078 -20.766 -26.156 1 45 345 ARG A O 1
ATOM 2598 N N . ARG A 1 346 ? -3.061 -20.484 -25.391 1 37.88 346 ARG A N 1
ATOM 2599 C CA . ARG A 1 346 ? -2.633 -20.234 -26.766 1 37.88 346 ARG A CA 1
ATOM 2600 C C . ARG A 1 346 ? -2.332 -21.531 -27.484 1 37.88 346 ARG A C 1
ATOM 2602 O O . ARG A 1 346 ? -1.833 -22.484 -26.875 1 37.88 346 ARG A O 1
ATOM 2609 N N . MET B 1 1 ? -22.781 30.172 18.641 1 38.72 1 MET B N 1
ATOM 2610 C CA . MET B 1 1 ? -22.156 30.266 19.953 1 38.72 1 MET B CA 1
ATOM 2611 C C . MET B 1 1 ? -20.641 30.047 19.859 1 38.72 1 MET B C 1
ATOM 2613 O O . MET B 1 1 ? -20.172 29.359 18.969 1 38.72 1 MET B O 1
ATOM 2617 N N . ALA B 1 2 ? -19.859 30.75 20.562 1 50.84 2 ALA B N 1
ATOM 2618 C CA . ALA B 1 2 ? -18.406 30.672 20.531 1 50.84 2 ALA B CA 1
ATOM 2619 C C . ALA B 1 2 ? -17.938 29.25 20.828 1 50.84 2 ALA B C 1
ATOM 2621 O O . ALA B 1 2 ? -18.578 28.531 21.594 1 50.84 2 ALA B O 1
ATOM 2622 N N . ARG B 1 3 ? -17.078 28.703 20.141 1 54.59 3 ARG B N 1
ATOM 2623 C CA . ARG B 1 3 ? -16.5 27.375 20.422 1 54.59 3 ARG B CA 1
ATOM 2624 C C . ARG B 1 3 ? -15.977 27.297 21.844 1 54.59 3 ARG B C 1
ATOM 2626 O O . ARG B 1 3 ? -15.266 28.203 22.297 1 54.59 3 ARG B O 1
ATOM 2633 N N . PRO B 1 4 ? -16.5 26.297 22.609 1 67.31 4 PRO B N 1
ATOM 2634 C CA . PRO B 1 4 ? -16.031 26.219 23.984 1 67.31 4 PRO B CA 1
ATOM 2635 C C . PRO B 1 4 ? -14.523 26.094 24.109 1 67.31 4 PRO B C 1
ATOM 2637 O O . PRO B 1 4 ? -13.883 25.469 23.266 1 67.31 4 PRO B O 1
ATOM 2640 N N . ARG B 1 5 ? -13.891 26.875 24.875 1 70.5 5 ARG B N 1
ATOM 2641 C CA . ARG B 1 5 ? -12.461 26.859 25.203 1 70.5 5 ARG B CA 1
ATOM 2642 C C . ARG B 1 5 ? -12.203 26.078 26.484 1 70.5 5 ARG B C 1
ATOM 2644 O O . ARG B 1 5 ? -13.141 25.719 27.203 1 70.5 5 ARG B O 1
ATOM 2651 N N . ILE B 1 6 ? -10.984 25.781 26.609 1 74 6 ILE B N 1
ATOM 2652 C CA . ILE B 1 6 ? -10.602 25.062 27.812 1 74 6 ILE B CA 1
ATOM 2653 C C . ILE B 1 6 ? -11.125 25.781 29.047 1 74 6 ILE B C 1
ATOM 2655 O O . ILE B 1 6 ? -11.539 25.141 30.031 1 74 6 ILE B O 1
ATOM 2659 N N . LYS B 1 7 ? -11.195 27.109 29 1 79.06 7 LYS B N 1
ATOM 2660 C CA . LYS B 1 7 ? -11.672 27.922 30.125 1 79.06 7 LYS B CA 1
ATOM 2661 C C . LYS B 1 7 ? -13.156 27.688 30.375 1 79.06 7 LYS B C 1
ATOM 2663 O O . LYS B 1 7 ? -13.594 27.672 31.531 1 79.06 7 LYS B O 1
ATOM 2668 N N . ASP B 1 8 ? -13.867 27.391 29.344 1 83.31 8 ASP B N 1
ATOM 2669 C CA . ASP B 1 8 ? -15.297 27.125 29.484 1 83.31 8 ASP B CA 1
ATOM 2670 C C . ASP B 1 8 ? -15.539 25.75 30.125 1 83.31 8 ASP B C 1
ATOM 2672 O O . ASP B 1 8 ? -16.438 25.609 30.969 1 83.31 8 ASP B O 1
ATOM 2676 N N . VAL B 1 9 ? -14.703 24.828 29.703 1 83.62 9 VAL B N 1
ATOM 2677 C CA . VAL B 1 9 ? -14.766 23.5 30.297 1 83.62 9 VAL B CA 1
ATOM 2678 C C . VAL B 1 9 ? -14.422 23.578 31.781 1 83.62 9 VAL B C 1
ATOM 2680 O O . VAL B 1 9 ? -15.117 22.984 32.625 1 83.62 9 VAL B O 1
ATOM 2683 N N . ALA B 1 10 ? -13.438 24.328 32.062 1 87 10 ALA B N 1
ATOM 2684 C CA . ALA B 1 10 ? -12.992 24.516 33.438 1 87 10 ALA B CA 1
ATOM 2685 C C . ALA B 1 10 ? -14.102 25.141 34.281 1 87 10 ALA B C 1
ATOM 2687 O O . ALA B 1 10 ? -14.391 24.656 35.375 1 87 10 ALA B O 1
ATOM 2688 N N . ARG B 1 11 ? -14.703 26.078 33.781 1 87.5 11 ARG B N 1
ATOM 2689 C CA . ARG B 1 11 ? -15.781 26.766 34.469 1 87.5 11 ARG B CA 1
ATOM 2690 C C . ARG B 1 11 ? -16.969 25.844 34.719 1 87.5 11 ARG B C 1
ATOM 2692 O O . ARG B 1 11 ? -17.531 25.812 35.812 1 87.5 11 ARG B O 1
ATOM 2699 N N . HIS B 1 12 ? -17.219 25.141 33.719 1 88.31 12 HIS B N 1
ATOM 2700 C CA . HIS B 1 12 ? -18.375 24.25 33.812 1 88.31 12 HIS B CA 1
ATOM 2701 C C . HIS B 1 12 ? -18.109 23.109 34.781 1 88.31 12 HIS B C 1
ATOM 2703 O O . HIS B 1 12 ? -19 22.703 35.531 1 88.31 12 HIS B O 1
ATOM 2709 N N . ALA B 1 13 ? -16.953 22.641 34.781 1 87.25 13 ALA B N 1
ATOM 2710 C CA . ALA B 1 13 ? -16.562 21.5 35.594 1 87.25 13 ALA B CA 1
ATOM 2711 C C . ALA B 1 13 ? -16.188 21.969 37 1 87.25 13 ALA B C 1
ATOM 2713 O O . ALA B 1 13 ? -16.062 21.141 37.938 1 87.25 13 ALA B O 1
ATOM 2714 N N . GLY B 1 14 ? -16.047 23.234 37.156 1 89.38 14 GLY B N 1
ATOM 2715 C CA . GLY B 1 14 ? -15.656 23.781 38.469 1 89.38 14 GLY B CA 1
ATOM 2716 C C . GLY B 1 14 ? -14.219 23.469 38.812 1 89.38 14 GLY B C 1
ATOM 2717 O O . GLY B 1 14 ? -13.914 23.219 40 1 89.38 14 GLY B O 1
ATOM 2718 N N . VAL B 1 15 ? -13.461 23.281 37.844 1 88.94 15 VAL B N 1
ATOM 2719 C CA . VAL B 1 15 ? -12.047 22.984 38.062 1 88.94 15 VAL B CA 1
ATOM 2720 C C . VAL B 1 15 ? -11.18 24.016 37.375 1 88.94 15 VAL B C 1
ATOM 2722 O O . VAL B 1 15 ? -11.695 24.906 36.656 1 88.94 15 VAL B O 1
ATOM 2725 N N . SER B 1 16 ? -9.875 24.031 37.688 1 82 16 SER B N 1
ATOM 2726 C CA . SER B 1 16 ? -8.953 24.938 37 1 82 16 SER B CA 1
ATOM 2727 C C . SER B 1 16 ? -8.734 24.516 35.562 1 82 16 SER B C 1
ATOM 2729 O O . SER B 1 16 ? -8.969 23.375 35.188 1 82 16 SER B O 1
ATOM 2731 N N . GLU B 1 17 ? -8.312 25.422 34.656 1 81.06 17 GLU B N 1
ATOM 2732 C CA . GLU B 1 17 ? -7.957 25.109 33.281 1 81.06 17 GLU B CA 1
ATOM 2733 C C . GLU B 1 17 ? -6.852 24.062 33.219 1 81.06 17 GLU B C 1
ATOM 2735 O O . GLU B 1 17 ? -6.855 23.203 32.344 1 81.06 17 GLU B O 1
ATOM 2740 N N . LYS B 1 18 ? -5.984 24.156 34.188 1 76.75 18 LYS B N 1
ATOM 2741 C CA . LYS B 1 18 ? -4.898 23.188 34.281 1 76.75 18 LYS B CA 1
ATOM 2742 C C . LYS B 1 18 ? -5.434 21.781 34.562 1 76.75 18 LYS B C 1
ATOM 2744 O O . LYS B 1 18 ? -4.934 20.812 33.969 1 76.75 18 LYS B O 1
ATOM 2749 N N . THR B 1 19 ? -6.426 21.734 35.406 1 80.25 19 THR B N 1
ATOM 2750 C CA . THR B 1 19 ? -7.035 20.438 35.719 1 80.25 19 THR B CA 1
ATOM 2751 C C . THR B 1 19 ? -7.711 19.859 34.469 1 80.25 19 THR B C 1
ATOM 2753 O O . THR B 1 19 ? -7.609 18.656 34.219 1 80.25 19 THR B O 1
ATOM 2756 N N . VAL B 1 20 ? -8.359 20.688 33.656 1 79.06 20 VAL B N 1
ATOM 2757 C CA . VAL B 1 20 ? -8.984 20.234 32.438 1 79.06 20 VAL B CA 1
ATOM 2758 C C . VAL B 1 20 ? -7.914 19.719 31.469 1 79.06 20 VAL B C 1
ATOM 2760 O O . VAL B 1 20 ? -8.07 18.656 30.875 1 79.06 20 VAL B O 1
ATOM 2763 N N . SER B 1 21 ? -6.844 20.438 31.375 1 72.38 21 SER B N 1
ATOM 2764 C CA . SER B 1 21 ? -5.715 20.031 30.547 1 72.38 21 SER B CA 1
ATOM 2765 C C . SER B 1 21 ? -5.145 18.688 31 1 72.38 21 SER B C 1
ATOM 2767 O O . SER B 1 21 ? -4.844 17.828 30.172 1 72.38 21 SER B O 1
ATOM 2769 N N . ASN B 1 22 ? -5.109 18.594 32.281 1 72.31 22 ASN B N 1
ATOM 2770 C CA . ASN B 1 22 ? -4.578 17.359 32.875 1 72.31 22 ASN B CA 1
ATOM 2771 C C . ASN B 1 22 ? -5.473 16.156 32.562 1 72.31 22 ASN B C 1
ATOM 2773 O O . ASN B 1 22 ? -4.98 15.078 32.25 1 72.31 22 ASN B O 1
ATOM 2777 N N . VAL B 1 23 ? -6.672 16.375 32.594 1 74.44 23 VAL B N 1
ATOM 2778 C CA . VAL B 1 23 ? -7.621 15.305 32.312 1 74.44 23 VAL B CA 1
ATOM 2779 C C . VAL B 1 23 ? -7.562 14.945 30.828 1 74.44 23 VAL B C 1
ATOM 2781 O O . VAL B 1 23 ? -7.531 13.766 30.469 1 74.44 23 VAL B O 1
ATOM 2784 N N . ILE B 1 24 ? -7.465 15.961 30.031 1 69.38 24 ILE B N 1
ATOM 2785 C CA . ILE B 1 24 ? -7.445 15.789 28.578 1 69.38 24 ILE B CA 1
ATOM 2786 C C . ILE B 1 24 ? -6.176 15.039 28.172 1 69.38 24 ILE B C 1
ATOM 2788 O O . ILE B 1 24 ? -6.207 14.195 27.281 1 69.38 24 ILE B O 1
ATOM 2792 N N . ASN B 1 25 ? -5.125 15.203 28.984 1 61.12 25 ASN B N 1
ATOM 2793 C CA . ASN B 1 25 ? -3.834 14.602 28.688 1 61.12 25 ASN B CA 1
ATOM 2794 C C . ASN B 1 25 ? -3.598 13.336 29.516 1 61.12 25 ASN B C 1
ATOM 2796 O O . ASN B 1 25 ? -2.465 12.867 29.625 1 61.12 25 ASN B O 1
ATOM 2800 N N . ASP B 1 26 ? -4.559 12.898 30.031 1 65.12 26 ASP B N 1
ATOM 2801 C CA . ASP B 1 26 ? -4.574 11.68 30.844 1 65.12 26 ASP B CA 1
ATOM 2802 C C . ASP B 1 26 ? -3.467 11.711 31.891 1 65.12 26 ASP B C 1
ATOM 2804 O O . ASP B 1 26 ? -2.775 10.711 32.094 1 65.12 26 ASP B O 1
ATOM 2808 N N . TYR B 1 27 ? -3.299 12.828 32.469 1 60.75 27 TYR B N 1
ATOM 2809 C CA . TYR B 1 27 ? -2.342 12.969 33.562 1 60.75 27 TYR B CA 1
ATOM 2810 C C . TYR B 1 27 ? -2.738 12.102 34.75 1 60.75 27 TYR B C 1
ATOM 2812 O O . TYR B 1 27 ? -3.896 12.109 35.156 1 60.75 27 TYR B O 1
ATOM 2820 N N . ALA B 1 28 ? -1.862 11.258 35.125 1 66.12 28 ALA B N 1
ATOM 2821 C CA . ALA B 1 28 ? -2.105 10.188 36.094 1 66.12 28 ALA B CA 1
ATOM 2822 C C . ALA B 1 28 ? -2.582 10.742 37.438 1 66.12 28 ALA B C 1
ATOM 2824 O O . ALA B 1 28 ? -3.311 10.078 38.156 1 66.12 28 ALA B O 1
ATOM 2825 N N . HIS B 1 29 ? -2.256 11.844 37.781 1 67.81 29 HIS B N 1
ATOM 2826 C CA . HIS B 1 29 ? -2.516 12.305 39.156 1 67.81 29 HIS B CA 1
ATOM 2827 C C . HIS B 1 29 ? -3.838 13.062 39.219 1 67.81 29 HIS B C 1
ATOM 2829 O O . HIS B 1 29 ? -4.035 13.875 40.125 1 67.81 29 HIS B O 1
ATOM 2835 N N . VAL B 1 30 ? -4.703 12.805 38.375 1 76.81 30 VAL B N 1
ATOM 2836 C CA . VAL B 1 30 ? -6.039 13.383 38.469 1 76.81 30 VAL B CA 1
ATOM 2837 C C . VAL B 1 30 ? -7.02 12.344 39 1 76.81 30 VAL B C 1
ATOM 2839 O O . VAL B 1 30 ? -7.004 11.188 38.594 1 76.81 30 VAL B O 1
ATOM 2842 N N . SER B 1 31 ? -7.742 12.727 40.125 1 81 31 SER B N 1
ATOM 2843 C CA . SER B 1 31 ? -8.68 11.812 40.75 1 81 31 SER B CA 1
ATOM 2844 C C . SER B 1 31 ? -9.75 11.344 39.781 1 81 31 SER B C 1
ATOM 2846 O O . SER B 1 31 ? -10.062 12.055 38.812 1 81 31 SER B O 1
ATOM 2848 N N . ASP B 1 32 ? -10.328 10.219 40.031 1 82 32 ASP B N 1
ATOM 2849 C CA . ASP B 1 32 ? -11.359 9.648 39.188 1 82 32 ASP B CA 1
ATOM 2850 C C . ASP B 1 32 ? -12.586 10.555 39.125 1 82 32 ASP B C 1
ATOM 2852 O O . ASP B 1 32 ? -13.227 10.68 38.062 1 82 32 ASP B O 1
ATOM 2856 N N . ARG B 1 33 ? -12.883 11.062 40.219 1 83.31 33 ARG B N 1
ATOM 2857 C CA . ARG B 1 33 ? -14.039 11.953 40.281 1 83.31 33 ARG B CA 1
ATOM 2858 C C . ARG B 1 33 ? -13.844 13.18 39.406 1 83.31 33 ARG B C 1
ATOM 2860 O O . ARG B 1 33 ? -14.727 13.547 38.625 1 83.31 33 ARG B O 1
ATOM 2867 N N . THR B 1 34 ? -12.688 13.766 39.5 1 84.94 34 THR B N 1
ATOM 2868 C CA . THR B 1 34 ? -12.359 14.953 38.719 1 84.94 34 THR B CA 1
ATOM 2869 C C . THR B 1 34 ? -12.328 14.625 37.219 1 84.94 34 THR B C 1
ATOM 2871 O O . THR B 1 34 ? -12.836 15.398 36.406 1 84.94 34 THR B O 1
ATOM 2874 N N . ARG B 1 35 ? -11.797 13.586 36.875 1 84.5 35 ARG B N 1
ATOM 2875 C CA . ARG B 1 35 ? -11.75 13.117 35.5 1 84.5 35 ARG B CA 1
ATOM 2876 C C . ARG B 1 35 ? -13.156 12.977 34.906 1 84.5 35 ARG B C 1
ATOM 2878 O O . ARG B 1 35 ? -13.414 13.391 33.781 1 84.5 35 ARG B O 1
ATOM 2885 N N . GLN B 1 36 ? -13.938 12.391 35.719 1 85.38 36 GLN B N 1
ATOM 2886 C CA . GLN B 1 36 ? -15.312 12.18 35.281 1 85.38 36 GLN B CA 1
ATOM 2887 C C . GLN B 1 36 ? -16.031 13.508 35.062 1 85.38 36 GLN B C 1
ATOM 2889 O O . GLN B 1 36 ? -16.703 13.688 34.062 1 85.38 36 GLN B O 1
ATOM 2894 N N . VAL B 1 37 ? -15.93 14.414 36.031 1 85.75 37 VAL B N 1
ATOM 2895 C CA . VAL B 1 37 ? -16.625 15.703 35.938 1 85.75 37 VAL B CA 1
ATOM 2896 C C . VAL B 1 37 ? -16.125 16.484 34.75 1 85.75 37 VAL B C 1
ATOM 2898 O O . VAL B 1 37 ? -16.906 17.125 34.031 1 85.75 37 VAL B O 1
ATOM 2901 N N . VAL B 1 38 ? -14.812 16.438 34.438 1 85.19 38 VAL B N 1
ATOM 2902 C CA . VAL B 1 38 ? -14.211 17.156 33.312 1 85.19 38 VAL B CA 1
ATOM 2903 C C . VAL B 1 38 ? -14.672 16.516 32 1 85.19 38 VAL B C 1
ATOM 2905 O O . VAL B 1 38 ? -15.031 17.234 31.062 1 85.19 38 VAL B O 1
ATOM 2908 N N . ARG B 1 39 ? -14.648 15.266 32 1 79.44 39 ARG B N 1
ATOM 2909 C CA . ARG B 1 39 ? -15.086 14.57 30.797 1 79.44 39 ARG B CA 1
ATOM 2910 C C . ARG B 1 39 ? -16.547 14.875 30.484 1 79.44 39 ARG B C 1
ATOM 2912 O O . ARG B 1 39 ? -16.922 15.078 29.328 1 79.44 39 ARG B O 1
ATOM 2919 N N . GLU B 1 40 ? -17.359 14.898 31.5 1 81 40 GLU B N 1
ATOM 2920 C CA . GLU B 1 40 ? -18.766 15.25 31.344 1 81 40 GLU B CA 1
ATOM 2921 C C . GLU B 1 40 ? -18.922 16.672 30.828 1 81 40 GLU B C 1
ATOM 2923 O O . GLU B 1 40 ? -19.781 16.953 29.984 1 81 40 GLU B O 1
ATOM 2928 N N . ALA B 1 41 ? -18.156 17.594 31.375 1 81.31 41 ALA B N 1
ATOM 2929 C CA . ALA B 1 41 ? -18.172 18.984 30.922 1 81.31 41 ALA B CA 1
ATOM 2930 C C . ALA B 1 41 ? -17.75 19.109 29.469 1 81.31 41 ALA B C 1
ATOM 2932 O O . ALA B 1 41 ? -18.344 19.859 28.703 1 81.31 41 ALA B O 1
ATOM 2933 N N . ILE B 1 42 ? -16.703 18.359 29.109 1 74.81 42 ILE B N 1
ATOM 2934 C CA . ILE B 1 42 ? -16.203 18.344 27.734 1 74.81 42 ILE B CA 1
ATOM 2935 C C . ILE B 1 42 ? -17.312 17.875 26.797 1 74.81 42 ILE B C 1
ATOM 2937 O O . ILE B 1 42 ? -17.547 18.5 25.75 1 74.81 42 ILE B O 1
ATOM 2941 N N . GLU B 1 43 ? -17.953 16.906 27.25 1 72.38 43 GLU B N 1
ATOM 2942 C CA . GLU B 1 43 ? -19.062 16.359 26.469 1 72.38 43 GLU B CA 1
ATOM 2943 C C . GLU B 1 43 ? -20.219 17.344 26.375 1 72.38 43 GLU B C 1
ATOM 2945 O O . GLU B 1 43 ? -20.797 17.547 25.312 1 72.38 43 GLU B O 1
ATOM 2950 N N . HIS B 1 44 ? -20.547 17.891 27.531 1 74.12 44 HIS B N 1
ATOM 2951 C CA . HIS B 1 44 ? -21.688 18.797 27.625 1 74.12 44 HIS B CA 1
ATOM 2952 C C . HIS B 1 44 ? -21.469 20.047 26.797 1 74.12 44 HIS B C 1
ATOM 2954 O O . HIS B 1 44 ? -22.391 20.516 26.109 1 74.12 44 HIS B O 1
ATOM 2960 N N . LEU B 1 45 ? -20.203 20.594 26.859 1 72.38 45 LEU B N 1
ATOM 2961 C CA . LEU B 1 45 ? -19.906 21.859 26.203 1 72.38 45 LEU B CA 1
ATOM 2962 C C . LEU B 1 45 ? -19.484 21.625 24.75 1 72.38 45 LEU B C 1
ATOM 2964 O O . LEU B 1 45 ? -19.453 22.562 23.953 1 72.38 45 LEU B O 1
ATOM 2968 N N . GLY B 1 46 ? -19.281 20.344 24.547 1 62.44 46 GLY B N 1
ATOM 2969 C CA . GLY B 1 46 ? -18.797 20 23.219 1 62.44 46 GLY B CA 1
ATOM 2970 C C . GLY B 1 46 ? -17.375 20.469 22.953 1 62.44 46 GLY B C 1
ATOM 2971 O O . GLY B 1 46 ? -17.062 20.891 21.844 1 62.44 46 GLY B O 1
ATOM 2972 N N . TYR B 1 47 ? -16.672 20.594 24.172 1 59.47 47 TYR B N 1
ATOM 2973 C CA . TYR B 1 47 ? -15.281 21.031 24.078 1 59.47 47 TYR B CA 1
ATOM 2974 C C . TYR B 1 47 ? -14.445 20 23.344 1 59.47 47 TYR B C 1
ATOM 2976 O O . TYR B 1 47 ? -14.523 18.797 23.625 1 59.47 47 TYR B O 1
ATOM 2984 N N . ARG B 1 48 ? -13.898 20.297 22.453 1 52.28 48 ARG B N 1
ATOM 2985 C CA . ARG B 1 48 ? -13.023 19.406 21.703 1 52.28 48 ARG B CA 1
ATOM 2986 C C . ARG B 1 48 ? -11.562 19.781 21.906 1 52.28 48 ARG B C 1
ATOM 2988 O O . ARG B 1 48 ? -11.195 20.953 21.859 1 52.28 48 ARG B O 1
ATOM 2995 N N . VAL B 1 49 ? -10.852 18.781 22.641 1 46.69 49 VAL B N 1
ATOM 2996 C CA . VAL B 1 49 ? -9.422 19 22.828 1 46.69 49 VAL B CA 1
ATOM 2997 C C . VAL B 1 49 ? -8.773 19.375 21.5 1 46.69 49 VAL B C 1
ATOM 2999 O O . VAL B 1 49 ? -8.945 18.656 20.5 1 46.69 49 VAL B O 1
ATOM 3002 N N . ASN B 1 50 ? -8.648 20.562 21.375 1 42 50 ASN B N 1
ATOM 3003 C CA . ASN B 1 50 ? -7.832 20.922 20.219 1 42 50 ASN B CA 1
ATOM 3004 C C . ASN B 1 50 ? -6.465 20.25 20.266 1 42 50 ASN B C 1
ATOM 3006 O O . ASN B 1 50 ? -5.656 20.547 21.141 1 42 50 ASN B O 1
ATOM 3010 N N . LEU B 1 51 ? -6.379 19.016 20.062 1 41.78 51 LEU B N 1
ATOM 3011 C CA . LEU B 1 51 ? -5.055 18.406 20.031 1 41.78 51 LEU B CA 1
ATOM 3012 C C . LEU B 1 51 ? -3.992 19.422 19.625 1 41.78 51 LEU B C 1
ATOM 3014 O O . LEU B 1 51 ? -2.854 19.359 20.094 1 41.78 51 LEU B O 1
ATOM 3018 N N . ALA B 1 52 ? -4.418 20.297 18.719 1 40.06 52 ALA B N 1
ATOM 3019 C CA . ALA B 1 52 ? -3.518 21.422 18.422 1 40.06 52 ALA B CA 1
ATOM 3020 C C . ALA B 1 52 ? -3.293 22.266 19.672 1 40.06 52 ALA B C 1
ATOM 3022 O O . ALA B 1 52 ? -2.211 22.828 19.859 1 40.06 52 ALA B O 1
ATOM 3023 N N . GLY B 1 53 ? -4.25 22.312 20.516 1 42.34 53 GLY B N 1
ATOM 3024 C CA . GLY B 1 53 ? -4.168 23.094 21.734 1 42.34 53 GLY B CA 1
ATOM 3025 C C . GLY B 1 53 ? -3.184 22.531 22.734 1 42.34 53 GLY B C 1
ATOM 3026 O O . GLY B 1 53 ? -2.516 23.297 23.453 1 42.34 53 GLY B O 1
ATOM 3027 N N . ARG B 1 54 ? -3.301 21.281 22.938 1 41.91 54 ARG B N 1
ATOM 3028 C CA . ARG B 1 54 ? -2.348 20.719 23.891 1 41.91 54 ARG B CA 1
ATOM 3029 C C . ARG B 1 54 ? -0.914 21.047 23.484 1 41.91 54 ARG B C 1
ATOM 3031 O O . ARG B 1 54 ? -0.08 21.344 24.344 1 41.91 54 ARG B O 1
ATOM 3038 N N . HIS B 1 55 ? -0.578 20.75 22.234 1 43.34 55 HIS B N 1
ATOM 3039 C CA . HIS B 1 55 ? 0.785 20.938 21.75 1 43.34 55 HIS B CA 1
ATOM 3040 C C . HIS B 1 55 ? 1.118 22.422 21.609 1 43.34 55 HIS B C 1
ATOM 3042 O O . HIS B 1 55 ? 2.281 22.812 21.719 1 43.34 55 HIS B O 1
ATOM 3048 N N . LEU B 1 56 ? 0.05 23.281 21.562 1 43.34 56 LEU B N 1
ATOM 3049 C CA . LEU B 1 56 ? 0.301 24.719 21.438 1 43.34 56 LEU B CA 1
ATOM 3050 C C . LEU B 1 56 ? 1.022 25.266 22.656 1 43.34 56 LEU B C 1
ATOM 3052 O O . LEU B 1 56 ? 1.786 26.234 22.562 1 43.34 56 LEU B O 1
ATOM 3056 N N . ARG B 1 57 ? 0.789 24.75 23.75 1 44.72 57 ARG B N 1
ATOM 3057 C CA . ARG B 1 57 ? 1.47 25.453 24.844 1 44.72 57 ARG B CA 1
ATOM 3058 C C . ARG B 1 57 ? 2.982 25.406 24.656 1 44.72 57 ARG B C 1
ATOM 3060 O O . ARG B 1 57 ? 3.686 26.359 25.031 1 44.72 57 ARG B O 1
ATOM 3067 N N . LYS B 1 58 ? 3.504 24.312 24.188 1 52.03 58 LYS B N 1
ATOM 3068 C CA . LYS B 1 58 ? 4.961 24.25 24.125 1 52.03 58 LYS B CA 1
ATOM 3069 C C . LYS B 1 58 ? 5.473 24.578 22.734 1 52.03 58 LYS B C 1
ATOM 3071 O O . LYS B 1 58 ? 6.637 24.344 22.406 1 52.03 58 LYS B O 1
ATOM 3076 N N . GLY B 1 59 ? 4.574 25.188 21.906 1 62.09 59 GLY B N 1
ATOM 3077 C CA . GLY B 1 59 ? 5.012 25.531 20.562 1 62.09 59 GLY B CA 1
ATOM 3078 C C . GLY B 1 59 ? 5.066 24.328 19.625 1 62.09 59 GLY B C 1
ATOM 3079 O O . GLY B 1 59 ? 5.715 24.375 18.578 1 62.09 59 GLY B O 1
ATOM 3080 N N . ARG B 1 60 ? 4.59 23.219 20.219 1 74.69 60 ARG B N 1
ATOM 3081 C CA . ARG B 1 60 ? 4.574 22 19.406 1 74.69 60 ARG B CA 1
ATOM 3082 C C . ARG B 1 60 ? 3.148 21.625 19.016 1 74.69 60 ARG B C 1
ATOM 3084 O O . ARG B 1 60 ? 2.209 21.844 19.781 1 74.69 60 ARG B O 1
ATOM 3091 N N . THR B 1 61 ? 3.025 21.078 17.859 1 74.88 61 THR B N 1
ATOM 3092 C CA . THR B 1 61 ? 1.723 20.641 17.359 1 74.88 61 THR B CA 1
ATOM 3093 C C . THR B 1 61 ? 1.471 19.172 17.703 1 74.88 61 THR B C 1
ATOM 3095 O O . THR B 1 61 ? 0.322 18.734 17.75 1 74.88 61 THR B O 1
ATOM 3098 N N . GLY B 1 62 ? 2.553 18.422 17.922 1 81.88 62 GLY B N 1
ATOM 3099 C CA . GLY B 1 62 ? 2.438 16.984 18.125 1 81.88 62 GLY B CA 1
ATOM 3100 C C . GLY B 1 62 ? 2.232 16.219 16.828 1 81.88 62 GLY B C 1
ATOM 3101 O O . GLY B 1 62 ? 1.945 15.023 16.844 1 81.88 62 GLY B O 1
ATOM 3102 N N . ILE B 1 63 ? 2.432 16.906 15.727 1 84.31 63 ILE B N 1
ATOM 3103 C CA . ILE B 1 63 ? 2.215 16.297 14.414 1 84.31 63 ILE B CA 1
ATOM 3104 C C . ILE B 1 63 ? 3.539 16.219 13.664 1 84.31 63 ILE B C 1
ATOM 3106 O O . ILE B 1 63 ? 4.316 17.172 13.648 1 84.31 63 ILE B O 1
ATOM 3110 N N . ILE B 1 64 ? 3.799 15.07 13.117 1 90.88 64 ILE B N 1
ATOM 3111 C CA . ILE B 1 64 ? 4.926 14.938 12.203 1 90.88 64 ILE B CA 1
ATOM 3112 C C . ILE B 1 64 ? 4.43 14.469 10.836 1 90.88 64 ILE B C 1
ATOM 3114 O O . ILE B 1 64 ? 3.377 13.836 10.742 1 90.88 64 ILE B O 1
ATOM 3118 N N . ALA B 1 65 ? 5.203 14.805 9.844 1 91.31 65 ALA B N 1
ATOM 3119 C CA . ALA B 1 65 ? 4.844 14.398 8.484 1 91.31 65 ALA B CA 1
ATOM 3120 C C . ALA B 1 65 ? 5.766 13.289 7.984 1 91.31 65 ALA B C 1
ATOM 3122 O O . ALA B 1 65 ? 6.977 13.328 8.219 1 91.31 65 ALA B O 1
ATOM 3123 N N . LEU B 1 66 ? 5.148 12.289 7.422 1 94.5 66 LEU B N 1
ATOM 3124 C CA . LEU B 1 66 ? 5.875 11.289 6.645 1 94.5 66 LEU B CA 1
ATOM 3125 C C . LEU B 1 66 ? 5.629 11.484 5.152 1 94.5 66 LEU B C 1
ATOM 3127 O O . LEU B 1 66 ? 4.488 11.414 4.691 1 94.5 66 LEU B O 1
ATOM 3131 N N . VAL B 1 67 ? 6.727 11.734 4.434 1 92.88 67 VAL B N 1
ATOM 3132 C CA . VAL B 1 67 ? 6.629 11.984 3.002 1 92.88 67 VAL B CA 1
ATOM 3133 C C . VAL B 1 67 ? 7.293 10.852 2.229 1 92.8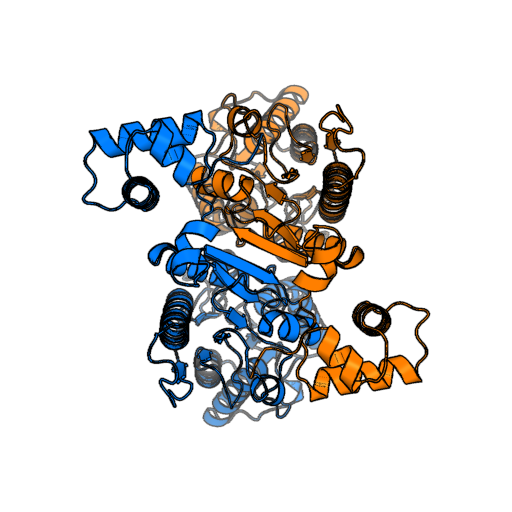8 67 VAL B C 1
ATOM 3135 O O . VAL B 1 67 ? 8.5 10.641 2.346 1 92.88 67 VAL B O 1
ATOM 3138 N N . VAL B 1 68 ? 6.453 10.156 1.464 1 92.94 68 VAL B N 1
ATOM 3139 C CA . VAL B 1 68 ? 6.957 9.023 0.698 1 92.94 68 VAL B CA 1
ATOM 3140 C C . VAL B 1 68 ? 6.613 9.195 -0.779 1 92.94 68 VAL B C 1
ATOM 3142 O O . VAL B 1 68 ? 5.648 9.891 -1.118 1 92.94 68 VAL B O 1
ATOM 3145 N N . PRO B 1 69 ? 7.383 8.562 -1.658 1 89.75 69 PRO B N 1
ATOM 3146 C CA . PRO B 1 69 ? 7.156 8.773 -3.09 1 89.75 69 PRO B CA 1
ATOM 3147 C C . PRO B 1 69 ? 5.863 8.133 -3.582 1 89.75 69 PRO B C 1
ATOM 3149 O O . PRO B 1 69 ? 5.109 8.75 -4.34 1 89.75 69 PRO B O 1
ATOM 3152 N N . GLU B 1 70 ? 5.648 6.875 -3.17 1 90.06 70 GLU B N 1
ATOM 3153 C CA . GLU B 1 70 ? 4.52 6.113 -3.693 1 90.06 70 GLU B CA 1
ATOM 3154 C C . GLU B 1 70 ? 3.959 5.16 -2.639 1 90.06 70 GLU B C 1
ATOM 3156 O O . GLU B 1 70 ? 4.566 4.133 -2.336 1 90.06 70 GLU B O 1
ATOM 3161 N N . LEU B 1 71 ? 2.738 5.387 -2.24 1 88.12 71 LEU B N 1
ATOM 3162 C CA . LEU B 1 71 ? 2.145 4.574 -1.183 1 88.12 71 LEU B CA 1
ATOM 3163 C C . LEU B 1 71 ? 1.664 3.236 -1.732 1 88.12 71 LEU B C 1
ATOM 3165 O O . LEU B 1 71 ? 1.447 2.291 -0.972 1 88.12 71 LEU B O 1
ATOM 3169 N N . ASP B 1 72 ? 1.47 3.16 -3.039 1 89 72 ASP B N 1
ATOM 3170 C CA . ASP B 1 72 ? 0.976 1.91 -3.607 1 89 72 ASP B CA 1
ATOM 3171 C C . ASP B 1 72 ? 2.127 0.957 -3.922 1 89 72 ASP B C 1
ATOM 3173 O O . ASP B 1 72 ? 1.917 -0.106 -4.512 1 89 72 ASP B O 1
ATOM 3177 N N . ILE B 1 73 ? 3.344 1.306 -3.613 1 91.94 73 ILE B N 1
ATOM 3178 C CA . ILE B 1 73 ? 4.453 0.373 -3.455 1 91.94 73 ILE B CA 1
ATOM 3179 C C . ILE B 1 73 ? 4.492 -0.146 -2.018 1 91.94 73 ILE B C 1
ATOM 3181 O O . ILE B 1 73 ? 4.695 0.625 -1.078 1 91.94 73 ILE B O 1
ATOM 3185 N N . PRO B 1 74 ? 4.395 -1.444 -1.882 1 94.31 74 PRO B N 1
ATOM 3186 C CA . PRO B 1 74 ? 4.137 -2.012 -0.556 1 94.31 74 PRO B CA 1
ATOM 3187 C C . PRO B 1 74 ? 5.223 -1.654 0.457 1 94.31 74 PRO B C 1
ATOM 3189 O O . PRO B 1 74 ? 4.93 -1.469 1.642 1 94.31 74 PRO B O 1
ATOM 3192 N N . TYR B 1 75 ? 6.441 -1.479 0.051 1 93.44 75 TYR B N 1
ATOM 3193 C CA . TYR B 1 75 ? 7.52 -1.132 0.966 1 93.44 75 TYR B CA 1
ATOM 3194 C C . TYR B 1 75 ? 7.199 0.144 1.734 1 93.44 75 TYR B C 1
ATOM 3196 O O . TYR B 1 75 ? 7.328 0.187 2.961 1 93.44 75 TYR B O 1
ATOM 3204 N N . PHE B 1 76 ? 6.688 1.118 1.068 1 93.5 76 PHE B N 1
ATOM 3205 C CA . PHE B 1 76 ? 6.445 2.422 1.676 1 93.5 76 PHE B CA 1
ATOM 3206 C C . PHE B 1 76 ? 5.223 2.375 2.586 1 93.5 76 PHE B C 1
ATOM 3208 O O . PHE B 1 76 ? 5.191 3.035 3.625 1 93.5 76 PHE B O 1
ATOM 3215 N N . ALA B 1 77 ? 4.23 1.656 2.16 1 93.19 77 ALA B N 1
ATOM 3216 C CA . ALA B 1 77 ? 3.051 1.507 3.008 1 93.19 77 ALA B CA 1
ATOM 3217 C C . ALA B 1 77 ? 3.395 0.775 4.301 1 93.19 77 ALA B C 1
ATOM 3219 O O . ALA B 1 77 ? 2.932 1.156 5.379 1 93.19 77 ALA B O 1
ATOM 3220 N N . GLU B 1 78 ? 4.18 -0.289 4.16 1 94.31 78 GLU B N 1
ATOM 3221 C CA . GLU B 1 78 ? 4.613 -1.033 5.34 1 94.31 78 GLU B CA 1
ATOM 3222 C C . GLU B 1 78 ? 5.488 -0.171 6.246 1 94.31 78 GLU B C 1
ATOM 3224 O O . GLU B 1 78 ? 5.348 -0.209 7.469 1 94.31 78 GLU B O 1
ATOM 3229 N N . LEU B 1 79 ? 6.359 0.58 5.652 1 94.25 79 LEU B N 1
ATOM 3230 C CA . LEU B 1 79 ? 7.195 1.503 6.414 1 94.25 79 LEU B CA 1
ATOM 3231 C C . LEU B 1 79 ? 6.34 2.529 7.148 1 94.25 79 LEU B C 1
ATOM 3233 O O . LEU B 1 79 ? 6.586 2.826 8.32 1 94.25 79 LEU B O 1
ATOM 3237 N N . ALA B 1 80 ? 5.367 3.045 6.477 1 93.81 80 ALA B N 1
ATOM 3238 C CA . ALA B 1 80 ? 4.457 4.02 7.074 1 93.81 80 ALA B CA 1
ATOM 3239 C C . ALA B 1 80 ? 3.773 3.439 8.312 1 93.81 80 ALA B C 1
ATOM 3241 O O . ALA B 1 80 ? 3.646 4.121 9.336 1 93.81 80 ALA B O 1
ATOM 3242 N N . ARG B 1 81 ? 3.369 2.21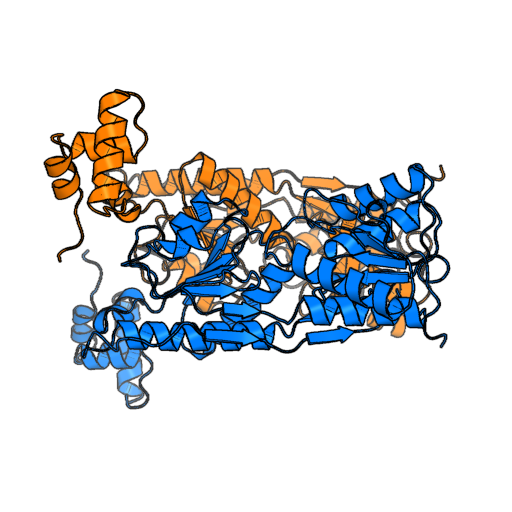7 8.227 1 92.75 81 ARG B N 1
ATOM 3243 C CA . ARG B 1 81 ? 2.732 1.559 9.359 1 92.75 81 ARG B CA 1
ATOM 3244 C C . ARG B 1 81 ? 3.668 1.521 10.562 1 92.75 81 ARG B C 1
ATOM 3246 O O . ARG B 1 81 ? 3.246 1.79 11.695 1 92.75 81 ARG B O 1
ATOM 3253 N N . HIS B 1 82 ? 4.898 1.2 10.359 1 95.44 82 HIS B N 1
ATOM 3254 C CA . HIS B 1 82 ? 5.883 1.146 11.438 1 95.44 82 HIS B CA 1
ATOM 3255 C C . HIS B 1 82 ? 6.145 2.533 12.016 1 95.44 82 HIS B C 1
ATOM 3257 O O . HIS B 1 82 ? 6.293 2.686 13.227 1 95.44 82 HIS B O 1
ATOM 3263 N N . VAL B 1 83 ? 6.195 3.543 11.141 1 96.19 83 VAL B N 1
ATOM 3264 C CA . VAL B 1 83 ? 6.418 4.91 11.594 1 96.19 83 VAL B CA 1
ATOM 3265 C C . VAL B 1 83 ? 5.25 5.367 12.461 1 96.19 83 VAL B C 1
ATOM 3267 O O . VAL B 1 83 ? 5.449 5.969 13.523 1 96.19 83 VAL B O 1
ATOM 3270 N N . ILE B 1 84 ? 4.074 5.07 12.016 1 92.5 84 ILE B N 1
ATOM 3271 C CA . ILE B 1 84 ? 2.869 5.445 12.75 1 92.5 84 ILE B CA 1
ATOM 3272 C C . ILE B 1 84 ? 2.879 4.793 14.133 1 92.5 84 ILE B C 1
ATOM 3274 O O . ILE B 1 84 ? 2.619 5.453 15.141 1 92.5 84 ILE B O 1
ATOM 3278 N N . ARG B 1 85 ? 3.182 3.533 14.188 1 91.88 85 ARG B N 1
ATOM 3279 C CA . ARG B 1 85 ? 3.217 2.809 15.453 1 91.88 85 ARG B CA 1
ATOM 3280 C C . ARG B 1 85 ? 4.246 3.416 16.406 1 91.88 85 ARG B C 1
ATOM 3282 O O . ARG B 1 85 ? 3.951 3.65 17.578 1 91.88 85 ARG B O 1
ATOM 3289 N N . GLU B 1 86 ? 5.422 3.662 15.891 1 95.06 86 GLU B N 1
ATOM 3290 C CA . GLU B 1 86 ? 6.484 4.254 16.688 1 95.06 86 GLU B CA 1
ATOM 3291 C C . GLU B 1 86 ? 6.094 5.641 17.188 1 95.06 86 GLU B C 1
ATOM 3293 O O . GLU B 1 86 ? 6.379 6 18.344 1 95.06 86 GLU B O 1
ATOM 3298 N N . ALA B 1 87 ? 5.492 6.414 16.328 1 92.81 87 ALA B N 1
ATOM 3299 C CA . ALA B 1 87 ? 5.059 7.766 16.672 1 92.81 87 ALA B CA 1
ATOM 3300 C C . ALA B 1 87 ? 3.975 7.734 17.75 1 92.81 87 ALA B C 1
ATOM 3302 O O . ALA B 1 87 ? 3.971 8.57 18.656 1 92.81 87 ALA B O 1
ATOM 3303 N N . GLU B 1 88 ? 3.094 6.809 17.594 1 86.31 88 GLU B N 1
ATOM 3304 C CA . GLU B 1 88 ? 2.01 6.66 18.562 1 86.31 88 GLU B CA 1
ATOM 3305 C C . GLU B 1 88 ? 2.553 6.41 19.969 1 86.31 88 GLU B C 1
ATOM 3307 O O . GLU B 1 88 ? 2.025 6.938 20.953 1 86.31 88 GLU B O 1
ATOM 3312 N N . GLU B 1 89 ? 3.58 5.621 20.062 1 90.12 89 GLU B N 1
ATOM 3313 C CA . GLU B 1 89 ? 4.219 5.332 21.344 1 90.12 89 GLU B CA 1
ATOM 3314 C C . GLU B 1 89 ? 4.77 6.605 21.984 1 90.12 89 GLU B C 1
ATOM 3316 O O . GLU B 1 89 ? 5.004 6.648 23.188 1 90.12 89 GLU B O 1
ATOM 3321 N N . ARG B 1 90 ? 4.879 7.641 21.188 1 88.06 90 ARG B N 1
ATOM 3322 C CA . ARG B 1 90 ? 5.441 8.906 21.656 1 88.06 90 ARG B CA 1
ATOM 3323 C C . ARG B 1 90 ? 4.395 10.016 21.625 1 88.06 90 ARG B C 1
ATOM 3325 O O . ARG B 1 90 ? 4.734 11.195 21.703 1 88.06 90 ARG B O 1
ATOM 3332 N N . SER B 1 91 ? 3.191 9.594 21.375 1 84.69 91 SER B N 1
ATOM 3333 C CA . SER B 1 91 ? 2.033 10.484 21.359 1 84.69 91 SER B CA 1
ATOM 3334 C C . SER B 1 91 ? 2.133 11.5 20.234 1 84.69 91 SER B C 1
ATOM 3336 O O . SER B 1 91 ? 1.789 12.672 20.422 1 84.69 91 SER B O 1
ATOM 3338 N N . LEU B 1 92 ? 2.768 11.102 19.188 1 86.25 92 LEU B N 1
ATOM 3339 C CA . LEU B 1 92 ? 2.822 11.898 17.969 1 86.25 92 LEU B CA 1
ATOM 3340 C C . LEU B 1 92 ? 1.806 11.398 16.938 1 86.25 92 LEU B C 1
ATOM 3342 O O . LEU B 1 92 ? 1.603 10.188 16.812 1 86.25 92 LEU B O 1
ATOM 3346 N N . THR B 1 93 ? 1.189 12.336 16.281 1 83.94 93 THR B N 1
ATOM 3347 C CA . THR B 1 93 ? 0.323 12.016 15.148 1 83.94 93 THR B CA 1
ATOM 3348 C C . THR B 1 93 ? 1.089 12.117 13.828 1 83.94 93 THR B C 1
ATOM 3350 O O . THR B 1 93 ? 1.842 13.07 13.617 1 83.94 93 THR B O 1
ATOM 3353 N N . VAL B 1 94 ? 0.859 11.109 12.992 1 90 94 VAL B N 1
ATOM 3354 C CA . VAL B 1 94 ? 1.564 11.117 11.711 1 90 94 VAL B CA 1
ATOM 3355 C C . VAL B 1 94 ? 0.592 11.453 10.586 1 90 94 VAL B C 1
ATOM 3357 O O . VAL B 1 94 ? -0.456 10.82 10.445 1 90 94 VAL B O 1
ATOM 3360 N N . LEU B 1 95 ? 0.967 12.469 9.852 1 87.81 95 LEU B N 1
ATOM 3361 C CA . LEU B 1 95 ? 0.309 12.75 8.586 1 87.81 95 LEU B CA 1
ATOM 3362 C C . LEU B 1 95 ? 1.193 12.344 7.41 1 87.81 95 LEU B C 1
ATOM 3364 O O . LEU B 1 95 ? 2.387 12.648 7.391 1 87.81 95 LEU B O 1
ATOM 3368 N N . ILE B 1 96 ? 0.531 11.68 6.512 1 91.69 96 ILE B N 1
ATOM 3369 C CA . ILE B 1 96 ? 1.307 11.133 5.406 1 91.69 96 ILE B CA 1
ATOM 3370 C C . ILE B 1 96 ? 1.024 11.93 4.137 1 91.69 96 ILE B C 1
ATOM 3372 O O . ILE B 1 96 ? -0.122 12.297 3.867 1 91.69 96 ILE B O 1
ATOM 3376 N N . HIS B 1 97 ? 2.105 12.195 3.436 1 88.44 97 HIS B N 1
ATOM 3377 C CA . HIS B 1 97 ? 2.012 12.852 2.133 1 88.44 97 HIS B CA 1
ATOM 3378 C C . HIS B 1 97 ? 2.777 12.07 1.07 1 88.44 97 HIS B C 1
ATOM 3380 O O . HIS B 1 97 ? 3.908 11.633 1.305 1 88.44 97 HIS B O 1
ATOM 3386 N N . GLN B 1 98 ? 2.062 11.812 -0.003 1 89.06 98 GLN B N 1
ATOM 3387 C CA . GLN B 1 98 ? 2.729 11.195 -1.149 1 89.06 98 GLN B CA 1
ATOM 3388 C C . GLN B 1 98 ? 3.262 12.258 -2.105 1 89.06 98 GLN B C 1
ATOM 3390 O O . GLN B 1 98 ? 2.494 13.062 -2.645 1 89.06 98 GLN B O 1
ATOM 3395 N N . SER B 1 99 ? 4.57 12.219 -2.432 1 87.31 99 SER B N 1
ATOM 3396 C CA . SER B 1 99 ? 5.203 13.273 -3.227 1 87.31 99 SER B CA 1
ATOM 3397 C C . SER B 1 99 ? 5.184 12.922 -4.711 1 87.31 99 SER B C 1
ATOM 3399 O O . SER B 1 99 ? 5.395 13.789 -5.559 1 87.31 99 SER B O 1
ATOM 3401 N N . GLY B 1 100 ? 5.02 11.57 -5.031 1 83.75 100 GLY B N 1
ATOM 3402 C CA . GLY B 1 100 ? 5.094 11.133 -6.414 1 83.75 100 GLY B CA 1
ATOM 3403 C C . GLY B 1 100 ? 6.492 11.227 -6.992 1 83.75 100 GLY B C 1
ATOM 3404 O O . GLY B 1 100 ? 6.66 11.383 -8.203 1 83.75 100 GLY B O 1
ATOM 3405 N N . ALA B 1 101 ? 7.477 11.312 -6.188 1 82.5 101 ALA B N 1
ATOM 3406 C CA . ALA B 1 101 ? 8.875 11.438 -6.586 1 82.5 101 ALA B CA 1
ATOM 3407 C C . ALA B 1 101 ? 9.102 12.703 -7.406 1 82.5 101 ALA B C 1
ATOM 3409 O O . ALA B 1 101 ? 9.945 12.734 -8.305 1 82.5 101 ALA B O 1
ATOM 3410 N N . ASP B 1 102 ? 8.273 13.641 -7.141 1 84 102 ASP B N 1
ATOM 3411 C CA . ASP B 1 102 ? 8.383 14.93 -7.809 1 84 102 ASP B CA 1
ATOM 3412 C C . ASP B 1 102 ? 9.18 15.922 -6.965 1 84 102 ASP B C 1
ATOM 3414 O O . ASP B 1 102 ? 8.891 16.125 -5.781 1 84 102 ASP B O 1
ATOM 3418 N N . ARG B 1 103 ? 10.133 16.531 -7.598 1 82.94 103 ARG B N 1
ATOM 3419 C CA . ARG B 1 103 ? 11.055 17.391 -6.871 1 82.94 103 ARG B CA 1
ATOM 3420 C C . ARG B 1 103 ? 10.312 18.547 -6.211 1 82.94 103 ARG B C 1
ATOM 3422 O O . ARG B 1 103 ? 10.562 18.875 -5.047 1 82.94 103 ARG B O 1
ATOM 3429 N N . ASP B 1 104 ? 9.398 19.094 -6.922 1 77.88 104 ASP B N 1
ATOM 3430 C CA . ASP B 1 104 ? 8.656 20.234 -6.379 1 77.88 104 ASP B CA 1
ATOM 3431 C C . ASP B 1 104 ? 7.82 19.812 -5.172 1 77.88 104 ASP B C 1
ATOM 3433 O O . ASP B 1 104 ? 7.73 20.547 -4.188 1 77.88 104 ASP B O 1
ATOM 3437 N N . HIS B 1 105 ? 7.285 18.672 -5.223 1 79.88 105 HIS B N 1
ATOM 3438 C CA . HIS B 1 105 ? 6.48 18.172 -4.113 1 79.88 105 HIS B CA 1
ATOM 3439 C C . HIS B 1 105 ? 7.348 17.859 -2.898 1 79.88 105 HIS B C 1
ATOM 3441 O O . HIS B 1 105 ? 6.949 18.109 -1.762 1 79.88 105 HIS B O 1
ATOM 3447 N N . GLU B 1 106 ? 8.453 17.312 -3.162 1 84.75 106 GLU B N 1
ATOM 3448 C CA . GLU B 1 106 ? 9.359 17 -2.062 1 84.75 106 GLU B CA 1
ATOM 3449 C C . GLU B 1 106 ? 9.883 18.281 -1.398 1 84.75 106 GLU B C 1
ATOM 3451 O O . GLU B 1 106 ? 9.984 18.344 -0.171 1 84.75 106 GLU B O 1
ATOM 3456 N N . LEU B 1 107 ? 10.148 19.266 -2.189 1 78.31 107 LEU B N 1
ATOM 3457 C CA . LEU B 1 107 ? 10.602 20.547 -1.659 1 78.31 107 LEU B CA 1
ATOM 3458 C C . LEU B 1 107 ? 9.5 21.219 -0.844 1 78.31 107 LEU B C 1
ATOM 3460 O O . LEU B 1 107 ? 9.766 21.797 0.219 1 78.31 107 LEU B O 1
ATOM 3464 N N . ALA B 1 108 ? 8.32 21.125 -1.362 1 74.88 108 ALA B N 1
ATOM 3465 C CA . ALA B 1 108 ? 7.18 21.688 -0.643 1 74.88 108 ALA B CA 1
ATOM 3466 C C . ALA B 1 108 ? 6.996 21 0.711 1 74.88 108 ALA B C 1
ATOM 3468 O O . ALA B 1 108 ? 6.699 21.672 1.71 1 74.88 108 ALA B O 1
ATOM 3469 N N . ALA B 1 109 ? 7.164 19.75 0.687 1 77.69 109 ALA B N 1
ATOM 3470 C CA . ALA B 1 109 ? 7.055 19 1.932 1 77.69 109 ALA B CA 1
ATOM 3471 C C . ALA B 1 109 ? 8.125 19.422 2.93 1 77.69 109 ALA B C 1
ATOM 3473 O O . ALA B 1 109 ? 7.848 19.578 4.121 1 77.69 109 ALA B O 1
ATOM 3474 N N . LEU B 1 110 ? 9.297 19.609 2.408 1 76.31 110 LEU B N 1
ATOM 3475 C CA . LEU B 1 110 ? 10.414 20.047 3.246 1 76.31 110 LEU B CA 1
ATOM 3476 C C . LEU B 1 110 ? 10.125 21.391 3.891 1 76.31 110 LEU B C 1
ATOM 3478 O O . LEU B 1 110 ? 10.562 21.656 5.012 1 76.31 110 LEU B O 1
ATOM 3482 N N . ALA B 1 111 ? 9.367 22.156 3.201 1 69.81 111 ALA B N 1
ATOM 3483 C CA . ALA B 1 111 ? 9.031 23.484 3.701 1 69.81 111 ALA B CA 1
ATOM 3484 C C . ALA B 1 111 ? 7.832 23.438 4.648 1 69.81 111 ALA B C 1
ATOM 3486 O O . ALA B 1 111 ? 7.336 24.469 5.094 1 69.81 111 ALA B O 1
ATOM 3487 N N . GLY B 1 112 ? 7.445 22.234 4.988 1 65.94 112 GLY B N 1
ATOM 3488 C CA . GLY B 1 112 ? 6.34 22.047 5.914 1 65.94 112 GLY B CA 1
ATOM 3489 C C . GLY B 1 112 ? 4.992 22.391 5.305 1 65.94 112 GLY B C 1
ATOM 3490 O O . GLY B 1 112 ? 4.078 22.812 6.016 1 65.94 112 GLY B O 1
ATOM 3491 N N . PHE B 1 113 ? 4.961 22.25 4.059 1 60.56 113 PHE B N 1
ATOM 3492 C CA . PHE B 1 113 ? 3.742 22.562 3.318 1 60.56 113 PHE B CA 1
ATOM 3493 C C . PHE B 1 113 ? 3.297 23.984 3.582 1 60.56 113 PHE B C 1
ATOM 3495 O O . PHE B 1 113 ? 2.098 24.281 3.625 1 60.56 113 PHE B O 1
ATOM 3502 N N . GLY B 1 114 ? 4.32 24.719 3.861 1 52.75 114 GLY B N 1
ATOM 3503 C CA . GLY B 1 114 ? 4.086 26.141 4.086 1 52.75 114 GLY B CA 1
ATOM 3504 C C . GLY B 1 114 ? 3.402 26.438 5.41 1 52.75 114 GLY B C 1
ATOM 3505 O O . GLY B 1 114 ? 2.982 27.562 5.66 1 52.75 114 GLY B O 1
ATOM 3506 N N . SER B 1 115 ? 3.117 25.391 6.074 1 54.69 115 SER B N 1
ATOM 3507 C CA . SER B 1 115 ? 2.371 25.609 7.309 1 54.69 115 SER B CA 1
ATOM 3508 C C . SER B 1 115 ? 3.143 25.094 8.516 1 54.69 115 SER B C 1
ATOM 3510 O O . SER B 1 115 ? 4.105 24.344 8.367 1 54.69 115 SER B O 1
ATOM 3512 N N . THR B 1 116 ? 2.986 25.719 9.586 1 59.28 116 THR B N 1
ATOM 3513 C CA . THR B 1 116 ? 3.629 25.422 10.859 1 59.28 116 THR B CA 1
ATOM 3514 C C . THR B 1 116 ? 2.883 24.312 11.602 1 59.28 116 THR B C 1
ATOM 3516 O O . THR B 1 116 ? 2.971 24.203 12.82 1 59.28 116 THR B O 1
ATOM 3519 N N . PHE B 1 117 ? 2.303 23.5 10.797 1 67 117 PHE B N 1
ATOM 3520 C CA . PHE B 1 117 ? 1.46 22.594 11.57 1 67 117 PHE B CA 1
ATOM 3521 C C . PHE B 1 117 ? 2.186 21.281 11.844 1 67 117 PHE B C 1
ATOM 3523 O O . PHE B 1 117 ? 1.686 20.422 12.578 1 67 117 PHE B O 1
ATOM 3530 N N . VAL B 1 118 ? 3.459 21.094 11.312 1 82 118 VAL B N 1
ATOM 3531 C CA . VAL B 1 118 ? 4.191 19.875 11.617 1 82 118 VAL B CA 1
ATOM 3532 C C . VAL B 1 118 ? 5.445 20.203 12.422 1 82 118 VAL B C 1
ATOM 3534 O O . VAL B 1 118 ? 6.125 21.203 12.141 1 82 118 VAL B O 1
ATOM 3537 N N . ASP B 1 119 ? 5.668 19.422 13.383 1 85.19 119 ASP B N 1
ATOM 3538 C CA . ASP B 1 119 ? 6.848 19.609 14.219 1 85.19 119 ASP B CA 1
ATOM 3539 C C . ASP B 1 119 ? 8.102 19.094 13.523 1 85.19 119 ASP B C 1
ATOM 3541 O O . ASP B 1 119 ? 9.219 19.516 13.844 1 85.19 119 ASP B O 1
ATOM 3545 N N . GLY B 1 120 ? 7.965 18.219 12.633 1 90.25 120 GLY B N 1
ATOM 3546 C CA . GLY B 1 120 ? 9.086 17.609 11.93 1 90.25 120 GLY B CA 1
ATOM 3547 C C . GLY B 1 120 ? 8.648 16.734 10.766 1 90.25 120 GLY B C 1
ATOM 3548 O O . GLY B 1 120 ? 7.465 16.438 10.609 1 90.25 120 GLY B O 1
ATOM 3549 N N . ILE B 1 121 ? 9.719 16.344 9.953 1 91.25 121 ILE B N 1
ATOM 3550 C CA . ILE B 1 121 ? 9.422 15.633 8.711 1 91.25 121 ILE B CA 1
ATOM 3551 C C . ILE B 1 121 ? 10.344 14.43 8.578 1 91.25 121 ILE B C 1
ATOM 3553 O O . ILE B 1 121 ? 11.555 14.531 8.812 1 91.25 121 ILE B O 1
ATOM 3557 N N . ILE B 1 122 ? 9.734 13.352 8.328 1 93.56 122 ILE B N 1
ATOM 3558 C CA . ILE B 1 122 ? 10.461 12.203 7.793 1 93.56 122 ILE B CA 1
ATOM 3559 C C . ILE B 1 122 ? 10.227 12.102 6.289 1 93.56 122 ILE B C 1
ATOM 3561 O O . ILE B 1 122 ? 9.086 11.984 5.836 1 93.56 122 ILE B O 1
ATOM 3565 N N . LEU B 1 123 ? 11.305 12.133 5.547 1 91.62 123 LEU B N 1
ATOM 3566 C CA . LEU B 1 123 ? 11.195 12.234 4.098 1 91.62 123 LEU B CA 1
ATOM 3567 C C . LEU B 1 123 ? 12 11.133 3.414 1 91.62 123 LEU B C 1
ATOM 3569 O O . LEU B 1 123 ? 13.164 10.906 3.756 1 91.62 123 LEU B O 1
ATOM 3573 N N . SER B 1 124 ? 11.32 10.383 2.59 1 90.38 124 SER B N 1
ATOM 3574 C CA . SER B 1 124 ? 11.984 9.469 1.666 1 90.38 124 SER B CA 1
ATOM 3575 C C . SER B 1 124 ? 12.117 10.094 0.279 1 90.38 124 SER B C 1
ATOM 3577 O O . SER B 1 124 ? 11.281 9.859 -0.594 1 90.38 124 SER B O 1
ATOM 3579 N N . PRO B 1 125 ? 13.25 10.719 0.003 1 85 125 PRO B N 1
ATOM 3580 C CA . PRO B 1 125 ? 13.391 11.484 -1.236 1 85 125 PRO B CA 1
ATOM 3581 C C . PRO B 1 125 ? 13.883 10.633 -2.404 1 85 125 PRO B C 1
ATOM 3583 O O . PRO B 1 125 ? 14.688 9.719 -2.213 1 85 125 PRO B O 1
ATOM 3586 N N . LEU B 1 126 ? 13.32 10.953 -3.572 1 80.75 126 LEU B N 1
ATOM 3587 C CA . LEU B 1 126 ? 13.82 10.305 -4.781 1 80.75 126 LEU B CA 1
ATOM 3588 C C . LEU B 1 126 ? 14.219 11.336 -5.828 1 80.75 126 LEU B C 1
ATOM 3590 O O . LEU B 1 126 ? 14.914 11.016 -6.797 1 80.75 126 LEU B O 1
ATOM 3594 N N . ALA B 1 127 ? 13.875 12.609 -5.531 1 79 127 ALA B N 1
ATOM 3595 C CA . ALA B 1 127 ? 14.117 13.617 -6.562 1 79 127 ALA B CA 1
ATOM 3596 C C . ALA B 1 127 ? 15.016 14.734 -6.043 1 79 127 ALA B C 1
ATOM 3598 O O . ALA B 1 127 ? 15.562 15.516 -6.824 1 79 127 ALA B O 1
ATOM 3599 N N . LEU B 1 128 ? 15.195 14.789 -4.73 1 79.19 128 LEU B N 1
ATOM 3600 C CA . LEU B 1 128 ? 15.977 15.867 -4.141 1 79.19 128 LEU B CA 1
ATOM 3601 C C . LEU B 1 128 ? 17.469 15.625 -4.324 1 79.19 128 LEU B C 1
ATOM 3603 O O . LEU B 1 128 ? 17.922 14.477 -4.375 1 79.19 128 LEU B O 1
ATOM 3607 N N . THR B 1 129 ? 18.188 16.672 -4.383 1 75.5 129 THR B N 1
ATOM 3608 C CA . THR B 1 129 ? 19.656 16.641 -4.391 1 75.5 129 THR B CA 1
ATOM 3609 C C . THR B 1 129 ? 20.219 17.188 -3.086 1 75.5 129 THR B C 1
ATOM 3611 O O . THR B 1 129 ? 19.469 17.766 -2.281 1 75.5 129 THR B O 1
ATOM 3614 N N . ALA B 1 130 ? 21.484 16.984 -2.893 1 73.56 130 ALA B N 1
ATOM 3615 C CA . ALA B 1 130 ? 22.156 17.516 -1.707 1 73.56 130 ALA B CA 1
ATOM 3616 C C . ALA B 1 130 ? 22.016 19.031 -1.632 1 73.56 130 ALA B C 1
ATOM 3618 O O . ALA B 1 130 ? 21.891 19.609 -0.543 1 73.56 130 ALA B O 1
ATOM 3619 N N . ASP B 1 131 ? 22 19.625 -2.758 1 73.38 131 ASP B N 1
ATOM 3620 C CA . ASP B 1 131 ? 21.922 21.094 -2.82 1 73.38 131 ASP B CA 1
ATOM 3621 C C . ASP B 1 131 ? 20.562 21.594 -2.322 1 73.38 131 ASP B C 1
ATOM 3623 O O . ASP B 1 131 ? 20.469 22.656 -1.73 1 73.38 131 ASP B O 1
ATOM 3627 N N . ASP B 1 132 ? 19.594 20.766 -2.463 1 74.75 132 ASP B N 1
ATOM 3628 C CA . ASP B 1 132 ? 18.25 21.141 -2.027 1 74.75 132 ASP B CA 1
ATOM 3629 C C . ASP B 1 132 ? 18.172 21.203 -0.504 1 74.75 132 ASP B C 1
ATOM 3631 O O . ASP B 1 132 ? 17.359 21.953 0.048 1 74.75 132 ASP B O 1
ATOM 3635 N N . LEU B 1 133 ? 19.016 20.531 0.175 1 73.25 133 LEU B N 1
ATOM 3636 C CA . LEU B 1 133 ? 18.938 20.391 1.624 1 73.25 133 LEU B CA 1
ATOM 3637 C C . LEU B 1 133 ? 19.828 21.406 2.318 1 73.25 133 LEU B C 1
ATOM 3639 O O . LEU B 1 133 ? 19.656 21.672 3.512 1 73.25 133 LEU B O 1
ATOM 3643 N N . ARG B 1 134 ? 20.844 21.922 1.7 1 64.19 134 ARG B N 1
ATOM 3644 C CA . ARG B 1 134 ? 21.797 22.859 2.283 1 64.19 134 ARG B CA 1
ATOM 3645 C C . ARG B 1 134 ? 21.141 24.203 2.588 1 64.19 134 ARG B C 1
ATOM 3647 O O . ARG B 1 134 ? 21.484 24.859 3.576 1 64.19 134 ARG B O 1
ATOM 3654 N N . ASP B 1 135 ? 20.359 24.609 1.703 1 54.59 135 ASP B N 1
ATOM 3655 C CA . ASP B 1 135 ? 19.891 25.984 1.771 1 54.59 135 ASP B CA 1
ATOM 3656 C C . ASP B 1 135 ? 18.656 26.094 2.666 1 54.59 135 ASP B C 1
ATOM 3658 O O . ASP B 1 135 ? 17.891 27.047 2.564 1 54.59 135 ASP B O 1
ATOM 3662 N N . ARG B 1 136 ? 18.578 25.203 3.662 1 57.22 136 ARG B N 1
ATOM 3663 C CA . ARG B 1 136 ? 17.203 25.188 4.129 1 57.22 136 ARG B CA 1
ATOM 3664 C C . ARG B 1 136 ? 17.109 25.719 5.559 1 57.22 136 ARG B C 1
ATOM 3666 O O . ARG B 1 136 ? 16.891 24.938 6.492 1 57.22 136 ARG B O 1
ATOM 3673 N N . THR B 1 137 ? 17.484 26.938 5.711 1 55.97 137 THR B N 1
ATOM 3674 C CA . THR B 1 137 ? 17.203 27.672 6.934 1 55.97 137 THR B CA 1
ATOM 3675 C C . THR B 1 137 ? 15.688 27.812 7.137 1 55.97 137 THR B C 1
ATOM 3677 O O . THR B 1 137 ? 14.961 28.141 6.199 1 55.97 137 THR B O 1
ATOM 3680 N N . GLY B 1 138 ? 15.195 27.281 8.289 1 61.78 138 GLY B N 1
ATOM 3681 C CA . GLY B 1 138 ? 13.805 27.5 8.656 1 61.78 138 GLY B CA 1
ATOM 3682 C C . GLY B 1 138 ? 12.914 26.297 8.391 1 61.78 138 GLY B C 1
ATOM 3683 O O . GLY B 1 138 ? 11.727 26.312 8.703 1 61.78 138 GLY B O 1
ATOM 3684 N N . PHE B 1 139 ? 13.594 25.297 7.859 1 72.12 139 PHE B N 1
ATOM 3685 C CA . PHE B 1 139 ? 12.805 24.094 7.625 1 72.12 139 PHE B CA 1
ATOM 3686 C C . PHE B 1 139 ? 12.617 23.312 8.914 1 72.12 139 PHE B C 1
ATOM 3688 O O . PHE B 1 139 ? 13.461 23.359 9.812 1 72.12 139 PHE B O 1
ATOM 3695 N N . PRO B 1 140 ? 11.438 22.734 9.016 1 80.5 140 PRO B N 1
ATOM 3696 C CA . PRO B 1 140 ? 11.289 21.859 10.188 1 80.5 140 PRO B CA 1
ATOM 3697 C C . PRO B 1 140 ? 12.352 20.766 10.25 1 80.5 140 PRO B C 1
ATOM 3699 O O . PRO B 1 140 ? 12.938 20.406 9.227 1 80.5 140 PRO B O 1
ATOM 3702 N N . PRO B 1 141 ? 12.688 20.391 11.477 1 87.5 141 PRO B N 1
ATOM 3703 C CA . PRO B 1 141 ? 13.57 19.219 11.609 1 87.5 141 PRO B CA 1
ATOM 3704 C C . PRO B 1 141 ? 13.195 18.094 10.648 1 87.5 141 PRO B C 1
ATOM 3706 O O . PRO B 1 141 ? 12.016 17.781 10.492 1 87.5 141 PRO B O 1
ATOM 3709 N N . THR B 1 142 ? 14.242 17.531 9.969 1 89.5 142 THR B N 1
ATOM 3710 C CA . THR B 1 142 ? 13.977 16.562 8.914 1 89.5 142 THR B CA 1
ATOM 3711 C C . THR B 1 142 ? 14.922 15.367 9.031 1 89.5 142 THR B C 1
ATOM 3713 O O . THR B 1 142 ? 16.109 15.539 9.305 1 89.5 142 THR B O 1
ATOM 3716 N N . VAL B 1 143 ? 14.406 14.203 8.93 1 91.62 143 VAL B N 1
ATOM 3717 C CA . VAL B 1 143 ? 15.172 12.969 8.812 1 91.62 143 VAL B CA 1
ATOM 3718 C C . VAL B 1 143 ? 14.906 12.328 7.449 1 91.62 143 VAL B C 1
ATOM 3720 O O . VAL B 1 143 ? 13.758 12.211 7.023 1 91.62 143 VAL B O 1
ATOM 3723 N N . LEU B 1 144 ? 15.961 11.984 6.742 1 91 144 LEU B N 1
ATOM 3724 C CA . LEU B 1 144 ? 15.859 11.367 5.422 1 91 144 LEU B CA 1
ATOM 3725 C C . LEU B 1 144 ? 15.93 9.852 5.52 1 91 144 LEU B C 1
ATOM 3727 O O . LEU B 1 144 ? 16.719 9.312 6.297 1 91 144 LEU B O 1
ATOM 3731 N N . LEU B 1 145 ? 15.07 9.195 4.711 1 91.56 145 LEU B N 1
ATOM 3732 C CA . LEU B 1 145 ? 15.062 7.742 4.625 1 91.56 145 LEU B CA 1
ATOM 3733 C C . LEU B 1 145 ? 15.609 7.277 3.277 1 91.56 145 LEU B C 1
ATOM 3735 O O . LEU B 1 145 ? 15.25 7.828 2.234 1 91.56 145 LEU B O 1
ATOM 3739 N N . GLY B 1 146 ? 16.438 6.09 3.271 1 84.06 146 GLY B N 1
ATOM 3740 C CA . GLY B 1 146 ? 16.844 5.395 2.062 1 84.06 146 GLY B CA 1
ATOM 3741 C C . GLY B 1 146 ? 18.016 6.059 1.354 1 84.06 146 GLY B C 1
ATOM 3742 O O . GLY B 1 146 ? 19.172 5.789 1.675 1 84.06 146 GLY B O 1
ATOM 3743 N N . GLU B 1 147 ? 17.703 7.211 0.584 1 72.62 147 GLU B N 1
ATOM 3744 C CA . GLU B 1 147 ? 18.688 7.828 -0.298 1 72.62 147 GLU B CA 1
ATOM 3745 C C . GLU B 1 147 ? 19.656 8.695 0.489 1 72.62 147 GLU B C 1
ATOM 3747 O O . GLU B 1 147 ? 19.266 9.422 1.403 1 72.62 147 GLU B O 1
ATOM 3752 N N . LEU B 1 148 ? 20.906 8.297 0.236 1 63.62 148 LEU B N 1
ATOM 3753 C CA . LEU B 1 148 ? 21.938 9.102 0.886 1 63.62 148 LEU B CA 1
ATOM 3754 C C . LEU B 1 148 ? 22.172 10.406 0.135 1 63.62 148 LEU B C 1
ATOM 3756 O O . LEU B 1 148 ? 22.484 10.398 -1.057 1 63.62 148 LEU B O 1
ATOM 3760 N N . LEU B 1 149 ? 21.641 11.453 0.695 1 61.88 149 LEU B N 1
ATOM 3761 C CA . LEU B 1 149 ? 21.984 12.758 0.15 1 61.88 149 LEU B CA 1
ATOM 3762 C C . LEU B 1 149 ? 23.172 13.359 0.876 1 61.88 149 LEU B C 1
ATOM 3764 O O . LEU B 1 149 ? 23.406 13.078 2.055 1 61.88 149 LEU B O 1
ATOM 3768 N N . GLU B 1 150 ? 24.188 13.539 0.198 1 59.69 150 GLU B N 1
ATOM 3769 C CA . GLU B 1 150 ? 25.391 14.164 0.738 1 59.69 150 GLU B CA 1
ATOM 3770 C C . GLU B 1 150 ? 25.047 15.406 1.561 1 59.69 150 GLU B C 1
ATOM 3772 O O . GLU B 1 150 ? 24.375 16.312 1.066 1 59.69 150 GLU B O 1
ATOM 3777 N N . GLU B 1 151 ? 25.141 15.43 3.025 1 61.59 151 GLU B N 1
ATOM 3778 C CA . GLU B 1 151 ? 25.219 16.531 3.98 1 61.59 151 GLU B CA 1
ATOM 3779 C C . GLU B 1 151 ? 23.844 17.062 4.316 1 61.59 151 GLU B C 1
ATOM 3781 O O . GLU B 1 151 ? 22.906 16.922 3.529 1 61.59 151 GLU B O 1
ATOM 3786 N N . GLY B 1 152 ? 23.578 17.344 5.527 1 65.06 152 GLY B N 1
ATOM 3787 C CA . GLY B 1 152 ? 22.594 18.328 5.938 1 65.06 152 GLY B CA 1
ATOM 3788 C C . GLY B 1 152 ? 21.484 17.734 6.805 1 65.06 152 GLY B C 1
ATOM 3789 O O . GLY B 1 152 ? 20.859 18.453 7.594 1 65.06 152 GLY B O 1
ATOM 3790 N N . ALA B 1 153 ? 21.156 16.406 6.566 1 78.44 153 ALA B N 1
ATOM 3791 C CA . ALA B 1 153 ? 20.078 15.891 7.406 1 78.44 153 ALA B CA 1
ATOM 3792 C C . ALA B 1 153 ? 20.391 14.484 7.891 1 78.44 153 ALA B C 1
ATOM 3794 O O . ALA B 1 153 ? 21.172 13.766 7.27 1 78.44 153 ALA B O 1
ATOM 3795 N N . ASP B 1 154 ? 19.812 14.227 9.062 1 88.94 154 ASP B N 1
ATOM 3796 C CA . ASP B 1 154 ? 19.891 12.844 9.523 1 88.94 154 ASP B CA 1
ATOM 3797 C C . ASP B 1 154 ? 19.375 11.875 8.469 1 88.94 154 ASP B C 1
ATOM 3799 O O . ASP B 1 154 ? 18.438 12.195 7.734 1 88.94 154 ASP B O 1
ATOM 3803 N N . HIS B 1 155 ? 20.078 10.82 8.414 1 91.12 155 HIS B N 1
ATOM 3804 C CA . HIS B 1 155 ? 19.766 9.836 7.391 1 91.12 155 HIS B CA 1
ATOM 3805 C C . HIS B 1 155 ? 19.719 8.43 7.977 1 91.12 155 HIS B C 1
ATOM 3807 O O . HIS B 1 155 ? 20.547 8.07 8.812 1 91.12 155 HIS B O 1
ATOM 3813 N N . VAL B 1 156 ? 18.688 7.68 7.641 1 93.94 156 VAL B N 1
ATOM 3814 C CA . VAL B 1 156 ? 18.547 6.289 8.062 1 93.94 156 VAL B CA 1
ATOM 3815 C C . VAL B 1 156 ? 18.391 5.395 6.832 1 93.94 156 VAL B C 1
ATOM 3817 O O . VAL B 1 156 ? 17.531 5.629 5.984 1 93.94 156 VAL B O 1
ATOM 3820 N N . ALA B 1 157 ? 19.234 4.379 6.695 1 93.06 157 ALA B N 1
ATOM 3821 C CA . ALA B 1 157 ? 19.172 3.447 5.574 1 93.06 157 ALA B CA 1
ATOM 3822 C C . ALA B 1 157 ? 19.828 2.113 5.934 1 93.06 157 ALA B C 1
ATOM 3824 O O . ALA B 1 157 ? 20.391 1.969 7.016 1 93.06 157 ALA B O 1
ATOM 3825 N N . ILE B 1 158 ? 19.641 1.137 5.102 1 94.94 158 ILE B N 1
ATOM 3826 C CA . ILE B 1 158 ? 20.5 -0.043 5.176 1 94.94 158 ILE B CA 1
ATOM 3827 C C . ILE B 1 158 ? 21.703 0.133 4.254 1 94.94 158 ILE B C 1
ATOM 3829 O O . ILE B 1 158 ? 21.75 1.071 3.455 1 94.94 158 ILE B O 1
ATOM 3833 N N . ASP B 1 159 ? 22.688 -0.699 4.465 1 95.44 159 ASP B N 1
ATOM 3834 C CA . ASP B 1 159 ? 23.828 -0.745 3.535 1 95.44 159 ASP B CA 1
ATOM 3835 C C . ASP B 1 159 ? 23.438 -1.455 2.24 1 95.44 159 ASP B C 1
ATOM 3837 O O . ASP B 1 159 ? 23.641 -2.664 2.104 1 95.44 159 ASP B O 1
ATOM 3841 N N . ASN B 1 160 ? 22.938 -0.693 1.312 1 96.06 160 ASN B N 1
ATOM 3842 C CA . ASN B 1 160 ? 22.375 -1.228 0.073 1 96.06 160 ASN B CA 1
ATOM 3843 C C . ASN B 1 160 ? 23.453 -1.912 -0.772 1 96.06 160 ASN B C 1
ATOM 3845 O O . ASN B 1 160 ? 23.172 -2.891 -1.465 1 96.06 160 ASN B O 1
ATOM 3849 N N . GLU B 1 161 ? 24.609 -1.352 -0.745 1 96.69 161 GLU B N 1
ATOM 3850 C CA . GLU B 1 161 ? 25.688 -1.99 -1.495 1 96.69 161 GLU B CA 1
ATOM 3851 C C . GLU B 1 161 ? 26.031 -3.355 -0.908 1 96.69 161 GLU B C 1
ATOM 3853 O O . GLU B 1 161 ? 26.125 -4.344 -1.638 1 96.69 161 GLU B O 1
ATOM 3858 N N . ARG B 1 162 ? 26.172 -3.408 0.342 1 97.88 162 ARG B N 1
ATOM 3859 C CA . ARG B 1 162 ? 26.453 -4.672 1.012 1 97.88 162 ARG B CA 1
ATOM 3860 C C . ARG B 1 162 ? 25.328 -5.668 0.808 1 97.88 162 ARG B C 1
ATOM 3862 O O . ARG B 1 162 ? 25.562 -6.852 0.557 1 97.88 162 ARG B O 1
ATOM 3869 N N . ALA B 1 163 ? 24.141 -5.203 0.908 1 98.5 163 ALA B N 1
ATOM 3870 C CA . ALA B 1 163 ? 22.953 -6.055 0.77 1 98.5 163 ALA B CA 1
ATOM 3871 C C . ALA B 1 163 ? 22.891 -6.68 -0.622 1 98.5 163 ALA B C 1
ATOM 3873 O O . ALA B 1 163 ? 22.656 -7.883 -0.759 1 98.5 163 ALA B O 1
ATOM 3874 N N . ALA B 1 164 ? 23.125 -5.863 -1.598 1 98.75 164 ALA B N 1
ATOM 3875 C CA . ALA B 1 164 ? 23.078 -6.359 -2.971 1 98.75 164 ALA B CA 1
ATOM 3876 C C . ALA B 1 164 ? 24.234 -7.32 -3.248 1 98.75 164 ALA B C 1
ATOM 3878 O O . ALA B 1 164 ? 24.062 -8.297 -3.982 1 98.75 164 ALA B O 1
ATOM 3879 N N . ARG B 1 165 ? 25.359 -7 -2.658 1 98.81 165 ARG B N 1
ATOM 3880 C CA . ARG B 1 165 ? 26.5 -7.887 -2.787 1 98.81 165 ARG B CA 1
ATOM 3881 C C . ARG B 1 165 ? 26.203 -9.266 -2.197 1 98.81 165 ARG B C 1
ATOM 3883 O O . ARG B 1 165 ? 26.484 -10.289 -2.824 1 98.81 165 ARG B O 1
ATOM 3890 N N . GLU B 1 166 ? 25.578 -9.25 -1.068 1 98.81 166 GLU B N 1
ATOM 3891 C CA . GLU B 1 166 ? 25.203 -10.484 -0.39 1 98.81 166 GLU B CA 1
ATOM 3892 C C . GLU B 1 166 ? 24.203 -11.281 -1.21 1 98.81 166 GLU B C 1
ATOM 3894 O O . GLU B 1 166 ? 24.328 -12.5 -1.361 1 98.81 166 GLU B O 1
ATOM 3899 N N . ALA B 1 167 ? 23.234 -10.609 -1.75 1 98.94 167 ALA B N 1
ATOM 3900 C CA . ALA B 1 167 ? 22.203 -11.258 -2.557 1 98.94 167 ALA B CA 1
ATOM 3901 C C . ALA B 1 167 ? 22.797 -11.859 -3.826 1 98.94 167 ALA B C 1
ATOM 3903 O O . ALA B 1 167 ? 22.484 -13 -4.188 1 98.94 167 ALA B O 1
ATOM 3904 N N . THR B 1 168 ? 23.625 -11.109 -4.422 1 98.94 168 THR B N 1
ATOM 3905 C CA . THR B 1 168 ? 24.266 -11.578 -5.648 1 98.94 168 THR B CA 1
ATOM 3906 C C . THR B 1 168 ? 25.203 -12.75 -5.355 1 98.94 168 THR B C 1
ATOM 3908 O O . THR B 1 168 ? 25.234 -13.727 -6.102 1 98.94 168 THR B O 1
ATOM 3911 N N . ARG B 1 169 ? 25.953 -12.656 -4.266 1 98.81 169 ARG B N 1
ATOM 3912 C CA . ARG B 1 169 ? 26.828 -13.75 -3.844 1 98.81 169 ARG B CA 1
ATOM 3913 C C . ARG B 1 169 ? 26.047 -15.031 -3.637 1 98.81 169 ARG B C 1
ATOM 3915 O O . ARG B 1 169 ? 26.516 -16.125 -3.98 1 98.81 169 ARG B O 1
ATOM 3922 N N . HIS B 1 170 ? 24.891 -14.883 -3.066 1 98.88 170 HIS B N 1
ATOM 3923 C CA . HIS B 1 170 ? 24.031 -16.047 -2.863 1 98.88 170 HIS B CA 1
ATOM 3924 C C . HIS B 1 170 ? 23.688 -16.719 -4.188 1 98.88 170 HIS B C 1
ATOM 3926 O O . HIS B 1 170 ? 23.781 -17.938 -4.324 1 98.88 170 HIS B O 1
ATOM 3932 N N . LEU B 1 171 ? 23.297 -15.906 -5.172 1 98.88 171 LEU B N 1
ATOM 3933 C CA . LEU B 1 171 ? 22.953 -16.438 -6.488 1 98.88 171 LEU B CA 1
ATOM 3934 C C . LEU B 1 171 ? 24.156 -17.156 -7.109 1 98.88 171 LEU B C 1
ATOM 3936 O O . LEU B 1 171 ? 24.016 -18.266 -7.621 1 98.88 171 LEU B O 1
ATOM 3940 N N . ILE B 1 172 ? 25.328 -16.531 -7.023 1 98.81 172 ILE B N 1
ATOM 3941 C CA . ILE B 1 172 ? 26.547 -17.094 -7.578 1 98.81 172 ILE B CA 1
ATOM 3942 C C . ILE B 1 172 ? 26.906 -18.391 -6.832 1 98.81 172 ILE B C 1
ATOM 3944 O O . ILE B 1 172 ? 27.344 -19.359 -7.441 1 98.81 172 ILE B O 1
ATOM 3948 N N . GLY B 1 173 ? 26.672 -18.344 -5.547 1 98.56 173 GLY B N 1
ATOM 3949 C CA . GLY B 1 173 ? 26.922 -19.516 -4.715 1 98.56 173 GLY B CA 1
ATOM 3950 C C . GLY B 1 173 ? 26.062 -20.719 -5.09 1 98.56 173 GLY B C 1
ATOM 3951 O O . GLY B 1 173 ? 26.469 -21.859 -4.859 1 98.56 173 GLY B O 1
ATOM 3952 N N . LEU B 1 174 ? 24.938 -20.5 -5.699 1 98.25 174 LEU B N 1
ATOM 3953 C CA . LEU B 1 174 ? 24.031 -21.547 -6.156 1 98.25 174 LEU B CA 1
ATOM 3954 C C . LEU B 1 174 ? 24.469 -22.094 -7.512 1 98.25 174 LEU B C 1
ATOM 3956 O O . LEU B 1 174 ? 23.812 -22.969 -8.078 1 98.25 174 LEU B O 1
ATOM 3960 N N . GLY B 1 175 ? 25.531 -21.516 -8.039 1 98.25 175 GLY B N 1
ATOM 3961 C CA . GLY B 1 175 ? 26.062 -21.969 -9.32 1 98.25 175 GLY B CA 1
ATOM 3962 C C . GLY B 1 175 ? 25.609 -21.125 -10.484 1 98.25 175 GLY B C 1
ATOM 3963 O O . GLY B 1 175 ? 25.938 -21.406 -11.641 1 98.25 175 GLY B O 1
ATOM 3964 N N . ARG B 1 176 ? 24.891 -20.047 -10.203 1 98.44 176 ARG B N 1
ATOM 3965 C CA . ARG B 1 176 ? 24.406 -19.156 -11.266 1 98.44 176 ARG B CA 1
ATOM 3966 C C . ARG B 1 176 ? 25.516 -18.266 -11.789 1 98.44 176 ARG B C 1
ATOM 3968 O O . ARG B 1 176 ? 26.344 -17.781 -11.008 1 98.44 176 ARG B O 1
ATOM 3975 N N . ARG B 1 177 ? 25.547 -18.047 -13.125 1 98.12 177 ARG B N 1
ATOM 3976 C CA . ARG B 1 177 ? 26.672 -17.328 -13.703 1 98.12 177 ARG B CA 1
ATOM 3977 C C . ARG B 1 177 ? 26.203 -16.188 -14.602 1 98.12 177 ARG B C 1
ATOM 3979 O O . ARG B 1 177 ? 26.922 -15.234 -14.836 1 98.12 177 ARG B O 1
ATOM 3986 N N . THR B 1 178 ? 25.016 -16.312 -15.172 1 98.5 178 THR B N 1
ATOM 3987 C CA . THR B 1 178 ? 24.438 -15.258 -16 1 98.5 178 THR B CA 1
ATOM 3988 C C . THR B 1 178 ? 23.359 -14.508 -15.234 1 98.5 178 THR B C 1
ATOM 3990 O O . THR B 1 178 ? 22.172 -14.75 -15.445 1 98.5 178 THR B O 1
ATOM 3993 N N . VAL B 1 179 ? 23.828 -13.57 -14.43 1 98.75 179 VAL B N 1
ATOM 3994 C CA . VAL B 1 179 ? 22.922 -12.852 -13.531 1 98.75 179 VAL B CA 1
ATOM 3995 C C . VAL B 1 179 ? 22.562 -11.492 -14.117 1 98.75 179 VAL B C 1
ATOM 3997 O O . VAL B 1 179 ? 23.453 -10.656 -14.344 1 98.75 179 VAL B O 1
ATOM 4000 N N . LEU B 1 180 ? 21.281 -11.234 -14.406 1 98.88 180 LEU B N 1
ATOM 4001 C CA . LEU B 1 180 ? 20.812 -9.914 -14.812 1 98.88 180 LEU B CA 1
ATOM 4002 C C . LEU B 1 180 ? 20.312 -9.125 -13.609 1 98.88 180 LEU B C 1
ATOM 4004 O O . LEU B 1 180 ? 19.766 -9.703 -12.664 1 98.88 180 LEU B O 1
ATOM 4008 N N . ALA B 1 181 ? 20.547 -7.848 -13.68 1 98.88 181 ALA B N 1
ATOM 4009 C CA . ALA B 1 181 ? 20.031 -6.941 -12.648 1 98.88 181 ALA B CA 1
ATOM 4010 C C . ALA B 1 181 ? 18.844 -6.133 -13.172 1 98.88 181 ALA B C 1
ATOM 4012 O O . ALA B 1 181 ? 19.031 -5.203 -13.961 1 98.88 181 ALA B O 1
ATOM 4013 N N . VAL B 1 182 ? 17.672 -6.449 -12.68 1 98.88 182 VAL B N 1
ATOM 4014 C CA . VAL B 1 182 ? 16.453 -5.746 -13.109 1 98.88 182 VAL B CA 1
ATOM 4015 C C . VAL B 1 182 ? 16.328 -4.438 -12.328 1 98.88 182 VAL B C 1
ATOM 4017 O O . VAL B 1 182 ? 16.203 -4.445 -11.102 1 98.88 182 VAL B O 1
ATOM 4020 N N . GLY B 1 183 ? 16.391 -3.307 -12.992 1 98.06 183 GLY B N 1
ATOM 4021 C CA . GLY B 1 183 ? 16.375 -1.995 -12.367 1 98.06 183 GLY B CA 1
ATOM 4022 C C . GLY B 1 183 ? 17.766 -1.434 -12.125 1 98.06 183 GLY B C 1
ATOM 4023 O O . GLY B 1 183 ? 17.922 -0.392 -11.484 1 98.06 183 GLY B O 1
ATOM 4024 N N . GLY B 1 184 ? 18.766 -2.098 -12.617 1 97.12 184 GLY B N 1
ATOM 4025 C CA . GLY B 1 184 ? 20.141 -1.671 -12.406 1 97.12 184 GLY B CA 1
ATOM 4026 C C . GLY B 1 184 ? 20.469 -0.337 -13.055 1 97.12 184 GLY B C 1
ATOM 4027 O O . GLY B 1 184 ? 19.922 -0.008 -14.109 1 97.12 184 GLY B O 1
ATOM 4028 N N . ARG B 1 185 ? 21.266 0.406 -12.328 1 93.38 185 ARG B N 1
ATOM 4029 C CA . ARG B 1 185 ? 21.719 1.716 -12.797 1 93.38 185 ARG B CA 1
ATOM 4030 C C . ARG B 1 185 ? 23.219 1.874 -12.633 1 93.38 185 ARG B C 1
ATOM 4032 O O . ARG B 1 185 ? 23.766 1.594 -11.57 1 93.38 185 ARG B O 1
ATOM 4039 N N . ASP B 1 186 ? 23.828 2.318 -13.68 1 89.5 186 ASP B N 1
ATOM 4040 C CA . ASP B 1 186 ? 25.281 2.467 -13.594 1 89.5 186 ASP B CA 1
ATOM 4041 C C . ASP B 1 186 ? 25.688 3.928 -13.75 1 89.5 186 ASP B C 1
ATOM 4043 O O . ASP B 1 186 ? 26.859 4.227 -13.969 1 89.5 186 ASP B O 1
ATOM 4047 N N . ASP B 1 187 ? 24.797 4.824 -13.586 1 86.69 187 ASP B N 1
ATOM 4048 C CA . ASP B 1 187 ? 25.141 6.242 -13.617 1 86.69 187 ASP B CA 1
ATOM 4049 C C . ASP B 1 187 ? 25.734 6.695 -12.289 1 86.69 187 ASP B C 1
ATOM 4051 O O . ASP B 1 187 ? 25.75 5.93 -11.32 1 86.69 187 ASP B O 1
ATOM 4055 N N . SER B 1 188 ? 26.359 7.812 -12.234 1 79.25 188 SER B N 1
ATOM 4056 C CA . SER B 1 188 ? 27.156 8.297 -11.109 1 79.25 188 SER B CA 1
ATOM 4057 C C . SER B 1 188 ? 26.25 8.75 -9.961 1 79.25 188 SER B C 1
ATOM 4059 O O . SER B 1 188 ? 26.75 9.203 -8.922 1 79.25 188 SER B O 1
ATOM 4061 N N . GLY B 1 189 ? 25.141 8.391 -9.922 1 77 189 GLY B N 1
ATOM 4062 C CA . GLY B 1 189 ? 24.25 8.859 -8.875 1 77 189 GLY B CA 1
ATOM 4063 C C . GLY B 1 189 ? 24.422 8.117 -7.566 1 77 189 GLY B C 1
ATOM 4064 O O . GLY B 1 189 ? 25.125 7.102 -7.512 1 77 189 GLY B O 1
ATOM 4065 N N . LEU B 1 190 ? 23.969 8.703 -6.43 1 72.88 190 LEU B N 1
ATOM 4066 C CA . LEU B 1 190 ? 24.125 8.141 -5.09 1 72.88 190 LEU B CA 1
ATOM 4067 C C . LEU B 1 190 ? 22.828 7.48 -4.625 1 72.88 190 LEU B C 1
ATOM 4069 O O . LEU B 1 190 ? 22.672 7.164 -3.443 1 72.88 190 LEU B O 1
ATOM 4073 N N . GLY B 1 191 ? 22.047 7.152 -5.504 1 84 191 GLY B N 1
ATOM 4074 C CA . GLY B 1 191 ? 20.75 6.617 -5.125 1 84 191 GLY B CA 1
ATOM 4075 C C . GLY B 1 191 ? 20.781 5.141 -4.785 1 84 191 GLY B C 1
ATOM 4076 O O . GLY B 1 191 ? 21.828 4.492 -4.934 1 84 191 GLY B O 1
ATOM 4077 N N . THR B 1 192 ? 19.734 4.641 -4.227 1 89.94 192 THR B N 1
ATOM 4078 C CA . THR B 1 192 ? 19.609 3.254 -3.793 1 89.94 192 THR B CA 1
ATOM 4079 C C . THR B 1 192 ? 19.859 2.297 -4.953 1 89.94 192 THR B C 1
ATOM 4081 O O . THR B 1 192 ? 20.578 1.305 -4.793 1 89.94 192 THR B O 1
ATOM 4084 N N . ALA B 1 193 ? 19.344 2.596 -6.125 1 92.75 193 ALA B N 1
ATOM 4085 C CA . ALA B 1 193 ? 19.547 1.74 -7.293 1 92.75 193 ALA B CA 1
ATOM 4086 C C . ALA B 1 193 ? 21.031 1.667 -7.668 1 92.75 193 ALA B C 1
ATOM 4088 O O . ALA B 1 193 ? 21.531 0.598 -8.016 1 92.75 193 ALA B O 1
ATOM 4089 N N . GLN B 1 194 ? 21.719 2.773 -7.578 1 93.38 194 GLN B N 1
ATOM 4090 C CA . GLN B 1 194 ? 23.141 2.824 -7.883 1 93.38 194 GLN B CA 1
ATOM 4091 C C . GLN B 1 194 ? 23.953 2.023 -6.863 1 93.38 194 GLN B C 1
ATOM 4093 O O . GLN B 1 194 ? 24.844 1.26 -7.238 1 93.38 194 GLN B O 1
ATOM 4098 N N . ALA B 1 195 ? 23.609 2.199 -5.633 1 93.75 195 ALA B N 1
ATOM 4099 C CA . ALA B 1 195 ? 24.312 1.478 -4.57 1 93.75 195 ALA B CA 1
ATOM 4100 C C . ALA B 1 195 ? 24.125 -0.03 -4.719 1 93.75 195 ALA B C 1
ATOM 4102 O O . ALA B 1 195 ? 25.078 -0.795 -4.582 1 93.75 195 ALA B O 1
ATOM 4103 N N . ARG B 1 196 ? 22.922 -0.462 -4.996 1 97.12 196 ARG B N 1
ATOM 4104 C CA . ARG B 1 196 ? 22.641 -1.885 -5.172 1 97.12 196 ARG B CA 1
ATOM 4105 C C . ARG B 1 196 ? 23.344 -2.428 -6.41 1 97.12 196 ARG B C 1
ATOM 4107 O O . ARG B 1 196 ? 23.844 -3.555 -6.406 1 97.12 196 ARG B O 1
ATOM 4114 N N . THR B 1 197 ? 23.406 -1.609 -7.422 1 97.94 197 THR B N 1
ATOM 4115 C CA . THR B 1 197 ? 24.125 -2.018 -8.625 1 97.94 197 THR B CA 1
ATOM 4116 C C . THR B 1 197 ? 25.609 -2.164 -8.352 1 97.94 197 THR B C 1
ATOM 4118 O O . THR B 1 197 ? 26.25 -3.098 -8.844 1 97.94 197 THR B O 1
ATOM 4121 N N . ARG B 1 198 ? 26.172 -1.248 -7.551 1 97.12 198 ARG B N 1
ATOM 4122 C CA . ARG B 1 198 ? 27.578 -1.364 -7.16 1 97.12 198 ARG B CA 1
ATOM 4123 C C . ARG B 1 198 ? 27.828 -2.664 -6.406 1 97.12 198 ARG B C 1
ATOM 4125 O O . ARG B 1 198 ? 28.844 -3.33 -6.625 1 97.12 198 ARG B O 1
ATOM 4132 N N . GLY B 1 199 ? 26.891 -3.018 -5.539 1 98.31 199 GLY B N 1
ATOM 4133 C CA . GLY B 1 199 ? 27 -4.277 -4.82 1 98.31 199 GLY B CA 1
ATOM 4134 C C . GLY B 1 199 ? 26.953 -5.492 -5.727 1 98.31 199 GLY B C 1
ATOM 4135 O O . GLY B 1 199 ? 27.734 -6.434 -5.559 1 98.31 199 GLY B O 1
ATOM 4136 N N . TYR B 1 200 ? 26.078 -5.406 -6.703 1 98.69 200 TYR B N 1
ATOM 4137 C CA . TYR B 1 200 ? 25.953 -6.43 -7.734 1 98.69 200 TYR B CA 1
ATOM 4138 C C . TYR B 1 200 ? 27.266 -6.613 -8.484 1 98.69 200 TYR B C 1
ATOM 4140 O O . TYR B 1 200 ? 27.781 -7.73 -8.602 1 98.69 200 TYR B O 1
ATOM 4148 N N . ARG B 1 201 ? 27.844 -5.578 -8.883 1 98.38 201 ARG B N 1
ATOM 4149 C CA . ARG B 1 201 ? 29.094 -5.605 -9.641 1 98.38 201 ARG B CA 1
ATOM 4150 C C . ARG B 1 201 ? 30.25 -6.121 -8.789 1 98.38 201 ARG B C 1
ATOM 4152 O O . ARG B 1 201 ? 31.109 -6.863 -9.281 1 98.38 201 ARG B O 1
ATOM 4159 N N . ALA B 1 202 ? 30.281 -5.719 -7.574 1 98.38 202 ALA B N 1
ATOM 4160 C CA . ALA B 1 202 ? 31.328 -6.156 -6.66 1 98.38 202 ALA B CA 1
ATOM 4161 C C . ALA B 1 202 ? 31.297 -7.672 -6.48 1 98.38 202 ALA B C 1
ATOM 4163 O O . ALA B 1 202 ? 32.344 -8.32 -6.473 1 98.38 202 ALA B O 1
ATOM 4164 N N . ALA B 1 203 ? 30.094 -8.203 -6.352 1 98.81 203 ALA B N 1
ATOM 4165 C CA . ALA B 1 203 ? 29.953 -9.648 -6.184 1 98.81 203 ALA B CA 1
ATOM 4166 C C . ALA B 1 203 ? 30.422 -10.391 -7.434 1 98.81 203 ALA B C 1
ATOM 4168 O O . ALA B 1 203 ? 31.062 -11.438 -7.34 1 98.81 203 ALA B O 1
ATOM 4169 N N . LEU B 1 204 ? 30.109 -9.875 -8.602 1 98.69 204 LEU B N 1
ATOM 4170 C CA . LEU B 1 204 ? 30.578 -10.469 -9.844 1 98.69 204 LEU B CA 1
ATOM 4171 C C . LEU B 1 204 ? 32.094 -10.484 -9.891 1 98.69 204 LEU B C 1
ATOM 4173 O O . LEU B 1 204 ? 32.719 -11.516 -10.195 1 98.69 204 LEU B O 1
ATOM 4177 N N . ALA B 1 205 ? 32.688 -9.359 -9.539 1 98.56 205 ALA B N 1
ATOM 4178 C CA . ALA B 1 205 ? 34.125 -9.219 -9.562 1 98.56 205 ALA B CA 1
ATOM 4179 C C . ALA B 1 205 ? 34.812 -10.203 -8.609 1 98.56 205 ALA B C 1
ATOM 4181 O O . ALA B 1 205 ? 35.781 -10.844 -8.969 1 98.56 205 ALA B O 1
ATOM 4182 N N . GLU B 1 206 ? 34.25 -10.344 -7.48 1 98.38 206 GLU B N 1
ATOM 4183 C CA . GLU B 1 206 ? 34.781 -11.25 -6.473 1 98.38 206 GLU B CA 1
ATOM 4184 C C . GLU B 1 206 ? 34.781 -12.695 -6.965 1 98.38 206 GLU B C 1
ATOM 4186 O O . GLU B 1 206 ? 35.656 -13.492 -6.602 1 98.38 206 GLU B O 1
ATOM 4191 N N . ALA B 1 207 ? 33.844 -12.984 -7.812 1 98.38 207 ALA B N 1
ATOM 4192 C CA . ALA B 1 207 ? 33.656 -14.352 -8.297 1 98.38 207 ALA B CA 1
ATOM 4193 C C . ALA B 1 207 ? 34.375 -14.562 -9.625 1 98.38 207 ALA B C 1
ATOM 4195 O O . ALA B 1 207 ? 34.344 -15.656 -10.195 1 98.38 207 ALA B O 1
ATOM 4196 N N . GLY B 1 208 ? 34.938 -13.547 -10.156 1 98.19 208 GLY B N 1
ATOM 4197 C CA . GLY B 1 208 ? 35.656 -13.625 -11.43 1 98.19 208 GLY B CA 1
ATOM 4198 C C . GLY B 1 208 ? 34.719 -13.68 -12.617 1 98.19 208 GLY B C 1
ATOM 4199 O O . GLY B 1 208 ? 35.062 -14.203 -13.68 1 98.19 208 GLY B O 1
ATOM 4200 N N . ILE B 1 209 ? 33.5 -13.227 -12.43 1 98.31 209 ILE B N 1
ATOM 4201 C CA . ILE B 1 209 ? 32.531 -13.156 -13.516 1 98.31 209 ILE B CA 1
ATOM 4202 C C . ILE B 1 209 ? 32.625 -11.781 -14.188 1 98.31 209 ILE B C 1
ATOM 4204 O O . ILE B 1 209 ? 32.531 -10.758 -13.508 1 98.31 209 ILE B O 1
ATOM 4208 N N . ALA B 1 210 ? 32.812 -11.773 -15.5 1 97.19 210 ALA B N 1
ATOM 4209 C CA . ALA B 1 210 ? 32.906 -10.516 -16.234 1 97.19 210 ALA B CA 1
ATOM 4210 C C . ALA B 1 210 ? 31.609 -9.734 -16.203 1 97.19 210 ALA B C 1
ATOM 4212 O O . ALA B 1 210 ? 30.531 -10.312 -16.406 1 97.19 210 ALA B O 1
ATOM 4213 N N . TYR B 1 211 ? 31.734 -8.516 -15.938 1 96.19 211 TYR B N 1
ATOM 4214 C CA . TYR B 1 211 ? 30.578 -7.625 -15.945 1 96.19 211 TYR B CA 1
ATOM 4215 C C . TYR B 1 211 ? 30.219 -7.211 -17.375 1 96.19 211 TYR B C 1
ATOM 4217 O O . TYR B 1 211 ? 31.094 -6.805 -18.141 1 96.19 211 TYR B O 1
ATOM 4225 N N . ASP B 1 212 ? 28.953 -7.32 -17.703 1 96.12 212 ASP B N 1
ATOM 4226 C CA . ASP B 1 212 ? 28.391 -6.859 -18.969 1 96.12 212 ASP B CA 1
ATOM 4227 C C . ASP B 1 212 ? 27.344 -5.777 -18.75 1 96.12 212 ASP B C 1
ATOM 4229 O O . ASP B 1 212 ? 26.281 -6.043 -18.188 1 96.12 212 ASP B O 1
ATOM 4233 N N . PRO B 1 213 ? 27.547 -4.578 -19.234 1 95.69 213 PRO B N 1
ATOM 4234 C CA . PRO B 1 213 ? 26.547 -3.514 -19.047 1 95.69 213 PRO B CA 1
ATOM 4235 C C . PRO B 1 213 ? 25.172 -3.902 -19.547 1 95.69 213 PRO B C 1
ATOM 4237 O O . PRO B 1 213 ? 24.156 -3.404 -19.047 1 95.69 213 PRO B O 1
ATOM 4240 N N . ALA B 1 214 ? 25.141 -4.816 -20.484 1 95.88 214 ALA B N 1
ATOM 4241 C CA . ALA B 1 214 ? 23.859 -5.266 -21.047 1 95.88 214 ALA B CA 1
ATOM 4242 C C . ALA B 1 214 ? 23.094 -6.105 -20.031 1 95.88 214 ALA B C 1
ATOM 4244 O O . ALA B 1 214 ? 21.891 -6.363 -20.219 1 95.88 214 ALA B O 1
ATOM 4245 N N . ALA B 1 215 ? 23.781 -6.465 -18.969 1 97.81 215 ALA B N 1
ATOM 4246 C CA . ALA B 1 215 ? 23.156 -7.266 -17.922 1 97.81 215 ALA B CA 1
ATOM 4247 C C . ALA B 1 215 ? 22.266 -6.398 -17.047 1 97.81 215 ALA B C 1
ATOM 4249 O O . ALA B 1 215 ? 21.453 -6.918 -16.266 1 97.81 215 ALA B O 1
ATOM 4250 N N . LEU B 1 216 ? 22.406 -5.094 -17.188 1 98.44 216 LEU B N 1
ATOM 4251 C CA . LEU B 1 216 ? 21.516 -4.18 -16.484 1 98.44 216 LEU B CA 1
ATOM 4252 C C . LEU B 1 216 ? 20.25 -3.938 -17.297 1 98.44 216 LEU B C 1
ATOM 4254 O O . LEU B 1 216 ? 20.312 -3.521 -18.453 1 98.44 216 LEU B O 1
ATOM 4258 N N . LEU B 1 217 ? 19.094 -4.23 -16.703 1 98.56 217 LEU B N 1
ATOM 4259 C CA . LEU B 1 217 ? 17.797 -3.984 -17.344 1 98.56 217 LEU B CA 1
ATOM 4260 C C . LEU B 1 217 ? 17.141 -2.732 -16.781 1 98.56 217 LEU B C 1
ATOM 4262 O O . LEU B 1 217 ? 16.531 -2.777 -15.719 1 98.56 217 LEU B O 1
ATOM 4266 N N . PRO B 1 218 ? 17.25 -1.64 -17.469 1 95.88 218 PRO B N 1
ATOM 4267 C CA . PRO B 1 218 ? 16.641 -0.409 -16.953 1 95.88 218 PRO B CA 1
ATOM 4268 C C . PRO B 1 218 ? 15.117 -0.479 -16.891 1 95.88 218 PRO B C 1
ATOM 4270 O O . PRO B 1 218 ? 14.5 -1.16 -17.719 1 95.88 218 PRO B O 1
ATOM 4273 N N . VAL B 1 219 ? 14.562 0.201 -15.93 1 96.75 219 VAL B N 1
ATOM 4274 C CA . VAL B 1 219 ? 13.109 0.276 -15.797 1 96.75 219 VAL B CA 1
ATOM 4275 C C . VAL B 1 219 ? 12.688 1.724 -15.562 1 96.75 219 VAL B C 1
ATOM 4277 O O . VAL B 1 219 ? 13.469 2.533 -15.055 1 96.75 219 VAL B O 1
ATOM 4280 N N . GLY B 1 220 ? 11.453 1.998 -15.969 1 91.81 220 GLY B N 1
ATOM 4281 C CA . GLY B 1 220 ? 10.914 3.33 -15.75 1 91.81 220 GLY B CA 1
ATOM 4282 C C . GLY B 1 220 ? 10.391 3.541 -14.344 1 91.81 220 GLY B C 1
ATOM 4283 O O . GLY B 1 220 ? 10.328 4.672 -13.859 1 91.81 220 GLY B O 1
ATOM 4284 N N . SER B 1 221 ? 9.938 2.492 -13.727 1 93.19 221 SER B N 1
ATOM 4285 C CA . SER B 1 221 ? 9.422 2.479 -12.359 1 93.19 221 SER B CA 1
ATOM 4286 C C . SER B 1 221 ? 9.695 1.142 -11.68 1 93.19 221 SER B C 1
ATOM 4288 O O . SER B 1 221 ? 10.016 0.154 -12.352 1 93.19 221 SER B O 1
ATOM 4290 N N . PHE B 1 222 ? 9.641 1.181 -10.414 1 94.94 222 PHE B N 1
ATOM 4291 C CA . PHE B 1 222 ? 9.93 -0.027 -9.656 1 94.94 222 PHE B CA 1
ATOM 4292 C C . PHE B 1 222 ? 8.648 -0.753 -9.273 1 94.94 222 PHE B C 1
ATOM 4294 O O . PHE B 1 222 ? 8.414 -1.046 -8.102 1 94.94 222 PHE B O 1
ATOM 4301 N N . ARG B 1 223 ? 7.895 -1.041 -10.289 1 96.12 223 ARG B N 1
ATOM 4302 C CA . ARG B 1 223 ? 6.602 -1.695 -10.133 1 96.12 223 ARG B CA 1
ATOM 4303 C C . ARG B 1 223 ? 6.578 -3.043 -10.852 1 96.12 223 ARG B C 1
ATOM 4305 O O . ARG B 1 223 ? 7.484 -3.354 -11.625 1 96.12 223 ARG B O 1
ATOM 4312 N N . MET B 1 224 ? 5.531 -3.773 -10.609 1 98.19 224 MET B N 1
ATOM 4313 C CA . MET B 1 224 ? 5.434 -5.125 -11.156 1 98.19 224 MET B CA 1
ATOM 4314 C C . MET B 1 224 ? 5.402 -5.102 -12.68 1 98.19 224 MET B C 1
ATOM 4316 O O . MET B 1 224 ? 6.129 -5.852 -13.328 1 98.19 224 MET B O 1
ATOM 4320 N N . PRO B 1 225 ? 4.609 -4.195 -13.289 1 98.19 225 PRO B N 1
ATOM 4321 C CA . PRO B 1 225 ? 4.602 -4.188 -14.758 1 98.19 225 PRO B CA 1
ATOM 4322 C C . PRO B 1 225 ? 5.98 -3.902 -15.352 1 98.19 225 PRO B C 1
ATOM 4324 O O . PRO B 1 225 ? 6.332 -4.457 -16.391 1 98.19 225 PRO B O 1
ATOM 4327 N N . ASP B 1 226 ? 6.734 -3.086 -14.695 1 98.38 226 ASP B N 1
ATOM 4328 C CA . ASP B 1 226 ? 8.062 -2.725 -15.188 1 98.38 226 ASP B CA 1
ATOM 4329 C C . ASP B 1 226 ? 9.016 -3.912 -15.117 1 98.38 226 ASP B C 1
ATOM 4331 O O . ASP B 1 226 ? 9.797 -4.145 -16.031 1 98.38 226 ASP B O 1
ATOM 4335 N N . GLY B 1 227 ? 8.922 -4.664 -14.039 1 98.75 227 GLY B N 1
ATOM 4336 C CA . GLY B 1 227 ? 9.719 -5.879 -13.93 1 98.75 227 GLY B CA 1
ATOM 4337 C C . GLY B 1 227 ? 9.352 -6.922 -14.969 1 98.75 227 GLY B C 1
ATOM 4338 O O . GLY B 1 227 ? 10.234 -7.508 -15.609 1 98.75 227 GLY B O 1
ATOM 4339 N N . ALA B 1 228 ? 8.062 -7.059 -15.148 1 98.81 228 ALA B N 1
ATOM 4340 C CA . ALA B 1 228 ? 7.574 -8.023 -16.125 1 98.81 228 ALA B CA 1
ATOM 4341 C C . ALA B 1 228 ? 8.031 -7.656 -17.531 1 98.81 228 ALA B C 1
ATOM 4343 O O . ALA B 1 228 ? 8.547 -8.508 -18.266 1 98.81 228 ALA B O 1
ATOM 4344 N N . ARG B 1 229 ? 7.875 -6.395 -17.844 1 98.75 229 ARG B N 1
ATOM 4345 C CA . ARG B 1 229 ? 8.219 -5.926 -19.188 1 98.75 229 ARG B CA 1
ATOM 4346 C C . ARG B 1 229 ? 9.719 -6.047 -19.438 1 98.75 229 ARG B C 1
ATOM 4348 O O . ARG B 1 229 ? 10.133 -6.445 -20.531 1 98.75 229 ARG B O 1
ATOM 4355 N N . ALA B 1 230 ? 10.484 -5.672 -18.469 1 98.81 230 ALA B N 1
ATOM 4356 C CA . ALA B 1 230 ? 11.938 -5.703 -18.625 1 98.81 230 ALA B CA 1
ATOM 4357 C C . ALA B 1 230 ? 12.43 -7.125 -18.875 1 98.81 230 ALA B C 1
ATOM 4359 O O . ALA B 1 230 ? 13.242 -7.359 -19.781 1 98.81 230 ALA B O 1
ATOM 4360 N N . VAL B 1 231 ? 11.969 -8.078 -18.156 1 98.88 231 VAL B N 1
ATOM 4361 C CA . VAL B 1 231 ? 12.406 -9.469 -18.281 1 98.88 231 VAL B CA 1
ATOM 4362 C C . VAL B 1 231 ? 11.859 -10.07 -19.578 1 98.88 231 VAL B C 1
ATOM 4364 O O . VAL B 1 231 ? 12.586 -10.758 -20.297 1 98.88 231 VAL B O 1
ATOM 4367 N N . ALA B 1 232 ? 10.617 -9.781 -19.875 1 98.75 232 ALA B N 1
ATOM 4368 C CA . ALA B 1 232 ? 10.031 -10.273 -21.109 1 98.75 232 ALA B CA 1
ATOM 4369 C C . ALA B 1 232 ? 10.82 -9.789 -22.328 1 98.75 232 ALA B C 1
ATOM 4371 O O . ALA B 1 232 ? 11.094 -10.562 -23.25 1 98.75 232 ALA B O 1
ATOM 4372 N N . ARG B 1 233 ? 11.164 -8.516 -22.297 1 98.62 233 ARG B N 1
ATOM 4373 C CA . ARG B 1 233 ? 11.93 -7.926 -23.391 1 98.62 233 ARG B CA 1
ATOM 4374 C C . ARG B 1 233 ? 13.297 -8.586 -23.516 1 98.62 233 ARG B C 1
ATOM 4376 O O . ARG B 1 233 ? 13.742 -8.898 -24.625 1 98.62 233 ARG B O 1
ATOM 4383 N N . ALA B 1 234 ? 13.969 -8.805 -22.422 1 98.5 234 ALA B N 1
ATOM 4384 C CA . ALA B 1 234 ? 15.289 -9.445 -22.422 1 98.5 234 ALA B CA 1
ATOM 4385 C C . ALA B 1 234 ? 15.211 -10.852 -23.016 1 98.5 234 ALA B C 1
ATOM 4387 O O . ALA B 1 234 ? 16.047 -11.234 -23.828 1 98.5 234 ALA B O 1
ATOM 4388 N N . LEU B 1 235 ? 14.203 -11.602 -22.625 1 98.25 235 LEU B N 1
ATOM 4389 C CA . LEU B 1 235 ? 14.023 -12.961 -23.125 1 98.25 235 LEU B CA 1
ATOM 4390 C C . LEU B 1 235 ? 13.742 -12.953 -24.625 1 98.25 235 LEU B C 1
ATOM 4392 O O . LEU B 1 235 ? 14.297 -13.766 -25.375 1 98.25 235 LEU B O 1
ATOM 4396 N N . ALA B 1 236 ? 12.953 -12 -25 1 97.69 236 ALA B N 1
ATOM 4397 C CA . ALA B 1 236 ? 12.594 -11.891 -26.406 1 97.69 236 ALA B CA 1
ATOM 4398 C C . ALA B 1 236 ? 13.82 -11.539 -27.25 1 97.69 236 ALA B C 1
ATOM 4400 O O . ALA B 1 236 ? 13.914 -11.938 -28.422 1 97.69 236 ALA B O 1
ATOM 4401 N N . GLN B 1 237 ? 14.719 -10.875 -26.656 1 97.5 237 GLN B N 1
ATOM 4402 C CA . GLN B 1 237 ? 15.93 -10.438 -27.359 1 97.5 237 GLN B CA 1
ATOM 4403 C C . GLN B 1 237 ? 17.016 -11.516 -27.297 1 97.5 237 GLN B C 1
ATOM 4405 O O . GLN B 1 237 ? 18.125 -11.297 -27.781 1 97.5 237 GLN B O 1
ATOM 4410 N N . GLY B 1 238 ? 16.703 -12.609 -26.656 1 96.75 238 GLY B N 1
ATOM 4411 C CA . GLY B 1 238 ? 17.594 -13.75 -26.75 1 96.75 238 GLY B CA 1
ATOM 4412 C C . GLY B 1 238 ? 18.406 -13.992 -25.484 1 96.75 238 GLY B C 1
ATOM 4413 O O . GLY B 1 238 ? 19.219 -14.914 -25.422 1 96.75 238 GLY B O 1
ATOM 4414 N N . ALA B 1 239 ? 18.125 -13.203 -24.422 1 97.38 239 ALA B N 1
ATOM 4415 C CA . ALA B 1 239 ? 18.812 -13.422 -23.156 1 97.38 239 ALA B CA 1
ATOM 4416 C C . ALA B 1 239 ? 18.391 -14.742 -22.516 1 97.38 239 ALA B C 1
ATOM 4418 O O . ALA B 1 239 ? 17.219 -15.125 -22.578 1 97.38 239 ALA B O 1
ATOM 4419 N N . ARG B 1 240 ? 19.406 -15.406 -21.953 1 97.62 240 ARG B N 1
ATOM 4420 C CA . ARG B 1 240 ? 19.156 -16.641 -21.234 1 97.62 240 ARG B CA 1
ATOM 4421 C C . ARG B 1 240 ? 19.828 -16.609 -19.859 1 97.62 240 ARG B C 1
ATOM 4423 O O . ARG B 1 240 ? 20.719 -17.406 -19.562 1 97.62 240 ARG B O 1
ATOM 4430 N N . PRO B 1 241 ? 19.281 -15.758 -19.016 1 98.62 241 PRO B N 1
ATOM 4431 C CA . PRO B 1 241 ? 19.844 -15.695 -17.656 1 98.62 241 PRO B CA 1
ATOM 4432 C C . PRO B 1 241 ? 19.562 -16.953 -16.844 1 98.62 241 PRO B C 1
ATOM 4434 O O . PRO B 1 241 ? 18.609 -17.672 -17.125 1 98.62 241 PRO B O 1
ATOM 4437 N N . ASP B 1 242 ? 20.406 -17.188 -15.93 1 98.81 242 ASP B N 1
ATOM 4438 C CA . ASP B 1 242 ? 20.078 -18.25 -14.977 1 98.81 242 ASP B CA 1
ATOM 4439 C C . ASP B 1 242 ? 19.797 -17.672 -13.594 1 98.81 242 ASP B C 1
ATOM 4441 O O . ASP B 1 242 ? 19.484 -18.422 -12.664 1 98.81 242 ASP B O 1
ATOM 4445 N N . ALA B 1 243 ? 19.875 -16.328 -13.484 1 98.88 243 ALA B N 1
ATOM 4446 C CA . ALA B 1 243 ? 19.484 -15.656 -12.25 1 98.88 243 ALA B CA 1
ATOM 4447 C C . ALA B 1 243 ? 19.078 -14.203 -12.516 1 98.88 243 ALA B C 1
ATOM 4449 O O . ALA B 1 243 ? 19.547 -13.586 -13.469 1 98.88 243 ALA B O 1
ATOM 4450 N N . LEU B 1 244 ? 18.203 -13.711 -11.688 1 98.94 244 LEU B N 1
ATOM 4451 C CA . LEU B 1 244 ? 17.797 -12.305 -11.688 1 98.94 244 LEU B CA 1
ATOM 4452 C C . LEU B 1 244 ? 17.984 -11.695 -10.305 1 98.94 244 LEU B C 1
ATOM 4454 O O . LEU B 1 244 ? 17.484 -12.227 -9.305 1 98.94 244 LEU B O 1
ATOM 4458 N N . LEU B 1 245 ? 18.75 -10.648 -10.227 1 98.94 245 LEU B N 1
ATOM 4459 C CA . LEU B 1 245 ? 18.703 -9.734 -9.094 1 98.94 245 LEU B CA 1
ATOM 4460 C C . LEU B 1 245 ? 17.781 -8.562 -9.367 1 98.94 245 LEU B C 1
ATOM 4462 O O . LEU B 1 245 ? 18.109 -7.66 -10.141 1 98.94 245 LEU B O 1
ATOM 4466 N N . CYS B 1 246 ? 16.625 -8.641 -8.781 1 98.94 246 CYS B N 1
ATOM 4467 C CA . CYS B 1 246 ? 15.672 -7.535 -8.93 1 98.94 246 CYS B CA 1
ATOM 4468 C C . CYS B 1 246 ? 15.844 -6.516 -7.809 1 98.94 246 CYS B C 1
ATOM 4470 O O . CYS B 1 246 ? 15.922 -6.883 -6.637 1 98.94 246 CYS B O 1
ATOM 4472 N N . LEU B 1 247 ? 15.828 -5.312 -8.109 1 98.56 247 LEU B N 1
ATOM 4473 C CA . LEU B 1 247 ? 16.234 -4.301 -7.141 1 98.56 247 LEU B CA 1
ATOM 4474 C C . LEU B 1 247 ? 15.102 -3.975 -6.176 1 98.56 247 LEU B C 1
ATOM 4476 O O . LEU B 1 247 ? 15.273 -3.188 -5.242 1 98.56 247 LEU B O 1
ATOM 4480 N N . ASN B 1 248 ? 13.961 -4.512 -6.312 1 98 248 ASN B N 1
ATOM 4481 C CA . ASN B 1 248 ? 12.953 -4.617 -5.266 1 98 248 ASN B CA 1
ATOM 4482 C C . ASN B 1 248 ? 11.984 -5.77 -5.535 1 98 248 ASN B C 1
ATOM 4484 O O . ASN B 1 248 ? 12.047 -6.402 -6.59 1 98 248 ASN B O 1
ATOM 4488 N N . ASP B 1 249 ? 11.156 -6.039 -4.582 1 98.69 249 ASP B N 1
ATOM 4489 C CA . ASP B 1 249 ? 10.242 -7.176 -4.668 1 98.69 249 ASP B CA 1
ATOM 4490 C C . ASP B 1 249 ? 9.203 -6.961 -5.766 1 98.69 249 ASP B C 1
ATOM 4492 O O . ASP B 1 249 ? 8.773 -7.914 -6.414 1 98.69 249 ASP B O 1
ATOM 4496 N N . GLN B 1 250 ? 8.773 -5.734 -6.004 1 98.38 250 GLN B N 1
ATOM 4497 C CA . GLN B 1 250 ? 7.801 -5.477 -7.059 1 98.38 250 GLN B CA 1
ATOM 4498 C C . GLN B 1 250 ? 8.344 -5.887 -8.422 1 98.38 250 GLN B C 1
ATOM 4500 O O . GLN B 1 250 ? 7.676 -6.59 -9.18 1 98.38 250 GLN B O 1
ATOM 4505 N N . LEU B 1 251 ? 9.578 -5.508 -8.672 1 98.75 251 LEU B N 1
ATOM 4506 C CA . LEU B 1 251 ? 10.211 -5.926 -9.922 1 98.75 251 LEU B CA 1
ATOM 4507 C C . LEU B 1 251 ? 10.344 -7.441 -9.984 1 98.75 251 LEU B C 1
ATOM 4509 O O . LEU B 1 251 ? 10.109 -8.047 -11.031 1 98.75 251 LEU B O 1
ATOM 4513 N N . ALA B 1 252 ? 10.68 -8.031 -8.867 1 98.94 252 ALA B N 1
ATOM 4514 C CA . ALA B 1 252 ? 10.867 -9.477 -8.805 1 98.94 252 ALA B CA 1
ATOM 4515 C C . ALA B 1 252 ? 9.562 -10.211 -9.062 1 98.94 252 ALA B C 1
ATOM 4517 O O . ALA B 1 252 ? 9.531 -11.203 -9.797 1 98.94 252 ALA B O 1
ATOM 4518 N N . LEU B 1 253 ? 8.5 -9.711 -8.461 1 98.75 253 LEU B N 1
ATOM 4519 C CA . LEU B 1 253 ? 7.199 -10.336 -8.648 1 98.75 253 LEU B CA 1
ATOM 4520 C C . LEU B 1 253 ? 6.73 -10.203 -10.086 1 98.75 253 LEU B C 1
ATOM 4522 O O . LEU B 1 253 ? 6.141 -11.133 -10.648 1 98.75 253 LEU B O 1
ATOM 4526 N N . GLY B 1 254 ? 7.008 -9.039 -10.688 1 98.88 254 GLY B N 1
ATOM 4527 C CA . GLY B 1 254 ? 6.77 -8.898 -12.117 1 98.88 254 GLY B CA 1
ATOM 4528 C C . GLY B 1 254 ? 7.605 -9.844 -12.961 1 98.88 254 GLY B C 1
ATOM 4529 O O . GLY B 1 254 ? 7.109 -10.422 -13.93 1 98.88 254 GLY B O 1
ATOM 4530 N N . ALA B 1 255 ? 8.812 -10.008 -12.562 1 98.94 255 ALA B N 1
ATOM 4531 C CA . ALA B 1 255 ? 9.727 -10.914 -13.266 1 98.94 255 ALA B CA 1
ATOM 4532 C C . ALA B 1 255 ? 9.234 -12.352 -13.188 1 98.94 255 ALA B C 1
ATOM 4534 O O . ALA B 1 255 ? 9.289 -13.094 -14.172 1 98.94 255 ALA B O 1
ATOM 4535 N N . LEU B 1 256 ? 8.781 -12.781 -12.016 1 98.75 256 LEU B N 1
ATOM 4536 C CA . LEU B 1 256 ? 8.242 -14.133 -11.844 1 98.75 256 LEU B CA 1
ATOM 4537 C C . LEU B 1 256 ? 7.102 -14.391 -12.82 1 98.75 256 LEU B C 1
ATOM 4539 O O . LEU B 1 256 ? 7.016 -15.469 -13.414 1 98.75 256 LEU B O 1
ATOM 4543 N N . ARG B 1 257 ? 6.254 -13.383 -12.984 1 98.44 257 ARG B N 1
ATOM 4544 C CA . ARG B 1 257 ? 5.133 -13.508 -13.914 1 98.44 257 ARG B CA 1
ATOM 4545 C C . ARG B 1 257 ? 5.625 -13.688 -15.344 1 98.44 257 ARG B C 1
ATOM 4547 O O . ARG B 1 257 ? 5.148 -14.562 -16.062 1 98.44 257 ARG B O 1
ATOM 4554 N N . ALA B 1 258 ? 6.559 -12.82 -15.734 1 98.62 258 ALA B N 1
ATOM 4555 C CA . ALA B 1 258 ? 7.105 -12.891 -17.094 1 98.62 258 ALA B CA 1
ATOM 4556 C C . ALA B 1 258 ? 7.758 -14.242 -17.344 1 98.62 258 ALA B C 1
ATOM 4558 O O . ALA B 1 258 ? 7.57 -14.836 -18.406 1 98.62 258 ALA B O 1
ATOM 4559 N N . LEU B 1 259 ? 8.516 -14.766 -16.391 1 98.69 259 LEU B N 1
ATOM 4560 C CA . LEU B 1 259 ? 9.164 -16.062 -16.516 1 98.69 259 LEU B CA 1
ATOM 4561 C C . LEU B 1 259 ? 8.125 -17.172 -16.656 1 98.69 259 LEU B C 1
ATOM 4563 O O . LEU B 1 259 ? 8.266 -18.047 -17.516 1 98.69 259 LEU B O 1
ATOM 4567 N N . HIS B 1 260 ? 7.086 -17.078 -15.867 1 97.75 260 HIS B N 1
ATOM 4568 C CA . HIS B 1 260 ? 5.996 -18.047 -15.938 1 97.75 260 HIS B CA 1
ATOM 4569 C C . HIS B 1 260 ? 5.352 -18.047 -17.312 1 97.75 260 HIS B C 1
ATOM 4571 O O . HIS B 1 260 ? 5.125 -19.125 -17.891 1 97.75 260 HIS B O 1
ATOM 4577 N N . GLU B 1 261 ? 5.141 -16.922 -17.844 1 97.19 261 GLU B N 1
ATOM 4578 C CA . GLU B 1 261 ? 4.477 -16.797 -19.141 1 97.19 261 GLU B CA 1
ATOM 4579 C C . GLU B 1 261 ? 5.355 -17.344 -20.266 1 97.19 261 GLU B C 1
ATOM 4581 O O . GLU B 1 261 ? 4.848 -17.75 -21.312 1 97.19 261 GLU B O 1
ATOM 4586 N N . HIS B 1 262 ? 6.633 -17.391 -20 1 97.56 262 HIS B N 1
ATOM 4587 C CA . HIS B 1 262 ? 7.566 -17.859 -21.016 1 97.56 262 HIS B CA 1
ATOM 4588 C C . HIS B 1 262 ? 7.98 -19.312 -20.75 1 97.56 262 HIS B C 1
ATOM 4590 O O . HIS B 1 262 ? 8.891 -19.828 -21.406 1 97.56 262 HIS B O 1
ATOM 4596 N N . GLY B 1 263 ? 7.371 -19.906 -19.766 1 96.81 263 GLY B N 1
ATOM 4597 C CA . GLY B 1 263 ? 7.625 -21.312 -19.484 1 96.81 263 GLY B CA 1
ATOM 4598 C C . GLY B 1 263 ? 8.961 -21.562 -18.812 1 96.81 263 GLY B C 1
ATOM 4599 O O . GLY B 1 263 ? 9.531 -22.641 -18.906 1 96.81 263 GLY B O 1
ATOM 4600 N N . VAL B 1 264 ? 9.523 -20.547 -18.172 1 98.19 264 VAL B N 1
ATOM 4601 C CA . VAL B 1 264 ? 10.812 -20.625 -17.5 1 98.19 264 VAL B CA 1
ATOM 4602 C C . VAL B 1 264 ? 10.602 -20.984 -16.031 1 98.19 264 VAL B C 1
ATOM 4604 O O . VAL B 1 264 ? 9.859 -20.312 -15.32 1 98.19 264 VAL B O 1
ATOM 4607 N N . SER B 1 265 ? 11.219 -22.016 -15.562 1 97.75 265 SER B N 1
ATOM 4608 C CA . SER B 1 265 ? 11 -22.5 -14.203 1 97.75 265 SER B CA 1
ATOM 4609 C C . SER B 1 265 ? 11.836 -21.703 -13.203 1 97.75 265 SER B C 1
ATOM 4611 O O . SER B 1 265 ? 12.977 -21.344 -13.477 1 97.75 265 SER B O 1
ATOM 4613 N N . VAL B 1 266 ? 11.281 -21.438 -12.102 1 98.56 266 VAL B N 1
ATOM 4614 C CA . VAL B 1 266 ? 11.953 -20.781 -10.977 1 98.56 266 VAL B CA 1
ATOM 4615 C C . VAL B 1 266 ? 11.883 -21.672 -9.742 1 98.56 266 VAL B C 1
ATOM 4617 O O . VAL B 1 266 ? 10.797 -22.062 -9.305 1 98.56 266 VAL B O 1
ATOM 4620 N N . PRO B 1 267 ? 13.023 -22 -9.18 1 98.25 267 PRO B N 1
ATOM 4621 C CA . PRO B 1 267 ? 14.383 -21.578 -9.516 1 98.25 267 PRO B CA 1
ATOM 4622 C C . PRO B 1 267 ? 15.086 -22.531 -10.484 1 98.25 267 PRO B C 1
ATOM 4624 O O . PRO B 1 267 ? 16.297 -22.453 -10.664 1 98.25 267 PRO B O 1
ATOM 4627 N N . GLY B 1 268 ? 14.375 -23.438 -11.039 1 98.12 268 GLY B N 1
ATOM 4628 C CA . GLY B 1 268 ? 14.992 -24.453 -11.875 1 98.12 268 GLY B CA 1
ATOM 4629 C C . GLY B 1 268 ? 15.852 -23.875 -12.984 1 98.12 268 GLY B C 1
ATOM 4630 O O . GLY B 1 268 ? 17.016 -24.234 -13.117 1 98.12 268 GLY B O 1
ATOM 4631 N N . ASP B 1 269 ? 15.359 -23.016 -13.773 1 98.38 269 ASP B N 1
ATOM 4632 C CA . ASP B 1 269 ? 16.078 -22.375 -14.867 1 98.38 269 ASP B CA 1
ATOM 4633 C C . ASP B 1 269 ? 16.672 -21.047 -14.422 1 98.38 269 ASP B C 1
ATOM 4635 O O . ASP B 1 269 ? 17.828 -20.734 -14.758 1 98.38 269 ASP B O 1
ATOM 4639 N N . VAL B 1 270 ? 15.859 -20.297 -13.672 1 98.88 270 VAL B N 1
ATOM 4640 C CA . VAL B 1 270 ? 16.266 -18.953 -13.273 1 98.88 270 VAL B CA 1
ATOM 4641 C C . VAL B 1 270 ? 15.969 -18.734 -11.797 1 98.88 270 VAL B C 1
ATOM 4643 O O . VAL B 1 270 ? 14.812 -18.828 -11.367 1 98.88 270 VAL B O 1
ATOM 4646 N N . ALA B 1 271 ? 16.984 -18.469 -10.984 1 98.94 271 ALA B N 1
ATOM 4647 C CA . ALA B 1 271 ? 16.781 -18.047 -9.602 1 98.94 271 ALA B CA 1
ATOM 4648 C C . ALA B 1 271 ? 16.484 -16.547 -9.523 1 98.94 271 ALA B C 1
ATOM 4650 O O . ALA B 1 271 ? 17.062 -15.758 -10.273 1 98.94 271 ALA B O 1
ATOM 4651 N N . VAL B 1 272 ? 15.57 -16.156 -8.617 1 98.94 272 VAL B N 1
ATOM 4652 C CA . VAL B 1 272 ? 15.133 -14.766 -8.547 1 98.94 272 VAL B CA 1
ATOM 4653 C C . VAL B 1 272 ? 15.234 -14.266 -7.109 1 98.94 272 VAL B C 1
ATOM 4655 O O . VAL B 1 272 ? 14.789 -14.938 -6.18 1 98.94 272 VAL B O 1
ATOM 4658 N N . ILE B 1 273 ? 15.859 -13.141 -6.906 1 98.94 273 ILE B N 1
ATOM 4659 C CA . ILE B 1 273 ? 15.922 -12.477 -5.609 1 98.94 273 ILE B CA 1
ATOM 4660 C C . ILE B 1 273 ? 15.445 -11.031 -5.746 1 98.94 273 ILE B C 1
ATOM 4662 O O . ILE B 1 273 ? 15.734 -10.367 -6.742 1 98.94 273 ILE B O 1
ATOM 4666 N N . GLY B 1 274 ? 14.664 -10.609 -4.758 1 98.88 274 GLY B N 1
ATOM 4667 C CA . GLY B 1 274 ? 14.234 -9.219 -4.711 1 98.88 274 GLY B CA 1
ATOM 4668 C C . GLY B 1 274 ? 14.773 -8.469 -3.506 1 98.88 274 GLY B C 1
ATOM 4669 O O . GLY B 1 274 ? 15.812 -8.836 -2.951 1 98.88 274 GLY B O 1
ATOM 4670 N N . PHE B 1 275 ? 14.172 -7.32 -3.156 1 98.56 275 PHE B N 1
ATOM 4671 C CA . PHE B 1 275 ? 14.445 -6.465 -2.01 1 98.56 275 PHE B CA 1
ATOM 4672 C C . PHE B 1 275 ? 13.148 -5.988 -1.366 1 98.56 275 PHE B C 1
ATOM 4674 O O . PHE B 1 275 ? 12.18 -5.695 -2.062 1 98.56 275 PHE B O 1
ATOM 4681 N N . ASP B 1 276 ? 13.164 -5.898 0.005 1 97.69 276 ASP B N 1
ATOM 4682 C CA . ASP B 1 276 ? 12.133 -5.215 0.777 1 97.69 276 ASP B CA 1
ATOM 4683 C C . ASP B 1 276 ? 11.398 -6.191 1.699 1 97.69 276 ASP B C 1
ATOM 4685 O O . ASP B 1 276 ? 10.992 -5.82 2.801 1 97.69 276 ASP B O 1
ATOM 4689 N N . ASP B 1 277 ? 11.164 -7.453 1.203 1 98.31 277 ASP B N 1
ATOM 4690 C CA . ASP B 1 277 ? 10.406 -8.469 1.932 1 98.31 277 ASP B CA 1
ATOM 4691 C C . ASP B 1 277 ? 8.961 -8.039 2.131 1 98.31 277 ASP B C 1
ATOM 4693 O O . ASP B 1 277 ? 8.461 -8.023 3.258 1 98.31 277 ASP B O 1
ATOM 4697 N N . VAL B 1 278 ? 8.336 -7.73 1.05 1 97.38 278 VAL B N 1
ATOM 4698 C CA . VAL B 1 278 ? 6.934 -7.336 1.107 1 97.38 278 VAL B CA 1
ATOM 4699 C C . VAL B 1 278 ? 6.059 -8.578 1.251 1 97.38 278 VAL B C 1
ATOM 4701 O O . VAL B 1 278 ? 6.488 -9.688 0.937 1 97.38 278 VAL B O 1
ATOM 4704 N N . GLU B 1 279 ? 4.832 -8.414 1.683 1 96 279 GLU B N 1
ATOM 4705 C CA . GLU B 1 279 ? 3.91 -9.508 1.96 1 96 279 GLU B CA 1
ATOM 4706 C C . GLU B 1 279 ? 3.689 -10.375 0.721 1 96 279 GLU B C 1
ATOM 4708 O O . GLU B 1 279 ? 3.693 -11.602 0.806 1 96 279 GLU B O 1
ATOM 4713 N N . GLY B 1 280 ? 3.551 -9.766 -0.446 1 96.81 280 GLY B N 1
ATOM 4714 C CA . GLY B 1 280 ? 3.299 -10.484 -1.684 1 96.81 280 GLY B CA 1
ATOM 4715 C C . GLY B 1 280 ? 4.336 -11.555 -1.974 1 96.81 280 GLY B C 1
ATOM 4716 O O . GLY B 1 280 ? 4.02 -12.594 -2.547 1 96.81 280 GLY B O 1
ATOM 4717 N N . GLY B 1 281 ? 5.566 -11.281 -1.537 1 98.12 281 GLY B N 1
ATOM 4718 C CA . GLY B 1 281 ? 6.641 -12.227 -1.78 1 98.12 281 GLY B CA 1
ATOM 4719 C C . GLY B 1 281 ? 6.508 -13.5 -0.968 1 98.12 281 GLY B C 1
ATOM 4720 O O . GLY B 1 281 ? 7.051 -14.547 -1.342 1 98.12 281 GLY B O 1
ATOM 4721 N N . ARG B 1 282 ? 5.754 -13.445 0.121 1 97.62 282 ARG B N 1
ATOM 4722 C CA . ARG B 1 282 ? 5.566 -14.578 1.015 1 97.62 282 ARG B CA 1
ATOM 4723 C C . ARG B 1 282 ? 4.445 -15.492 0.519 1 97.62 282 ARG B C 1
ATOM 4725 O O . ARG B 1 282 ? 4.32 -16.625 0.966 1 97.62 282 ARG B O 1
ATOM 4732 N N . PHE B 1 283 ? 3.668 -14.969 -0.481 1 97.88 283 PHE B N 1
ATOM 4733 C CA . PHE B 1 283 ? 2.479 -15.711 -0.884 1 97.88 283 PHE B CA 1
ATOM 4734 C C . PHE B 1 283 ? 2.482 -15.961 -2.387 1 97.88 283 PHE B C 1
ATOM 4736 O O . PHE B 1 283 ? 1.551 -16.562 -2.922 1 97.88 283 PHE B O 1
ATOM 4743 N N . SER B 1 284 ? 3.553 -15.516 -3.039 1 97.75 284 SER B N 1
ATOM 4744 C CA . SER B 1 284 ? 3.686 -15.766 -4.469 1 97.75 284 SER B CA 1
ATOM 4745 C C . SER B 1 284 ? 4.016 -17.219 -4.746 1 97.75 284 SER B C 1
ATOM 4747 O O . SER B 1 284 ? 4.332 -17.984 -3.826 1 97.75 284 SER B O 1
ATOM 4749 N N . VAL B 1 285 ? 3.828 -17.656 -6.016 1 96.19 285 VAL B N 1
ATOM 4750 C CA . VAL B 1 285 ? 4.258 -18.969 -6.492 1 96.19 285 VAL B CA 1
ATOM 4751 C C . VAL B 1 285 ? 5.301 -18.797 -7.594 1 96.19 285 VAL B C 1
ATOM 4753 O O . VAL B 1 285 ? 4.973 -18.406 -8.711 1 96.19 285 VAL B O 1
ATOM 4756 N N . PRO B 1 286 ? 6.578 -19.125 -7.27 1 97.88 286 PRO B N 1
ATOM 4757 C CA . PRO B 1 286 ? 7.129 -19.484 -5.961 1 97.88 286 PRO B CA 1
ATOM 4758 C C . PRO B 1 286 ? 7.223 -18.297 -5.012 1 97.88 286 PRO B C 1
ATOM 4760 O O . PRO B 1 286 ? 7.129 -17.141 -5.445 1 97.88 286 PRO B O 1
ATOM 4763 N N . THR B 1 287 ? 7.363 -18.609 -3.668 1 98.5 287 THR B N 1
ATOM 4764 C CA . THR B 1 287 ? 7.66 -17.531 -2.734 1 98.5 287 THR B CA 1
ATOM 4765 C C . THR B 1 287 ? 9.023 -16.922 -3.033 1 98.5 287 THR B C 1
ATOM 4767 O O . THR B 1 287 ? 9.898 -17.578 -3.605 1 98.5 287 THR B O 1
ATOM 4770 N N . LEU B 1 288 ? 9.234 -15.695 -2.629 1 98.81 288 LEU B N 1
ATOM 4771 C CA . LEU B 1 288 ? 10.32 -14.891 -3.18 1 98.81 288 LEU B CA 1
ATOM 4772 C C . LEU B 1 288 ? 11.445 -14.719 -2.158 1 98.81 288 LEU B C 1
ATOM 4774 O O . LEU B 1 288 ? 11.211 -14.219 -1.058 1 98.81 288 LEU B O 1
ATOM 4778 N N . SER B 1 289 ? 12.641 -15.172 -2.508 1 98.94 289 SER B N 1
ATOM 4779 C CA . SER B 1 289 ? 13.828 -14.766 -1.766 1 98.94 289 SER B CA 1
ATOM 4780 C C . SER B 1 289 ? 14.07 -13.266 -1.885 1 98.94 289 SER B C 1
ATOM 4782 O O . SER B 1 289 ? 13.859 -12.68 -2.949 1 98.94 289 SER B O 1
ATOM 4784 N N . THR B 1 290 ? 14.477 -12.648 -0.763 1 98.88 290 THR B N 1
ATOM 4785 C CA . THR B 1 290 ? 14.547 -11.195 -0.764 1 98.88 290 THR B CA 1
ATOM 4786 C C . THR B 1 290 ? 15.508 -10.695 0.31 1 98.88 290 THR B C 1
ATOM 4788 O O . THR B 1 290 ? 15.781 -11.398 1.28 1 98.88 290 THR B O 1
ATOM 4791 N N . VAL B 1 291 ? 16.094 -9.531 0.063 1 98.88 291 VAL B N 1
ATOM 4792 C CA . VAL B 1 291 ? 16.734 -8.789 1.136 1 98.88 291 VAL B CA 1
ATOM 4793 C C . VAL B 1 291 ? 15.695 -8.047 1.961 1 98.88 291 VAL B C 1
ATOM 4795 O O . VAL B 1 291 ? 14.867 -7.309 1.413 1 98.88 291 VAL B O 1
ATOM 4798 N N . ALA B 1 292 ? 15.734 -8.305 3.213 1 98.75 292 ALA B N 1
ATOM 4799 C CA . ALA B 1 292 ? 14.758 -7.695 4.109 1 98.75 292 ALA B CA 1
ATOM 4800 C C . ALA B 1 292 ? 15.406 -6.613 4.969 1 98.75 292 ALA B C 1
ATOM 4802 O O . ALA B 1 292 ? 16.125 -6.914 5.918 1 98.75 292 ALA B O 1
ATOM 4803 N N . PRO B 1 293 ? 15.195 -5.293 4.609 1 97.88 293 PRO B N 1
ATOM 4804 C CA . PRO B 1 293 ? 15.57 -4.289 5.605 1 97.88 293 PRO B CA 1
ATOM 4805 C C . PRO B 1 293 ? 14.773 -4.426 6.902 1 97.88 293 PRO B C 1
ATOM 4807 O O . PRO B 1 293 ? 13.617 -4.836 6.883 1 97.88 293 PRO B O 1
ATOM 4810 N N . ASP B 1 294 ? 15.398 -4.207 7.973 1 97.44 294 ASP B N 1
ATOM 4811 C CA . ASP B 1 294 ? 14.656 -4.129 9.227 1 97.44 294 ASP B CA 1
ATOM 4812 C C . ASP B 1 294 ? 13.797 -2.865 9.273 1 97.44 294 ASP B C 1
ATOM 4814 O O . ASP B 1 294 ? 14.172 -1.877 9.906 1 97.44 294 ASP B O 1
ATOM 4818 N N . LYS B 1 295 ? 12.617 -2.916 8.734 1 96.56 295 LYS B N 1
ATOM 4819 C CA . LYS B 1 295 ? 11.75 -1.757 8.57 1 96.56 295 LYS B CA 1
ATOM 4820 C C . LYS B 1 295 ? 11.344 -1.178 9.93 1 96.56 295 LYS B C 1
ATOM 4822 O O . LYS B 1 295 ? 11.211 0.04 10.07 1 96.56 295 LYS B O 1
ATOM 4827 N N . ALA B 1 296 ? 11.094 -2.064 10.852 1 96.75 296 ALA B N 1
ATOM 4828 C CA . ALA B 1 296 ? 10.75 -1.61 12.195 1 96.75 296 ALA B CA 1
ATOM 4829 C C . ALA B 1 296 ? 11.867 -0.771 12.805 1 96.75 296 ALA B C 1
ATOM 4831 O O . ALA B 1 296 ? 11.617 0.286 13.383 1 96.75 296 ALA B O 1
ATOM 4832 N N . ALA B 1 297 ? 13.039 -1.24 12.617 1 97.38 297 ALA B N 1
ATOM 4833 C CA . ALA B 1 297 ? 14.195 -0.505 13.133 1 97.38 297 ALA B CA 1
ATOM 4834 C C . ALA B 1 297 ? 14.383 0.815 12.383 1 97.38 297 ALA B C 1
ATOM 4836 O O . ALA B 1 297 ? 14.734 1.831 12.992 1 97.38 297 ALA B O 1
ATOM 4837 N N . VAL B 1 298 ? 14.188 0.778 11.078 1 96.31 298 VAL B N 1
ATOM 4838 C CA . VAL B 1 298 ? 14.266 2.002 10.289 1 96.31 298 VAL B CA 1
ATOM 4839 C C . VAL B 1 298 ? 13.305 3.043 10.852 1 96.31 298 VAL B C 1
ATOM 4841 O O . VAL B 1 298 ? 13.688 4.188 11.094 1 96.31 298 VAL B O 1
ATOM 4844 N N . ALA B 1 299 ? 12.094 2.639 11.062 1 96.88 299 ALA B N 1
ATOM 4845 C CA . ALA B 1 299 ? 11.062 3.531 11.586 1 96.88 299 ALA B CA 1
ATOM 4846 C C . ALA B 1 299 ? 11.43 4.043 12.977 1 96.88 299 ALA B C 1
ATOM 4848 O O . ALA B 1 299 ? 11.336 5.242 13.25 1 96.88 299 ALA B O 1
ATOM 4849 N N . LYS B 1 300 ? 11.852 3.156 13.805 1 97.44 300 LYS B N 1
ATOM 4850 C CA . LYS B 1 300 ? 12.195 3.498 15.18 1 97.44 300 LYS B CA 1
ATOM 4851 C C . LYS B 1 300 ? 13.328 4.527 15.227 1 97.44 300 LYS B C 1
ATOM 4853 O O . LYS B 1 300 ? 13.203 5.559 15.891 1 97.44 300 LYS B O 1
ATOM 4858 N N . VAL B 1 301 ? 14.359 4.262 14.5 1 97.12 301 VAL B N 1
ATOM 4859 C CA . VAL B 1 301 ? 15.523 5.141 14.484 1 97.12 301 VAL B CA 1
ATOM 4860 C C . VAL B 1 301 ? 15.141 6.5 13.898 1 97.12 301 VAL B C 1
ATOM 4862 O O . VAL B 1 301 ? 15.531 7.543 14.43 1 97.12 301 VAL B O 1
ATOM 4865 N N . ALA B 1 302 ? 14.375 6.496 12.852 1 96.38 302 ALA B N 1
ATOM 4866 C CA . ALA B 1 302 ? 13.961 7.734 12.195 1 96.38 302 ALA B CA 1
ATOM 4867 C C . ALA B 1 302 ? 13.141 8.609 13.141 1 96.38 302 ALA B C 1
ATOM 4869 O O . ALA B 1 302 ? 13.398 9.805 13.273 1 96.38 302 ALA B O 1
ATOM 4870 N N . VAL B 1 303 ? 12.18 8.031 13.805 1 96.75 303 VAL B N 1
ATOM 4871 C CA . VAL B 1 303 ? 11.297 8.773 14.695 1 96.75 303 VAL B CA 1
ATOM 4872 C C . VAL B 1 303 ? 12.086 9.289 15.891 1 96.75 303 VAL B C 1
ATOM 4874 O O . VAL B 1 303 ? 11.906 10.438 16.328 1 96.75 303 VAL B O 1
ATOM 4877 N N . GLN B 1 304 ? 12.977 8.469 16.406 1 96.06 304 GLN B N 1
ATOM 4878 C CA . GLN B 1 304 ? 13.805 8.875 17.547 1 96.06 304 GLN B CA 1
ATOM 4879 C C . GLN B 1 304 ? 14.703 10.055 17.172 1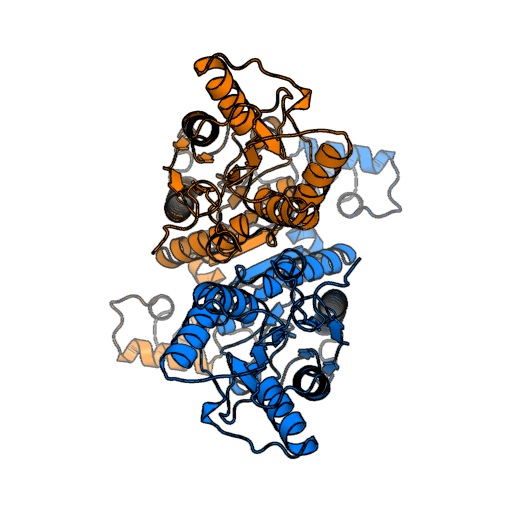 96.06 304 GLN B C 1
ATOM 4881 O O . GLN B 1 304 ? 14.805 11.016 17.938 1 96.06 304 GLN B O 1
ATOM 4886 N N . LEU B 1 305 ? 15.328 9.93 16.047 1 94.69 305 LEU B N 1
ATOM 4887 C CA . LEU B 1 305 ? 16.172 11.023 15.578 1 94.69 305 LEU B CA 1
ATOM 4888 C C . LEU B 1 305 ? 15.367 12.305 15.398 1 94.69 305 LEU B C 1
ATOM 4890 O O . LEU B 1 305 ? 15.797 13.383 15.805 1 94.69 305 LEU B O 1
ATOM 4894 N N . LEU B 1 306 ? 14.219 12.164 14.789 1 94.12 306 LEU B N 1
ATOM 4895 C CA . LEU B 1 306 ? 13.367 13.328 14.547 1 94.12 306 LEU B CA 1
ATOM 4896 C C . LEU B 1 306 ? 12.93 13.961 15.859 1 94.12 306 LEU B C 1
ATOM 4898 O O . LEU B 1 306 ? 12.953 15.188 16 1 94.12 306 LEU B O 1
ATOM 4902 N N . GLN B 1 307 ? 12.547 13.156 16.766 1 92.81 307 GLN B N 1
ATOM 4903 C CA . GLN B 1 307 ? 12.133 13.656 18.062 1 92.81 307 GLN B CA 1
ATOM 4904 C C . GLN B 1 307 ? 13.258 14.438 18.734 1 92.81 307 GLN B C 1
ATOM 4906 O O . GLN B 1 307 ? 13.023 15.508 19.312 1 92.81 307 GLN B O 1
ATOM 4911 N N . HIS B 1 308 ? 14.43 13.875 18.688 1 91.19 308 HIS B N 1
ATOM 4912 C CA . HIS B 1 308 ? 15.594 14.562 19.234 1 91.19 308 HIS B CA 1
ATOM 4913 C C . HIS B 1 308 ? 15.773 15.938 18.594 1 91.19 308 HIS B C 1
ATOM 4915 O O . HIS B 1 308 ? 16 16.922 19.297 1 91.19 308 HIS B O 1
ATOM 4921 N N . ARG B 1 309 ? 15.617 15.984 17.297 1 89.62 309 ARG B N 1
ATOM 4922 C CA . ARG B 1 309 ? 15.797 17.234 16.562 1 89.62 309 ARG B CA 1
ATOM 4923 C C . ARG B 1 309 ? 14.695 18.234 16.906 1 89.62 309 ARG B C 1
ATOM 4925 O O . ARG B 1 309 ? 14.953 19.438 16.984 1 89.62 309 ARG B O 1
ATOM 4932 N N . ILE B 1 310 ? 13.531 17.75 17.047 1 87.44 310 ILE B N 1
ATOM 4933 C CA . ILE B 1 310 ? 12.406 18.609 17.438 1 87.44 310 ILE B CA 1
ATOM 4934 C C . ILE B 1 310 ? 12.656 19.203 18.812 1 87.44 310 ILE B C 1
ATOM 4936 O O . ILE B 1 310 ? 12.43 20.391 19.031 1 87.44 310 ILE B O 1
ATOM 4940 N N . GLU B 1 311 ? 13.078 18.422 19.719 1 86 311 GLU B N 1
ATOM 4941 C CA . GLU B 1 311 ? 13.367 18.875 21.078 1 86 311 GLU B CA 1
ATOM 4942 C C . GLU B 1 311 ? 14.492 19.906 21.094 1 86 311 GLU B C 1
ATOM 4944 O O . GLU B 1 311 ? 14.438 20.891 21.828 1 86 311 GLU B O 1
ATOM 4949 N N . GLU B 1 312 ? 15.461 19.656 20.312 1 83.75 312 GLU B N 1
ATOM 4950 C CA . GLU B 1 312 ? 16.562 20.594 20.203 1 83.75 312 GLU B CA 1
ATOM 4951 C C . GLU B 1 312 ? 16.094 21.938 19.641 1 83.75 312 GLU B C 1
ATOM 4953 O O . GLU B 1 312 ? 16.531 23 20.109 1 83.75 312 GLU B O 1
ATOM 4958 N N . ALA B 1 313 ? 15.258 21.828 18.672 1 77.75 313 ALA B N 1
ATOM 4959 C CA . ALA B 1 313 ? 14.773 23.031 18 1 77.75 313 ALA B CA 1
ATOM 4960 C C . ALA B 1 313 ? 13.875 23.844 18.938 1 77.75 313 ALA B C 1
ATOM 4962 O O . ALA B 1 313 ? 13.758 25.062 18.781 1 77.75 313 ALA B O 1
ATOM 4963 N N . THR B 1 314 ? 13.258 23.219 19.891 1 74.12 314 THR B N 1
ATOM 4964 C CA . THR B 1 314 ? 12.289 23.891 20.75 1 74.12 314 THR B CA 1
ATOM 4965 C C . THR B 1 314 ? 12.898 24.188 22.125 1 74.12 314 THR B C 1
ATOM 4967 O O . THR B 1 314 ? 12.227 24.734 23 1 74.12 314 THR B O 1
ATOM 4970 N N . ALA B 1 315 ? 14.07 23.75 22.312 1 71.81 315 ALA B N 1
ATOM 4971 C CA . ALA B 1 315 ? 14.727 24.016 23.578 1 71.81 315 ALA B CA 1
ATOM 4972 C C . ALA B 1 315 ? 14.977 25.5 23.766 1 71.81 315 ALA B C 1
ATOM 4974 O O . ALA B 1 315 ? 15.258 26.219 22.812 1 71.81 315 ALA B O 1
ATOM 4975 N N . PRO B 1 316 ? 14.438 26.047 24.969 1 61.41 316 PRO B N 1
ATOM 4976 C CA . PRO B 1 316 ? 14.594 27.484 25.234 1 61.41 316 PRO B CA 1
ATOM 4977 C C . PRO B 1 316 ? 16 27.984 24.922 1 61.41 316 PRO B C 1
ATOM 4979 O O . PRO B 1 316 ? 16.172 29.141 24.516 1 61.41 316 PRO B O 1
ATOM 4982 N N . ASP B 1 317 ? 16.984 27.281 25.5 1 55.75 317 ASP B N 1
ATOM 4983 C CA . ASP B 1 317 ? 18.344 27.781 25.25 1 55.75 317 ASP B CA 1
ATOM 4984 C C . ASP B 1 317 ? 18.719 27.641 23.781 1 55.75 317 ASP B C 1
ATOM 4986 O O . ASP B 1 317 ? 19.828 28 23.391 1 55.75 317 ASP B O 1
ATOM 4990 N N . GLY B 1 318 ? 17.922 28.016 22.859 1 51.06 318 GLY B N 1
ATOM 4991 C CA . GLY B 1 318 ? 17.969 28.078 21.406 1 51.06 318 GLY B CA 1
ATOM 4992 C C . GLY B 1 318 ? 18.859 27.031 20.781 1 51.06 318 GLY B C 1
ATOM 4993 O O . GLY B 1 318 ? 18.375 25.984 20.344 1 51.06 318 GLY B O 1
ATOM 4994 N N . ALA B 1 319 ? 20.078 27.516 20.359 1 48.53 319 ALA B N 1
ATOM 4995 C CA . ALA B 1 319 ? 21.078 27.172 19.375 1 48.53 319 ALA B CA 1
ATOM 4996 C C . ALA B 1 319 ? 21.828 25.891 19.766 1 48.53 319 ALA B C 1
ATOM 4998 O O . ALA B 1 319 ? 22.812 25.953 20.5 1 48.53 319 ALA B O 1
ATOM 4999 N N . VAL B 1 320 ? 21.203 24.875 20.453 1 47.06 320 VAL B N 1
ATOM 5000 C CA . VAL B 1 320 ? 22.266 23.891 20.547 1 47.06 320 VAL B CA 1
ATOM 5001 C C . VAL B 1 320 ? 22.969 23.734 19.203 1 47.06 320 VAL B C 1
ATOM 5003 O O . VAL B 1 320 ? 22.359 23.281 18.234 1 47.06 320 VAL B O 1
ATOM 5006 N N . PRO B 1 321 ? 23.766 24.453 18.906 1 44.88 321 PRO B N 1
ATOM 5007 C CA . PRO B 1 321 ? 24.703 24.484 17.781 1 44.88 321 PRO B CA 1
ATOM 5008 C C . PRO B 1 321 ? 25.375 23.141 17.531 1 44.88 321 PRO B C 1
ATOM 5010 O O . PRO B 1 321 ? 25.719 22.438 18.469 1 44.88 321 PRO B O 1
ATOM 5013 N N . GLY B 1 322 ? 25.219 22.469 16.406 1 52.62 322 GLY B N 1
ATOM 5014 C CA . GLY B 1 322 ? 26.297 21.672 15.844 1 52.62 322 GLY B CA 1
ATOM 5015 C C . GLY B 1 322 ? 25.984 20.188 15.766 1 52.62 322 GLY B C 1
ATOM 5016 O O . GLY B 1 322 ? 26.891 19.359 15.758 1 52.62 322 GLY B O 1
ATOM 5017 N N . VAL B 1 323 ? 24.797 19.969 16.297 1 59.38 323 VAL B N 1
ATOM 5018 C CA . VAL B 1 323 ? 24.797 18.5 16.203 1 59.38 323 VAL B CA 1
ATOM 5019 C C . VAL B 1 323 ? 24.812 18.078 14.742 1 59.38 323 VAL B C 1
ATOM 5021 O O . VAL B 1 323 ? 24.016 18.547 13.938 1 59.38 323 VAL B O 1
ATOM 5024 N N . GLN B 1 324 ? 25.859 17.547 14.367 1 75.12 324 GLN B N 1
ATOM 5025 C CA . GLN B 1 324 ? 26.156 17.016 13.047 1 75.12 324 GLN B CA 1
ATOM 5026 C C . GLN B 1 324 ? 25.109 15.984 12.617 1 75.12 324 GLN B C 1
ATOM 5028 O O . GLN B 1 324 ? 24.656 15.188 13.438 1 75.12 324 GLN B O 1
ATOM 5033 N N . ALA B 1 325 ? 24.609 16.203 11.492 1 83.69 325 ALA B N 1
ATOM 5034 C CA . ALA B 1 325 ? 23.734 15.203 10.883 1 83.69 325 ALA B CA 1
ATOM 5035 C C . ALA B 1 325 ? 24.312 13.797 11.062 1 83.69 325 ALA B C 1
ATOM 5037 O O . ALA B 1 325 ? 25.531 13.602 11 1 83.69 325 ALA B O 1
ATOM 5038 N N . GLN B 1 326 ? 23.422 12.914 11.414 1 88.06 326 GLN B N 1
ATOM 5039 C CA . GLN B 1 326 ? 23.812 11.531 11.641 1 88.06 326 GLN B CA 1
ATOM 5040 C C . GLN B 1 326 ? 23.391 10.641 10.469 1 88.06 326 GLN B C 1
ATOM 5042 O O . GLN B 1 326 ? 22.328 10.828 9.898 1 88.06 326 GLN B O 1
ATOM 5047 N N . ASP B 1 327 ? 24.328 9.805 10.133 1 89.75 327 ASP B N 1
ATOM 5048 C CA . ASP B 1 327 ? 24.031 8.719 9.203 1 89.75 327 ASP B CA 1
ATOM 5049 C C . ASP B 1 327 ? 23.906 7.387 9.938 1 89.75 327 ASP B C 1
ATOM 5051 O O . ASP B 1 327 ? 24.906 6.855 10.43 1 89.75 327 ASP B O 1
ATOM 5055 N N . ARG B 1 328 ? 22.672 6.887 10.008 1 93.5 328 ARG B N 1
ATOM 5056 C CA . ARG B 1 328 ? 22.438 5.645 10.742 1 93.5 328 ARG B CA 1
ATOM 5057 C C . ARG B 1 328 ? 22.141 4.492 9.781 1 93.5 328 ARG B C 1
ATOM 5059 O O . ARG B 1 328 ? 21.281 4.609 8.906 1 93.5 328 ARG B O 1
ATOM 5066 N N . ILE B 1 329 ? 22.922 3.469 9.914 1 94.56 329 ILE B N 1
ATOM 5067 C CA . ILE B 1 329 ? 22.734 2.262 9.117 1 94.56 329 ILE B CA 1
ATOM 5068 C C . ILE B 1 329 ? 22.031 1.193 9.953 1 94.56 329 ILE B C 1
ATOM 5070 O O . ILE B 1 329 ? 22.516 0.821 11.023 1 94.56 329 ILE B O 1
ATOM 5074 N N . VAL B 1 330 ? 20.891 0.768 9.5 1 95.94 330 VAL B N 1
ATOM 5075 C CA . VAL B 1 330 ? 20.156 -0.279 10.195 1 95.94 330 VAL B CA 1
ATOM 5076 C C . VAL B 1 330 ? 20.422 -1.629 9.531 1 95.94 330 VAL B C 1
ATOM 5078 O O . VAL B 1 330 ? 20.938 -1.687 8.414 1 95.94 330 VAL B O 1
ATOM 5081 N N . ALA B 1 331 ? 20.047 -2.65 10.234 1 96.81 331 ALA B N 1
ATOM 5082 C CA . ALA B 1 331 ? 20.359 -4.008 9.797 1 96.81 331 ALA B CA 1
ATOM 5083 C C . ALA B 1 331 ? 19.422 -4.449 8.672 1 96.81 331 ALA B C 1
ATOM 5085 O O . ALA B 1 331 ? 18.359 -3.873 8.484 1 96.81 331 ALA B O 1
ATOM 5086 N N . HIS B 1 332 ? 19.875 -5.375 7.875 1 98.12 332 HIS B N 1
ATOM 5087 C CA . HIS B 1 332 ? 19.094 -6.137 6.902 1 98.12 332 HIS B CA 1
ATOM 5088 C C . HIS B 1 332 ? 19.406 -7.625 6.996 1 98.12 332 HIS B C 1
ATOM 5090 O O . HIS B 1 332 ? 20.359 -8.031 7.652 1 98.12 332 HIS B O 1
ATOM 5096 N N . ARG B 1 333 ? 18.531 -8.406 6.418 1 98.5 333 ARG B N 1
ATOM 5097 C CA . ARG B 1 333 ? 18.766 -9.844 6.336 1 98.5 333 ARG B CA 1
ATOM 5098 C C . ARG B 1 333 ? 18.406 -10.383 4.953 1 98.5 333 ARG B C 1
ATOM 5100 O O . ARG B 1 333 ? 17.516 -9.852 4.293 1 98.5 333 ARG B O 1
ATOM 5107 N N . LEU B 1 334 ? 19.125 -11.383 4.566 1 98.75 334 LEU B N 1
ATOM 5108 C CA . LEU B 1 334 ? 18.75 -12.148 3.383 1 98.75 334 LEU B CA 1
ATOM 5109 C C . LEU B 1 334 ? 17.766 -13.258 3.746 1 98.75 334 LEU B C 1
ATOM 5111 O O . LEU B 1 334 ? 18.109 -14.18 4.484 1 98.75 334 LEU B O 1
ATOM 5115 N N . VAL B 1 335 ? 16.562 -13.148 3.279 1 98.81 335 VAL B N 1
ATOM 5116 C CA . VAL B 1 335 ? 15.523 -14.141 3.539 1 98.81 335 VAL B CA 1
ATOM 5117 C C . VAL B 1 335 ? 15.391 -15.07 2.334 1 98.81 335 VAL B C 1
ATOM 5119 O O . VAL B 1 335 ? 14.992 -14.633 1.25 1 98.81 335 VAL B O 1
ATOM 5122 N N . LEU B 1 336 ? 15.703 -16.297 2.531 1 98.75 336 LEU B N 1
ATOM 5123 C CA . LEU B 1 336 ? 15.711 -17.25 1.435 1 98.75 336 LEU B CA 1
ATOM 5124 C C . LEU B 1 336 ? 14.406 -18.031 1.391 1 98.75 336 LEU B C 1
ATOM 5126 O O . LEU B 1 336 ? 13.938 -18.531 2.418 1 98.75 336 LEU B O 1
ATOM 5130 N N . ARG B 1 337 ? 13.797 -18.062 0.166 1 98.56 337 ARG B N 1
ATOM 5131 C CA . ARG B 1 337 ? 12.539 -18.781 -0.054 1 98.56 337 ARG B CA 1
ATOM 5132 C C . ARG B 1 337 ? 12.609 -19.625 -1.328 1 98.56 337 ARG B C 1
ATOM 5134 O O . ARG B 1 337 ? 13.695 -19.953 -1.804 1 98.56 337 ARG B O 1
ATOM 5141 N N . GLU B 1 338 ? 11.492 -19.953 -1.903 1 98.5 338 GLU B N 1
ATOM 5142 C CA . GLU B 1 338 ? 11.391 -20.938 -2.975 1 98.5 338 GLU B CA 1
ATOM 5143 C C . GLU B 1 338 ? 12.078 -20.438 -4.246 1 98.5 338 GLU B C 1
ATOM 5145 O O . GLU B 1 338 ? 12.609 -21.234 -5.02 1 98.5 338 GLU B O 1
ATOM 5150 N N . SER B 1 339 ? 12.141 -19.125 -4.457 1 98.81 339 SER B N 1
ATOM 5151 C CA . SER B 1 339 ? 12.578 -18.594 -5.742 1 98.81 339 SER B CA 1
ATOM 5152 C C . SER B 1 339 ? 14.086 -18.781 -5.938 1 98.81 339 SER B C 1
ATOM 5154 O O . SER B 1 339 ? 14.602 -18.594 -7.039 1 98.81 339 SER B O 1
ATOM 5156 N N . THR B 1 340 ? 14.805 -19.125 -4.816 1 98.69 340 THR B N 1
ATOM 5157 C CA . THR B 1 340 ? 16.219 -19.469 -4.965 1 98.69 340 THR B CA 1
ATOM 5158 C C . THR B 1 340 ? 16.484 -20.859 -4.387 1 98.69 340 THR B C 1
ATOM 5160 O O . THR B 1 340 ? 17.406 -21.547 -4.828 1 98.69 340 THR B O 1
ATOM 5163 N N . GLN B 1 341 ? 15.672 -21.281 -3.422 1 96.56 341 GLN B N 1
ATOM 5164 C CA . GLN B 1 341 ? 15.984 -22.5 -2.689 1 96.56 341 GLN B CA 1
ATOM 5165 C C . GLN B 1 341 ? 15.156 -23.672 -3.201 1 96.56 341 GLN B C 1
ATOM 5167 O O . GLN B 1 341 ? 15.469 -24.828 -2.904 1 96.56 341 GLN B O 1
ATOM 5172 N N . GLY B 1 342 ? 14.234 -23.438 -3.977 1 94.12 342 GLY B N 1
ATOM 5173 C CA . GLY B 1 342 ? 13.336 -24.5 -4.406 1 94.12 342 GLY B CA 1
ATOM 5174 C C . GLY B 1 342 ? 12.375 -24.938 -3.324 1 94.12 342 GLY B C 1
ATOM 5175 O O . GLY B 1 342 ? 12.312 -24.328 -2.252 1 94.12 342 GLY B O 1
ATOM 5176 N N . HIS B 1 343 ? 11.414 -25.75 -3.721 1 82.62 343 HIS B N 1
ATOM 5177 C CA . HIS B 1 343 ? 10.414 -26.266 -2.791 1 82.62 343 HIS B CA 1
ATOM 5178 C C . HIS B 1 343 ? 11 -27.344 -1.898 1 82.62 343 HIS B C 1
ATOM 5180 O O . HIS B 1 343 ? 11.852 -28.125 -2.336 1 82.62 343 HIS B O 1
ATOM 5186 N N . GLU B 1 344 ? 11.25 -27 -0.534 1 58.28 344 GLU B N 1
ATOM 5187 C CA . GLU B 1 344 ? 11.688 -28.141 0.271 1 58.28 344 GLU B CA 1
ATOM 5188 C C . GLU B 1 344 ? 10.805 -29.359 0.034 1 58.28 344 GLU B C 1
ATOM 5190 O O . GLU B 1 344 ? 9.578 -29.234 -0.027 1 58.28 344 GLU B O 1
ATOM 5195 N N . ARG B 1 345 ? 11.195 -30.125 -0.865 1 44.94 345 ARG B N 1
ATOM 5196 C CA . ARG B 1 345 ? 10.531 -31.406 -0.964 1 44.94 345 ARG B CA 1
ATOM 5197 C C . ARG B 1 345 ? 10.109 -31.922 0.412 1 44.94 345 ARG B C 1
ATOM 5199 O O . ARG B 1 345 ? 10.922 -31.953 1.341 1 44.94 345 ARG B O 1
ATOM 5206 N N . ARG B 1 346 ? 8.852 -31.531 0.891 1 37.66 346 ARG B N 1
ATOM 5207 C CA . ARG B 1 346 ? 8.484 -32.5 1.932 1 37.66 346 ARG B CA 1
ATOM 5208 C C . ARG B 1 346 ? 8.438 -33.906 1.38 1 37.66 346 ARG B C 1
ATOM 5210 O O . ARG B 1 346 ? 8.047 -34.125 0.232 1 37.66 346 ARG B O 1
#

Organism: Streptomyces coelicolor (strain ATCC BAA-471 / A3(2) / M145) (NCBI:txid100226)

InterPro domains:
  IPR000843 LacI-type HTH domain [PF00356] (6-50)
  IPR000843 LacI-type HTH domain [PS50932] (4-58)
  IPR000843 LacI-type HTH domain [SM00354] (3-73)
  IPR000843 LacI-type HTH domain [cd01392] (7-58)
  IPR010982 Lambda repressor-like, DNA-binding domain superfamily [G3DSA:1.10.260.40] (4-61)
  IPR010982 Lambda repressor-like, DNA-binding domain superfamily [SSF47413] (3-61)
  IPR028082 Periplasmic binding protein-like I [SSF53822] (60-316)
  IPR046335 Transcriptional regulator LacI/GalR-like, sensor domain [PF13377] (169-340)

Foldseek 3Di:
DPADDLVQLCVQLVHDSVLLLCLVVVPPPRDPVSNVSSVVSCVVSVHDPQCCVNLVVLLASLEEEEEEADCVPQLVVVLVVLLQVLSVVVSHHYDYHHQNLDPVSQLCVQQVVVDSNHQEYEYAHDNDALVSQVPDPPTHQYEYEQFDHPDHHAYEYAQLLQLLLVVLLLLVVLVWQQEAEEQADCDPGRHSNNSSNNSNVVNCVVVVRDDDPVSYQHFPDLALCRLLVSLLVCVVVPDQGLEYEYAAVRSQNSVVVNCVVVVHDFNVRYFYEHEAPGPCLCVDVFRHWYKHFPSSVRSNVRSVRSVVSSCQCSPPVHPPDDDGHHYHHGDIDTDDTCRHPNDPPD/DPADDLVQLCVQLVHDSVLLLCLVVVPPPRDPVSNVSSVVSCVVSVHDPQCCVNLVVLLASLEEEEEEADCVPQLVVVLVVLLQVLSVVVSHHYDYHHQNLDPVSQLCVQQVVVDSNHQEYEYAHDNDALVSQVPDPPGHQYEYEQFDHPFHHAYEYAQLLQLLLVVLLLLVVLVWQLEAEEQADCDPGRHSNNSSNNSNVVNCVVVVRDDDPVSYQHFPDLALCRLLVSLLVCVVVPDQGLEYEYAAVRSQNSVVVNCVVVVHDFNVRYFYEHEAPGPCLCVDVFRHWYKHFPSSVRSNVRSVRSVVSSCQCSPPVHPPDDDTHHYHHGDIDTDDTCRHPNDPPD

=== Feature glossary ===
Reading guide. The protein is described through the following features:

Foldseek 3Di. A 3Di character summarizes, for each residue, the relative orientation of the Cα frame of its nearest spatial neighbor. Because it encodes fold topology rather than chemistry, 3Di alignments detect remote structural similarity that sequence alignment misses.

Contact-map, Ramachandran, and PAE plots. Plot images: a contact map (which residues are close in 3D, as an N×N binary image), a Ramachandran scatter (backbone torsion angles, revealing secondary-structure composition at a glance), and — for AlphaFold structures — a PAE heatmap (pairwise prediction confidence).

Radius of gyration, Cα contacts, bounding box. Radius of gyration (Rg) is the root-mean-square distance of Cα atoms from their centroid — a single number for overall size and compactness. A globular domain of N residues has Rg ≈ 2.2·N^0.38 Å; an extended or disordered chain has a much larger Rg. The Cα contact count is the number of residue pairs whose Cα atoms are within 8 Å and are more than four positions apart in sequence — a standard proxy for tertiary packing density. The bounding box is the smallest axis-aligned box enclosing all Cα atoms.

Secondary structure (8-state, DSSP). Eight-state secondary structure (DSSP): H is the canonical α-helix, G the tighter 3₁₀-helix, I the wider π-helix; E/B are β-structure, T and S are turns and bends, and '-' is everything else. DSSP derives these from the pattern of main-chain N–H···O=C hydrogen bonds, not from the sequence.

B-factor. B-factor (Debye–Waller factor) reflects atomic displacement in the crystal lattice. It is an experimental observable (units Å²), not a prediction; low values mean the atom is pinned down, high values mean it moves or is heterogeneous across the crystal.

pLDDT. pLDDT is the predicted lDDT-Cα score: AlphaFold's confidence that the local environment of each residue (all inter-atomic distances within 15 Å) is correctly placed. It is a per-residue number between 0 and 100, with higher meaning more reliable.

Nearest PDB structures. Nearest PDB neighbors are the top structural matches found by Foldseek when searching this structure against the entire Protein Data Bank. Each hit reports a TM-score (0 to 1; >0.5 almost always implies the same fold) and an E-value. These are *structural* homologs — they may share no detectable sequence similarity.

Solvent-accessible surface area. Accessible surface area quantifies burial. A residue with SASA near zero is packed into the hydrophobic core; one with SASA >100 Å² sits on the surface. Computed here via the Shrake–Rupley numerical algorithm with a 1.4 Å probe.

Rendered structure images. Structure images are PyMOL renders from six orthogonal camera directions. Cartoon representation draws helices as coils and strands as arrows; sticks shows the backbone as bonds; surface shows the solvent-excluded envelope. Rainbow coloring maps sequence position to hue (blue→red, N→C); chain coloring assigns a distinct color per polypeptide.

Backbone torsions (φ/ψ). φ (phi) and ψ (psi) are the two rotatable backbone dihedrals per residue: φ is the C(i-1)–N–Cα–C torsion, ψ is the N–Cα–C–N(i+1) torsion, both in degrees on (−180°, 180°]. α-helical residues cluster near (−60°, −45°); β-strand residues near (−120°, +130°). A Ramachandran plot is simply a scatter of (φ, ψ) for every residue.

Predicted aligned error. Predicted Aligned Error (PAE) is an AlphaFold confidence matrix: entry (i, j) is the expected error in the position of residue j, in ångströms, when the prediction is superimposed on the true structure at residue i. Low PAE within a block of residues means that block is internally rigid and well-predicted; high PAE between two blocks means their relative placement is uncertain even if each block individually is confident.

mmCIF coordinates. Structure coordinates are given as an mmCIF _atom_site loop: one row per atom with element, residue name, chain id, sequence number, and x/y/z position in Å. Only the four main-chain atoms per residue are included here; side chains are omitted to keep the record compact.

InterPro / GO / CATH / organism. Database cross-references. InterPro integrates a dozen domain/family signature databases into unified entries with residue-range hits. GO terms attach function/process/location labels with evidence codes. CATH codes position the fold in a four-level structural taxonomy. Organism is the NCBI-taxonomy species name.

Secondary structure (3-state, P-SEA). SS3 is a coarse helix/strand/coil call (letters a/b/c) made by the P-SEA algorithm from inter-Cα distances and dihedrals. It is less detailed than DSSP but needs only Cα positions.

Sequence. Sequence gives the chain of amino acids in standard one-letter code (A=alanine, C=cysteine, …, Y=tyrosine), read N→C. It is the only feature that is directly encoded by the gene; all structural features are derived from the folded form of this sequence.